Protein AF-A0A4S2QRJ9-F1 (afdb_monomer_lite)

Structure (mmCIF, N/CA/C/O backbone):
data_AF-A0A4S2QRJ9-F1
#
_entry.id   AF-A0A4S2QRJ9-F1
#
loop_
_atom_site.group_PDB
_atom_site.id
_atom_site.type_symbol
_atom_site.label_atom_id
_atom_site.label_alt_id
_atom_site.label_comp_id
_atom_site.label_asym_id
_atom_site.label_entity_id
_atom_site.label_seq_id
_atom_site.pdbx_PDB_ins_code
_atom_site.Cartn_x
_atom_site.Cartn_y
_atom_site.Cartn_z
_atom_site.occupancy
_atom_site.B_iso_or_equiv
_atom_site.auth_seq_id
_atom_site.auth_comp_id
_atom_site.auth_asym_id
_atom_site.auth_atom_id
_atom_site.pdbx_PDB_model_num
ATOM 1 N N . MET A 1 1 ? -18.735 59.891 -38.351 1.00 32.62 1 MET A N 1
ATOM 2 C CA . MET A 1 1 ? -20.202 59.785 -38.586 1.00 32.62 1 MET A CA 1
ATOM 3 C C . MET A 1 1 ? -20.415 59.422 -40.052 1.00 32.62 1 MET A C 1
ATOM 5 O O . MET A 1 1 ? -19.563 59.863 -40.813 1.00 32.62 1 MET A O 1
ATOM 9 N N . PRO A 1 2 ? -21.472 58.698 -40.484 1.00 34.50 2 PRO A N 1
ATOM 10 C CA . PRO A 1 2 ? -22.655 58.154 -39.779 1.00 34.50 2 PRO A CA 1
ATOM 11 C C . PRO A 1 2 ? -22.719 56.597 -39.828 1.00 34.50 2 PRO A C 1
ATOM 13 O O . PRO A 1 2 ? -22.109 55.975 -40.683 1.00 34.50 2 PRO A O 1
ATOM 16 N N . LYS A 1 3 ? -23.224 55.873 -38.816 1.00 35.81 3 LYS A N 1
ATOM 17 C CA . LYS A 1 3 ? -24.626 55.447 -38.576 1.00 35.81 3 LYS A CA 1
ATOM 18 C C . LYS A 1 3 ? -25.419 55.008 -39.824 1.00 35.81 3 LYS A C 1
ATOM 20 O O . LYS A 1 3 ? -25.937 55.861 -40.530 1.00 35.81 3 LYS A O 1
ATOM 25 N N . SER A 1 4 ? -25.725 53.712 -39.926 1.00 27.39 4 SER A N 1
ATOM 26 C CA . SER A 1 4 ? -27.066 53.255 -40.323 1.00 27.39 4 SER A CA 1
ATOM 27 C C . SER A 1 4 ? -27.409 51.899 -39.683 1.00 27.39 4 SER A C 1
ATOM 29 O O . SER A 1 4 ? -26.597 50.983 -39.604 1.00 27.39 4 SER A O 1
ATOM 31 N N . LYS A 1 5 ? -28.621 51.838 -39.124 1.00 37.06 5 LYS A N 1
ATOM 32 C CA . LYS A 1 5 ? -29.296 50.667 -38.552 1.00 37.06 5 LYS A CA 1
ATOM 33 C C . LYS A 1 5 ? -30.289 50.137 -39.587 1.00 37.06 5 LYS A C 1
ATOM 35 O O . LYS A 1 5 ? -30.984 50.949 -40.190 1.00 37.06 5 LYS A O 1
ATOM 40 N N . THR A 1 6 ? -30.478 48.822 -39.654 1.00 28.59 6 THR A N 1
ATOM 41 C CA . THR A 1 6 ? -31.730 48.122 -40.053 1.00 28.59 6 THR A CA 1
ATOM 42 C C . THR A 1 6 ? -31.471 46.628 -39.795 1.00 28.59 6 THR A C 1
ATOM 44 O O . THR A 1 6 ? -30.466 46.123 -40.264 1.00 28.59 6 THR A O 1
ATOM 47 N N . LYS A 1 7 ? -32.085 45.876 -38.870 1.00 28.06 7 LYS A N 1
ATOM 48 C CA . LYS A 1 7 ? -33.462 45.610 -38.394 1.00 28.06 7 LYS A CA 1
ATOM 49 C C . LYS A 1 7 ? -34.298 44.697 -39.322 1.00 28.06 7 LYS A C 1
ATOM 51 O O . LYS A 1 7 ? -34.815 45.169 -40.321 1.00 28.06 7 LYS A O 1
ATOM 56 N N . ARG A 1 8 ? -34.556 43.490 -38.779 1.00 25.80 8 ARG A N 1
ATOM 57 C CA . ARG A 1 8 ? -35.657 42.510 -38.978 1.00 25.80 8 ARG A CA 1
ATOM 58 C C . ARG A 1 8 ? -35.543 41.466 -40.091 1.00 25.80 8 ARG A C 1
ATOM 60 O O . ARG A 1 8 ? -35.254 41.801 -41.226 1.00 25.80 8 ARG A O 1
ATOM 67 N N . GLY A 1 9 ? -35.970 40.248 -39.737 1.00 25.42 9 GLY A N 1
ATOM 68 C CA . GLY A 1 9 ? -36.618 39.321 -40.666 1.00 25.42 9 GLY A CA 1
ATOM 69 C C . GLY A 1 9 ? -36.294 37.853 -40.415 1.00 25.42 9 GLY A C 1
ATOM 70 O O . GLY A 1 9 ? -35.430 37.307 -41.079 1.00 25.42 9 GLY A O 1
ATOM 71 N N . THR A 1 10 ? -36.972 37.235 -39.450 1.00 31.41 10 THR A N 1
ATOM 72 C CA . THR A 1 10 ? -37.158 35.779 -39.341 1.00 31.41 10 THR A CA 1
ATOM 73 C C . THR A 1 10 ? -37.940 35.254 -40.540 1.00 31.41 10 THR A C 1
ATOM 75 O O . THR A 1 10 ? -39.011 35.792 -40.803 1.00 31.41 10 THR A O 1
ATOM 78 N N . GLU A 1 11 ? -37.474 34.176 -41.172 1.00 26.94 11 GLU A N 1
ATOM 79 C CA . GLU A 1 11 ? -38.352 33.189 -41.806 1.00 26.94 11 GLU A CA 1
ATOM 80 C C . GLU A 1 11 ? -37.677 31.812 -41.872 1.00 26.94 11 GLU A C 1
ATOM 82 O O . GLU A 1 11 ? -36.478 31.674 -42.124 1.00 26.94 11 GLU A O 1
ATOM 87 N N . ASP A 1 12 ? -38.481 30.815 -41.522 1.00 29.98 12 ASP A N 1
ATOM 88 C CA . ASP A 1 12 ? -38.145 29.437 -41.211 1.00 29.98 12 ASP A CA 1
ATOM 89 C C . ASP A 1 12 ? -37.800 28.594 -42.441 1.00 29.98 12 ASP A C 1
ATOM 91 O O . ASP A 1 12 ? -38.555 28.561 -43.408 1.00 29.98 12 ASP A O 1
ATOM 95 N N . LEU A 1 13 ? -36.771 27.749 -42.327 1.00 29.86 13 LEU A N 1
ATOM 96 C CA . LEU A 1 13 ? -36.754 26.451 -43.004 1.00 29.86 13 LEU A CA 1
ATOM 97 C C . LEU A 1 13 ? -36.285 25.371 -42.025 1.00 29.86 13 LEU A C 1
ATOM 99 O O . LEU A 1 13 ? -35.100 25.200 -41.740 1.00 29.86 13 LEU A O 1
ATOM 103 N N . LYS A 1 14 ? -37.273 24.632 -41.509 1.00 31.64 14 LYS A N 1
ATOM 104 C CA . LYS A 1 14 ? -37.106 23.351 -40.822 1.00 31.64 14 LYS A CA 1
ATOM 105 C C . LYS A 1 14 ? -36.368 22.373 -41.742 1.00 31.64 14 LYS A C 1
ATOM 107 O O . LYS A 1 14 ? -36.947 21.860 -42.693 1.00 31.64 14 LYS A O 1
ATOM 112 N N . GLY A 1 15 ? -35.122 22.068 -41.400 1.00 27.12 15 GLY A N 1
ATOM 113 C CA . GLY A 1 15 ? -34.389 20.904 -41.886 1.00 27.12 15 GLY A CA 1
ATOM 114 C C . GLY A 1 15 ? -33.960 20.056 -40.696 1.00 27.12 15 GLY A C 1
ATOM 115 O O . GLY A 1 15 ? -33.035 20.416 -39.974 1.00 27.12 15 GLY A O 1
ATOM 116 N N . ASN A 1 16 ? -34.659 18.943 -40.470 1.00 31.44 16 ASN A N 1
ATOM 117 C CA . ASN A 1 16 ? -34.285 17.922 -39.497 1.00 31.44 16 ASN A CA 1
ATOM 118 C C . ASN A 1 16 ? -32.921 17.319 -39.868 1.00 31.44 16 ASN A C 1
ATOM 120 O O . ASN A 1 16 ? -32.832 16.486 -40.764 1.00 31.44 16 ASN A O 1
ATOM 124 N N . ALA A 1 17 ? -31.877 17.682 -39.128 1.00 28.69 17 ALA A N 1
ATOM 125 C CA . ALA A 1 17 ? -30.660 16.891 -39.012 1.00 28.69 17 ALA A CA 1
ATOM 126 C C . ALA A 1 17 ? -30.312 16.812 -37.523 1.00 28.69 17 ALA A C 1
ATOM 128 O O . ALA A 1 17 ? -29.896 17.795 -36.910 1.00 28.69 17 ALA A O 1
ATOM 129 N N . GLY A 1 18 ? -30.571 15.651 -36.918 1.00 26.44 18 GLY A N 1
ATOM 130 C CA . GLY A 1 18 ? -30.277 15.409 -35.509 1.00 26.44 18 GLY A CA 1
ATOM 131 C C . GLY A 1 18 ? -28.790 15.637 -35.205 1.00 26.44 18 GLY A C 1
ATOM 132 O O . GLY A 1 18 ? -27.939 15.343 -36.049 1.00 26.44 18 GLY A O 1
ATOM 133 N N . PRO A 1 19 ? -28.434 16.147 -34.013 1.00 25.48 19 PRO A N 1
ATOM 134 C CA . PRO A 1 19 ? -27.039 16.315 -33.655 1.00 25.48 19 PRO A CA 1
ATOM 135 C C . PRO A 1 19 ? -26.388 14.936 -33.506 1.00 25.48 19 PRO A C 1
ATOM 137 O O . PRO A 1 19 ? -26.636 14.193 -32.556 1.00 25.48 19 PRO A O 1
ATOM 140 N N . SER A 1 20 ? -25.535 14.614 -34.478 1.00 27.97 20 SER A N 1
ATOM 141 C CA . SER A 1 20 ? -24.521 13.567 -34.409 1.00 27.97 20 SER A CA 1
ATOM 142 C C . SER A 1 20 ? -23.858 13.577 -33.027 1.00 27.97 20 SER A C 1
ATOM 144 O O . SER A 1 20 ? -23.207 14.557 -32.651 1.00 27.97 20 SER A O 1
ATOM 146 N N . LYS A 1 21 ? -23.993 12.470 -32.287 1.00 29.58 21 LYS A N 1
ATOM 147 C CA . LYS A 1 21 ? -23.300 12.198 -31.021 1.00 29.58 21 LYS A CA 1
ATOM 148 C C . LYS A 1 21 ? -21.784 12.094 -31.255 1.00 29.58 21 LYS A C 1
ATOM 150 O O . LYS A 1 21 ? -21.214 11.012 -31.222 1.00 29.58 21 LYS A O 1
ATOM 155 N N . ARG A 1 22 ? -21.098 13.220 -31.463 1.00 27.31 22 ARG A N 1
ATOM 156 C CA . ARG A 1 22 ? -19.663 13.325 -31.171 1.00 27.31 22 ARG A CA 1
ATOM 157 C C . ARG A 1 22 ? -19.542 13.724 -29.709 1.00 27.31 22 ARG A C 1
ATOM 159 O O . ARG A 1 22 ? -19.840 14.863 -29.357 1.00 27.31 22 ARG A O 1
ATOM 166 N N . SER A 1 23 ? -19.137 12.778 -28.862 1.00 33.06 23 SER A N 1
ATOM 167 C CA . SER A 1 23 ? -18.797 13.056 -27.467 1.00 33.06 23 SER A CA 1
ATOM 168 C C . SER A 1 23 ? -17.680 14.100 -27.440 1.00 33.06 23 SER A C 1
ATOM 170 O O . SER A 1 23 ? -16.530 13.793 -27.758 1.00 33.06 23 SER A O 1
ATOM 172 N N . ARG A 1 24 ? -18.013 15.347 -27.106 1.00 32.62 24 ARG A N 1
ATOM 173 C CA . ARG A 1 24 ? -17.004 16.365 -26.822 1.00 32.62 24 ARG A CA 1
ATOM 174 C C . ARG A 1 24 ? -16.360 15.993 -25.491 1.00 32.62 24 ARG A C 1
ATOM 176 O O . ARG A 1 24 ? -17.014 16.051 -24.453 1.00 32.62 24 ARG A O 1
ATOM 183 N N . LEU A 1 25 ? -15.103 15.559 -25.553 1.00 40.09 25 LEU A N 1
ATOM 184 C CA . LEU A 1 25 ? -14.223 15.508 -24.390 1.00 40.09 25 LEU A CA 1
ATOM 185 C C . LEU A 1 25 ? -14.233 16.887 -23.713 1.00 40.09 25 LEU A C 1
ATOM 187 O O . LEU A 1 25 ? -14.290 17.922 -24.381 1.00 40.09 25 LEU A O 1
ATOM 191 N N . SER A 1 26 ? -14.254 16.874 -22.385 1.00 38.47 26 SER A N 1
ATOM 192 C CA . SER A 1 26 ? -14.293 18.063 -21.534 1.00 38.47 26 SER A CA 1
ATOM 193 C C . SER A 1 26 ? -13.056 18.933 -21.789 1.00 38.47 26 SER A C 1
ATOM 195 O O . SER A 1 26 ? -11.985 18.414 -22.077 1.00 38.47 26 SER A O 1
ATOM 197 N N . SER A 1 27 ? -13.152 20.257 -21.670 1.00 38.59 27 SER A N 1
ATOM 198 C CA . SER A 1 27 ? -11.982 21.150 -21.777 1.00 38.59 27 SER A CA 1
ATOM 199 C C . SER A 1 27 ? -11.039 21.063 -20.570 1.00 38.59 27 SER A C 1
ATOM 201 O O . SER A 1 27 ? -9.988 21.696 -20.569 1.00 38.59 27 SER A O 1
ATOM 203 N N . ASP A 1 28 ? -11.414 20.301 -19.540 1.00 38.34 28 ASP A N 1
ATOM 204 C CA . ASP A 1 28 ? -10.588 20.027 -18.366 1.00 38.34 28 ASP A CA 1
ATOM 205 C C . ASP A 1 28 ? -9.665 18.808 -18.606 1.00 38.34 28 ASP A C 1
ATOM 207 O O . ASP A 1 28 ? -10.160 17.676 -18.715 1.00 38.34 28 ASP A O 1
ATOM 211 N N . PRO A 1 29 ? -8.331 19.001 -18.655 1.00 42.62 29 PRO A N 1
ATOM 212 C CA . PRO A 1 29 ? -7.367 17.929 -18.882 1.00 42.62 29 PRO A CA 1
ATOM 213 C C . PRO A 1 29 ? -7.394 16.847 -17.800 1.00 42.62 29 PRO A C 1
ATOM 215 O O . PRO A 1 29 ? -7.136 15.689 -18.113 1.00 42.62 29 PRO A O 1
ATOM 218 N N . LYS A 1 30 ? -7.707 17.188 -16.539 1.00 44.84 30 LYS A N 1
ATOM 219 C CA . LYS A 1 30 ? -7.782 16.198 -15.448 1.00 44.84 30 LYS A CA 1
ATOM 220 C C . LYS A 1 30 ? -8.992 15.290 -15.624 1.00 44.84 30 LYS A C 1
ATOM 222 O O . LYS A 1 30 ? -8.871 14.074 -15.527 1.00 44.84 30 LYS A O 1
ATOM 227 N N . LYS A 1 31 ? -10.128 15.882 -15.995 1.00 43.97 31 LYS A N 1
ATOM 228 C CA . LYS A 1 31 ? -11.374 15.154 -16.244 1.00 43.97 31 LYS A CA 1
ATOM 229 C C . LYS A 1 31 ? -11.254 14.211 -17.445 1.00 43.97 31 LYS A C 1
ATOM 231 O O . LYS A 1 31 ? -11.783 13.110 -17.412 1.00 43.97 31 LYS A O 1
ATOM 236 N N . ASN A 1 32 ? -10.515 14.599 -18.487 1.00 40.81 32 ASN A N 1
ATOM 237 C CA . ASN A 1 32 ? -10.263 13.719 -19.636 1.00 40.81 32 ASN A CA 1
ATOM 238 C C . ASN A 1 32 ? -9.332 12.543 -19.309 1.00 40.81 32 ASN A C 1
ATOM 240 O O . ASN A 1 32 ? -9.552 11.451 -19.827 1.00 40.81 32 ASN A O 1
ATOM 244 N N . LYS A 1 33 ? -8.327 12.747 -18.449 1.00 49.12 33 LYS A N 1
ATOM 245 C CA . LYS A 1 33 ? -7.398 11.694 -18.003 1.00 49.12 33 LYS A CA 1
ATOM 246 C C . LYS A 1 33 ? -8.099 10.614 -17.187 1.00 49.12 33 LYS A C 1
ATOM 248 O O . LYS A 1 33 ? -7.944 9.430 -17.468 1.00 49.12 33 LYS A O 1
ATOM 253 N N . GLU A 1 34 ? -8.946 11.033 -16.252 1.00 51.53 34 GLU A N 1
ATOM 254 C CA . GLU A 1 34 ? -9.766 10.133 -15.440 1.00 51.53 34 GLU A CA 1
ATOM 255 C C . GLU A 1 34 ? -10.724 9.305 -16.320 1.00 51.53 34 GLU A C 1
ATOM 257 O O . GLU A 1 34 ? -10.809 8.089 -16.179 1.00 51.53 34 GLU A O 1
ATOM 262 N N . ILE A 1 35 ? -11.338 9.927 -17.336 1.00 53.53 35 ILE A N 1
ATOM 263 C CA . ILE A 1 35 ? -12.222 9.245 -18.298 1.00 53.53 35 ILE A CA 1
ATOM 264 C C . ILE A 1 35 ? -11.485 8.176 -19.128 1.00 53.53 35 ILE A C 1
ATOM 266 O O . ILE A 1 35 ? -12.089 7.152 -19.450 1.00 53.53 35 ILE A O 1
ATOM 270 N N . ILE A 1 36 ? -10.217 8.385 -19.503 1.00 53.66 36 ILE A N 1
ATOM 271 C CA . ILE A 1 36 ? -9.448 7.418 -20.309 1.00 53.66 36 ILE A CA 1
ATOM 272 C C . ILE A 1 36 ? -9.028 6.222 -19.455 1.00 53.66 36 ILE A C 1
ATOM 274 O O . ILE A 1 36 ? -9.306 5.091 -19.847 1.00 53.66 36 ILE A O 1
ATOM 278 N N . SER A 1 37 ? -8.476 6.447 -18.260 1.00 57.12 37 SER A N 1
ATOM 279 C CA . SER A 1 37 ? -8.134 5.365 -17.327 1.00 57.12 37 SER A CA 1
ATOM 280 C C . SER A 1 37 ? -9.366 4.540 -16.943 1.00 57.12 37 SER A C 1
ATOM 282 O O . SER A 1 37 ? -9.323 3.313 -16.998 1.00 57.12 37 SER A O 1
ATOM 284 N N . SER A 1 38 ? -10.509 5.181 -16.669 1.00 60.66 38 SER A N 1
ATOM 285 C CA . SER A 1 38 ? -11.772 4.473 -16.418 1.00 60.66 38 SER A CA 1
ATOM 286 C C . SER A 1 38 ? -12.296 3.721 -17.649 1.00 60.66 38 SER A C 1
ATOM 288 O O . SER A 1 38 ? -12.889 2.653 -17.500 1.00 60.66 38 SER A O 1
ATOM 290 N N . LYS A 1 39 ? -12.074 4.222 -18.873 1.00 64.00 39 LYS A N 1
ATOM 291 C CA . LYS A 1 39 ? -12.426 3.512 -20.118 1.00 64.00 39 LYS A CA 1
ATOM 292 C C . LYS A 1 39 ? -11.536 2.303 -20.383 1.00 64.00 39 LYS A C 1
ATOM 294 O O . LYS A 1 39 ? -12.041 1.281 -20.828 1.00 64.00 39 LYS A O 1
ATOM 299 N N . VAL A 1 40 ? -10.237 2.412 -20.116 1.00 61.69 40 VAL A N 1
ATOM 300 C CA . VAL A 1 40 ? -9.297 1.293 -20.236 1.00 61.69 40 VAL A CA 1
ATOM 301 C C . VAL A 1 40 ? -9.636 0.232 -19.192 1.00 61.69 40 VAL A C 1
ATOM 303 O O . VAL A 1 40 ? -9.823 -0.920 -19.554 1.00 61.69 40 VAL A O 1
ATOM 306 N N . ILE A 1 41 ? -9.844 0.619 -17.930 1.00 63.34 41 ILE A N 1
ATOM 307 C CA . ILE A 1 41 ? -10.244 -0.313 -16.865 1.00 63.34 41 ILE A CA 1
ATOM 308 C C . ILE A 1 41 ? -11.597 -0.968 -17.171 1.00 63.34 41 ILE A C 1
ATOM 310 O O . ILE A 1 41 ? -11.714 -2.177 -17.033 1.00 63.34 41 ILE A O 1
ATOM 314 N N . SER A 1 42 ? -12.613 -0.221 -17.619 1.00 66.81 42 SER A N 1
ATOM 315 C CA . SER A 1 42 ? -13.913 -0.820 -17.984 1.00 66.81 42 SER A CA 1
ATOM 316 C C . SER A 1 42 ? -13.806 -1.771 -19.176 1.00 66.81 42 SER A C 1
ATOM 318 O O . SER A 1 42 ? -14.297 -2.891 -19.086 1.00 66.81 42 SER A O 1
ATOM 320 N N . LYS A 1 43 ? -13.078 -1.397 -20.238 1.00 67.38 43 LYS A N 1
ATOM 321 C CA . LYS A 1 43 ? -12.776 -2.315 -21.347 1.00 67.38 43 LYS A CA 1
ATOM 322 C C . LYS A 1 43 ? -12.031 -3.562 -20.871 1.00 67.38 43 LYS A C 1
ATOM 324 O O . LYS A 1 43 ? -12.315 -4.643 -21.360 1.00 67.38 43 LYS A O 1
ATOM 329 N N . LEU A 1 44 ? -11.096 -3.435 -19.931 1.00 65.38 44 LEU A N 1
ATOM 330 C CA . LEU A 1 44 ? -10.334 -4.568 -19.398 1.00 65.38 44 LEU A CA 1
ATOM 331 C C . LEU A 1 44 ? -11.191 -5.477 -18.506 1.00 65.38 44 LEU A C 1
ATOM 333 O O . LEU A 1 44 ? -11.064 -6.696 -18.599 1.00 65.38 44 LEU A O 1
ATOM 337 N N . LYS A 1 45 ? -12.110 -4.908 -17.714 1.00 63.62 45 LYS A N 1
ATOM 338 C CA . LYS A 1 45 ? -13.100 -5.651 -16.912 1.00 63.62 45 LYS A CA 1
ATOM 339 C C . LYS A 1 45 ? -14.038 -6.492 -17.768 1.00 63.62 45 LYS A C 1
ATOM 341 O O . LYS A 1 45 ? -14.339 -7.625 -17.408 1.00 63.62 45 LYS A O 1
ATOM 346 N N . ASP A 1 46 ? -14.452 -5.965 -18.916 1.00 62.81 46 ASP A N 1
ATOM 347 C CA . ASP A 1 46 ? -15.308 -6.694 -19.859 1.00 62.81 46 ASP A CA 1
ATOM 348 C C . ASP A 1 46 ? -14.571 -7.860 -20.543 1.00 62.81 46 ASP A C 1
ATOM 350 O O . ASP A 1 46 ? -15.188 -8.742 -21.144 1.00 62.81 46 ASP A O 1
ATOM 354 N N . VAL A 1 47 ? -13.240 -7.859 -20.472 1.00 59.53 47 VAL A N 1
ATOM 355 C CA . VAL A 1 47 ? -12.366 -8.675 -21.311 1.00 59.53 47 VAL A CA 1
ATOM 356 C C . VAL A 1 47 ? -11.643 -9.773 -20.548 1.00 59.53 47 VAL A C 1
ATOM 358 O O . VAL A 1 47 ? -11.481 -10.866 -21.088 1.00 59.53 47 VAL A O 1
ATOM 361 N N . VAL A 1 48 ? -11.239 -9.515 -19.309 1.00 61.00 48 VAL A N 1
ATOM 362 C CA . VAL A 1 48 ? -10.544 -10.491 -18.475 1.00 61.00 48 VAL A CA 1
ATOM 363 C C . VAL A 1 48 ? -11.445 -10.826 -17.292 1.00 61.00 48 VAL A C 1
ATOM 365 O O . VAL A 1 48 ? -11.584 -10.036 -16.361 1.00 61.00 48 VAL A O 1
ATOM 368 N N . LYS A 1 49 ? -12.106 -11.987 -17.365 1.00 55.75 49 LYS A N 1
ATOM 369 C CA . LYS A 1 49 ? -13.029 -12.466 -16.326 1.00 55.75 49 LYS A CA 1
ATOM 370 C C . LYS A 1 49 ? -12.265 -13.074 -15.145 1.00 55.75 49 LYS A C 1
ATOM 372 O O . LYS A 1 49 ? -11.282 -13.782 -15.350 1.00 55.75 49 LYS A O 1
ATOM 377 N N . GLY A 1 50 ? -12.789 -12.879 -13.935 1.00 64.62 50 GLY A N 1
ATOM 378 C CA . GLY A 1 50 ? -12.347 -13.572 -12.720 1.00 64.62 50 GLY A CA 1
ATOM 379 C C . GLY A 1 50 ? -11.101 -12.965 -12.068 1.00 64.62 50 GLY A C 1
ATOM 380 O O . GLY A 1 50 ? -10.874 -11.761 -12.135 1.00 64.62 50 GLY A O 1
ATOM 381 N N . ASP A 1 51 ? -10.284 -13.815 -11.451 1.00 66.00 51 ASP A N 1
ATOM 382 C CA . ASP A 1 51 ? -9.225 -13.443 -10.494 1.00 66.00 51 ASP A CA 1
ATOM 383 C C . ASP A 1 51 ? -8.099 -12.551 -11.061 1.00 66.00 51 ASP A C 1
ATOM 385 O O . ASP A 1 51 ? -7.297 -11.993 -10.315 1.00 66.00 51 ASP A O 1
ATOM 389 N N . ARG A 1 52 ? -8.027 -12.379 -12.387 1.00 76.06 52 ARG A N 1
ATOM 390 C CA . ARG A 1 52 ? -7.034 -11.523 -13.063 1.00 76.06 52 ARG A CA 1
ATOM 391 C C . ARG A 1 52 ? -7.413 -10.041 -13.083 1.00 76.06 52 ARG A C 1
ATOM 393 O O . ARG A 1 52 ? -6.532 -9.202 -13.267 1.00 76.06 52 ARG A O 1
ATOM 400 N N . THR A 1 53 ? -8.692 -9.691 -12.902 1.00 74.69 53 THR A N 1
ATOM 401 C CA . THR A 1 53 ? -9.150 -8.290 -12.961 1.00 74.69 53 THR A CA 1
ATOM 402 C C . THR A 1 53 ? -8.387 -7.409 -11.967 1.00 74.69 53 THR A C 1
ATOM 404 O O . THR A 1 53 ? -7.928 -6.328 -12.334 1.00 74.69 53 THR A O 1
ATOM 407 N N . SER A 1 54 ? -8.174 -7.891 -10.740 1.00 71.94 54 SER A N 1
ATOM 408 C CA . SER A 1 54 ? -7.450 -7.156 -9.697 1.00 71.94 54 SER A CA 1
ATOM 409 C C . SER A 1 54 ? -5.984 -6.904 -10.066 1.00 71.94 54 SER A C 1
ATOM 411 O O . SER A 1 54 ? -5.495 -5.791 -9.881 1.00 71.94 54 SER A O 1
ATOM 413 N N . ALA A 1 55 ? -5.301 -7.891 -10.659 1.00 77.94 55 ALA A N 1
ATOM 414 C CA . ALA A 1 55 ? -3.914 -7.746 -11.109 1.00 77.94 55 ALA A CA 1
ATOM 415 C C . ALA A 1 55 ? -3.779 -6.691 -12.222 1.00 77.94 55 ALA A C 1
ATOM 417 O O . ALA A 1 55 ? -2.835 -5.901 -12.232 1.00 77.94 55 ALA A O 1
ATOM 418 N N . ILE A 1 56 ? -4.751 -6.631 -13.137 1.00 78.31 56 ILE A N 1
ATOM 419 C CA . ILE A 1 56 ? -4.790 -5.617 -14.198 1.00 78.31 56 ILE A CA 1
ATOM 420 C C . ILE A 1 56 ? -5.043 -4.227 -13.619 1.00 78.31 56 ILE A C 1
ATOM 422 O O . ILE A 1 56 ? -4.371 -3.269 -14.001 1.00 78.31 56 ILE A O 1
ATOM 426 N N . GLU A 1 57 ? -6.002 -4.092 -12.702 1.00 75.25 57 GLU A N 1
ATOM 427 C CA . GLU A 1 57 ? -6.267 -2.812 -12.046 1.00 75.25 57 GLU A CA 1
ATOM 428 C C . GLU A 1 57 ? -5.042 -2.294 -11.292 1.00 75.25 57 GLU A C 1
ATOM 430 O O . GLU A 1 57 ? -4.716 -1.109 -11.391 1.00 75.25 57 GLU A O 1
ATOM 435 N N . GLU A 1 58 ? -4.353 -3.170 -10.561 1.00 74.88 58 GLU A N 1
ATOM 436 C CA . GLU A 1 58 ? -3.118 -2.833 -9.858 1.00 74.88 58 GLU A CA 1
ATOM 437 C C . GLU A 1 58 ? -2.023 -2.391 -10.837 1.00 74.88 58 GLU A C 1
ATOM 439 O O . GLU A 1 58 ? -1.374 -1.361 -10.617 1.00 74.88 58 GLU A O 1
ATOM 444 N N . TRP A 1 59 ? -1.861 -3.105 -11.955 1.00 83.12 59 TRP A N 1
ATOM 445 C CA . TRP A 1 59 ? -0.907 -2.738 -12.998 1.00 83.12 59 TRP A CA 1
ATOM 446 C C . TRP A 1 59 ? -1.235 -1.369 -13.608 1.00 83.12 59 TRP A C 1
ATOM 448 O O . TRP A 1 59 ? -0.359 -0.510 -13.712 1.00 83.12 59 TRP A O 1
ATOM 458 N N . VAL A 1 60 ? -2.502 -1.107 -13.947 1.00 78.31 60 VAL A N 1
ATOM 459 C CA . VAL A 1 60 ? -2.946 0.177 -14.517 1.00 78.31 60 VAL A CA 1
ATOM 460 C C . VAL A 1 60 ? -2.707 1.329 -13.541 1.00 78.31 60 VAL A C 1
ATOM 462 O O . VAL A 1 60 ? -2.164 2.365 -13.931 1.00 78.31 60 VAL A O 1
ATOM 465 N N . LYS A 1 61 ? -3.053 1.147 -12.261 1.00 74.00 61 LYS A N 1
ATOM 466 C CA . LYS A 1 61 ? -2.819 2.148 -11.206 1.00 74.00 61 LYS A CA 1
ATOM 467 C C . LYS A 1 61 ? -1.328 2.410 -10.969 1.00 74.00 61 LYS A C 1
ATOM 469 O O . LYS A 1 61 ? -0.963 3.513 -10.563 1.00 74.00 61 LYS A O 1
ATOM 474 N N . SER A 1 62 ? -0.471 1.430 -11.247 1.00 73.56 62 SER A N 1
ATOM 475 C CA . SER A 1 62 ? 0.989 1.555 -11.144 1.00 73.56 62 SER A CA 1
ATOM 476 C C . SER A 1 62 ? 1.620 2.276 -12.344 1.00 73.56 62 SER A C 1
ATOM 478 O O . SER A 1 62 ? 2.710 2.834 -12.217 1.00 73.56 62 SER A O 1
ATOM 480 N N . HIS A 1 63 ? 0.902 2.382 -13.470 1.00 76.38 63 HIS A N 1
ATOM 481 C CA . HIS A 1 63 ? 1.370 3.026 -14.705 1.00 76.38 63 HIS A CA 1
ATOM 482 C C . HIS A 1 63 ? 0.462 4.169 -15.204 1.00 76.38 63 HIS A C 1
ATOM 484 O O . HIS A 1 63 ? 0.155 4.232 -16.400 1.00 76.38 63 HIS A O 1
ATOM 490 N N . PRO A 1 64 ? 0.062 5.134 -14.352 1.00 66.38 64 PRO A N 1
ATOM 491 C CA . PRO A 1 64 ? -0.962 6.116 -14.709 1.00 66.38 64 PRO A CA 1
ATOM 492 C C . PRO A 1 64 ? -0.539 6.991 -15.894 1.00 66.38 64 PRO A C 1
ATOM 494 O O . PRO A 1 64 ? -1.320 7.225 -16.806 1.00 66.38 64 PRO A O 1
ATOM 497 N N . VAL A 1 65 ? 0.733 7.403 -15.952 1.00 65.81 65 VAL A N 1
ATOM 498 C CA . VAL A 1 65 ? 1.259 8.234 -17.051 1.00 65.81 65 VAL A CA 1
ATOM 499 C C . VAL A 1 65 ? 1.257 7.485 -18.385 1.00 65.81 65 VAL A C 1
ATOM 501 O O . VAL A 1 65 ? 1.063 8.103 -19.430 1.00 65.81 65 VAL A O 1
ATOM 504 N N . THR A 1 66 ? 1.484 6.171 -18.356 1.00 69.44 66 THR A N 1
ATOM 505 C CA . THR A 1 66 ? 1.495 5.352 -19.569 1.00 69.44 66 THR A CA 1
ATOM 506 C C . THR A 1 66 ? 0.075 5.091 -20.050 1.00 69.44 66 THR A C 1
ATOM 508 O O . THR A 1 66 ? -0.182 5.267 -21.233 1.00 69.44 66 THR A O 1
ATOM 511 N N . VAL A 1 67 ? -0.853 4.755 -19.146 1.00 68.56 67 VAL A N 1
ATOM 512 C CA . VAL A 1 67 ? -2.247 4.432 -19.491 1.00 68.56 67 VAL A CA 1
ATOM 513 C C . VAL A 1 67 ? -3.051 5.672 -19.902 1.00 68.56 67 VAL A C 1
ATOM 515 O O . VAL A 1 67 ? -3.795 5.623 -20.877 1.00 68.56 67 VAL A O 1
ATOM 518 N N . GLU A 1 68 ? -2.873 6.810 -19.224 1.00 66.62 68 GLU A N 1
ATOM 519 C CA . GLU A 1 68 ? -3.575 8.062 -19.557 1.00 66.62 68 GLU A CA 1
ATOM 520 C C . GLU A 1 68 ? -3.187 8.626 -20.931 1.00 66.62 68 GLU A C 1
ATOM 522 O O . GLU A 1 68 ? -3.953 9.379 -21.535 1.00 66.62 68 GLU A O 1
ATOM 527 N N . GLY A 1 69 ? -1.982 8.303 -21.408 1.00 65.44 69 GLY A N 1
ATOM 528 C CA . GLY A 1 69 ? -1.447 8.784 -22.680 1.00 65.44 69 GLY A CA 1
ATOM 529 C C . GLY A 1 69 ? -1.857 7.955 -23.896 1.00 65.44 69 GLY A C 1
ATOM 530 O O . GLY A 1 69 ? -1.468 8.317 -25.006 1.00 65.44 69 GLY A O 1
ATOM 531 N N . LEU A 1 70 ? -2.598 6.857 -23.709 1.00 72.44 70 LEU A N 1
ATOM 532 C CA . LEU A 1 70 ? -2.908 5.929 -24.793 1.00 72.44 70 LEU A CA 1
ATOM 533 C C . LEU A 1 70 ? -4.021 6.451 -25.703 1.00 72.44 70 LEU A C 1
ATOM 535 O O . LEU A 1 70 ? -5.069 6.924 -25.257 1.00 72.44 70 LEU A O 1
ATOM 539 N N . THR A 1 71 ? -3.828 6.283 -27.010 1.00 75.19 71 THR A N 1
ATOM 540 C CA . THR A 1 71 ? -4.914 6.379 -27.990 1.00 75.19 71 THR A CA 1
ATOM 541 C C . THR A 1 71 ? -5.884 5.199 -27.842 1.00 75.19 71 THR A C 1
ATOM 543 O O . THR A 1 71 ? -5.617 4.226 -27.131 1.00 75.19 71 THR A O 1
ATOM 546 N N . VAL A 1 72 ? -7.031 5.259 -28.528 1.00 73.06 72 VAL A N 1
ATOM 547 C CA . VAL A 1 72 ? -7.998 4.144 -28.548 1.00 73.06 72 VAL A CA 1
ATOM 548 C C . VAL A 1 72 ? -7.348 2.870 -29.094 1.00 73.06 72 VAL A C 1
ATOM 550 O O . VAL A 1 72 ? -7.473 1.821 -28.474 1.00 73.06 72 VAL A O 1
ATOM 553 N N . GLU A 1 73 ? -6.597 2.983 -30.189 1.00 75.25 73 GLU A N 1
ATOM 554 C CA . GLU A 1 73 ? -5.889 1.862 -30.820 1.00 75.25 73 GLU A CA 1
ATOM 555 C C . GLU A 1 73 ? -4.827 1.260 -29.889 1.00 75.25 73 GLU A C 1
ATOM 557 O O . GLU A 1 73 ? -4.759 0.046 -29.717 1.00 75.25 73 GLU A O 1
ATOM 562 N N . GLN A 1 74 ? -4.044 2.105 -29.212 1.00 77.75 74 GLN A N 1
ATOM 563 C CA . GLN A 1 74 ? -3.053 1.659 -28.227 1.00 77.75 74 GLN A CA 1
ATOM 564 C C . GLN A 1 74 ? -3.700 0.989 -27.011 1.00 77.75 74 GLN A C 1
ATOM 566 O O . GLN A 1 74 ? -3.168 0.017 -26.476 1.00 77.75 74 GLN A O 1
ATOM 571 N N . SER A 1 75 ? -4.863 1.486 -26.587 1.00 76.38 75 SER A N 1
ATOM 572 C CA . SER A 1 75 ? -5.639 0.877 -25.508 1.00 76.38 75 SER A CA 1
ATOM 573 C C . SER A 1 75 ? -6.153 -0.508 -25.902 1.00 76.38 75 SER A C 1
ATOM 575 O O . SER A 1 75 ? -6.097 -1.427 -25.090 1.00 76.38 75 SER A O 1
ATOM 577 N N . ASP A 1 76 ? -6.628 -0.679 -27.139 1.00 77.12 76 ASP A N 1
ATOM 578 C CA . ASP A 1 76 ? -7.112 -1.971 -27.637 1.00 77.12 76 ASP A CA 1
ATOM 579 C C . ASP A 1 76 ? -5.967 -2.989 -27.767 1.00 77.12 76 ASP A C 1
ATOM 581 O O . ASP A 1 76 ? -6.148 -4.161 -27.439 1.00 77.12 76 ASP A O 1
ATOM 585 N N . LEU A 1 77 ? -4.766 -2.546 -28.149 1.00 77.38 77 LEU A N 1
ATOM 586 C CA . LEU A 1 77 ? -3.566 -3.390 -28.142 1.00 77.38 77 LEU A CA 1
ATOM 587 C C . LEU A 1 77 ? -3.158 -3.819 -26.736 1.00 77.38 77 LEU A C 1
ATOM 589 O O . LEU A 1 77 ? -2.889 -4.998 -26.525 1.00 77.38 77 LEU A O 1
ATOM 593 N N . LEU A 1 78 ? -3.169 -2.898 -25.770 1.00 80.12 78 LEU A N 1
ATOM 594 C CA . LEU A 1 78 ? -2.926 -3.239 -24.369 1.00 80.12 78 LEU A CA 1
ATOM 595 C C . LEU A 1 78 ? -3.960 -4.263 -23.868 1.00 80.12 78 LEU A C 1
ATOM 597 O O . LEU A 1 78 ? -3.598 -5.236 -23.213 1.00 80.12 78 LEU A O 1
ATOM 601 N N . CYS A 1 79 ? -5.235 -4.097 -24.235 1.00 79.31 79 CYS A N 1
ATOM 602 C CA . CYS A 1 79 ? -6.278 -5.075 -23.922 1.00 79.31 79 CYS A CA 1
ATOM 603 C C . CYS A 1 79 ? -6.010 -6.438 -24.568 1.00 79.31 79 CYS A C 1
ATOM 605 O O . CYS A 1 79 ? -6.212 -7.461 -23.924 1.00 79.31 79 CYS A O 1
ATOM 607 N N . ASN A 1 80 ? -5.548 -6.472 -25.819 1.00 81.38 80 ASN A N 1
ATOM 608 C CA . ASN A 1 80 ? -5.198 -7.721 -26.492 1.00 81.38 80 ASN A CA 1
ATOM 609 C C . ASN A 1 80 ? -3.988 -8.404 -25.845 1.00 81.38 80 ASN A C 1
ATOM 611 O O . ASN A 1 80 ? -4.014 -9.617 -25.683 1.00 81.38 80 ASN A O 1
ATOM 615 N N . ALA A 1 81 ? -2.985 -7.646 -25.400 1.00 82.38 81 ALA A N 1
ATOM 616 C CA . ALA A 1 81 ? -1.848 -8.204 -24.673 1.00 82.38 81 ALA A CA 1
ATOM 617 C C . ALA A 1 81 ? -2.273 -8.801 -23.317 1.00 82.38 81 ALA A C 1
ATOM 619 O O . ALA A 1 81 ? -1.802 -9.867 -2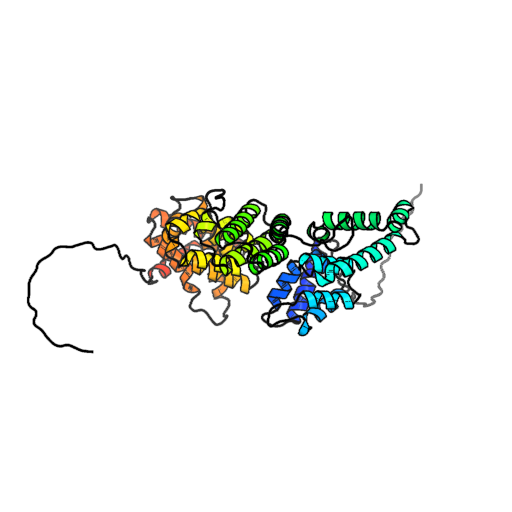2.938 1.00 82.38 81 ALA A O 1
ATOM 620 N N . PHE A 1 82 ? -3.235 -8.180 -22.624 1.00 83.25 82 PHE A N 1
ATOM 621 C CA . PHE A 1 82 ? -3.842 -8.762 -21.421 1.00 83.25 82 PHE A CA 1
ATOM 622 C C . PHE A 1 82 ? -4.773 -9.953 -21.697 1.00 83.25 82 PHE A C 1
ATOM 624 O O . PHE A 1 82 ? -5.032 -10.727 -20.780 1.00 83.25 82 PHE A O 1
ATOM 631 N N . ARG A 1 83 ? -5.285 -10.122 -22.923 1.00 80.38 83 ARG A N 1
ATOM 632 C CA . ARG A 1 83 ? -6.028 -11.329 -23.336 1.00 80.38 83 ARG A CA 1
ATOM 633 C C . ARG A 1 83 ? -5.117 -12.496 -23.681 1.00 80.38 83 ARG A C 1
ATOM 635 O O . ARG A 1 83 ? -5.602 -13.621 -23.749 1.00 80.38 83 ARG A O 1
ATOM 642 N N . ASP A 1 84 ? -3.848 -12.235 -23.967 1.00 85.19 84 ASP A N 1
ATOM 643 C CA . ASP A 1 84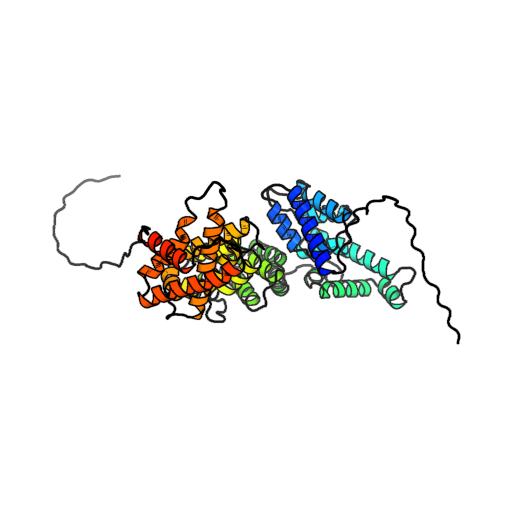 ? -2.920 -13.293 -24.320 1.00 85.19 84 ASP A CA 1
ATOM 644 C C . ASP A 1 84 ? -2.643 -14.160 -23.089 1.00 85.19 84 ASP A C 1
ATOM 646 O O . ASP A 1 84 ? -1.997 -13.730 -22.136 1.00 85.19 84 ASP A O 1
ATOM 650 N N . GLU A 1 85 ? -3.131 -15.400 -23.122 1.00 85.56 85 GLU A N 1
ATOM 651 C CA . GLU A 1 85 ? -2.906 -16.396 -22.073 1.00 85.56 85 GLU A CA 1
ATOM 652 C C . GLU A 1 85 ? -1.418 -16.663 -21.832 1.00 85.56 85 GLU A C 1
ATOM 654 O O . GLU A 1 85 ? -1.038 -17.053 -20.731 1.00 85.56 85 GLU A O 1
ATOM 659 N N . SER A 1 86 ? -0.553 -16.413 -22.820 1.00 87.62 86 SER A N 1
ATOM 660 C CA . SER A 1 86 ? 0.889 -16.562 -22.652 1.00 87.62 86 SER A CA 1
ATOM 661 C C . SER A 1 86 ? 1.471 -15.566 -21.642 1.00 87.62 86 SER A C 1
ATOM 663 O O . SER A 1 86 ? 2.450 -15.908 -20.973 1.00 87.62 86 SER A O 1
ATOM 665 N N . CYS A 1 87 ? 0.841 -14.395 -21.481 1.00 86.88 87 CYS A N 1
ATOM 666 C CA . CYS A 1 87 ? 1.186 -13.362 -20.503 1.00 86.88 87 CYS A CA 1
ATOM 667 C C . CYS A 1 87 ? 0.700 -13.692 -19.084 1.00 86.88 87 CYS A C 1
ATOM 669 O O . CYS A 1 87 ? 0.878 -12.871 -18.189 1.00 86.88 87 CYS A O 1
ATOM 671 N N . TRP A 1 88 ? 0.081 -14.851 -18.847 1.00 87.31 88 TRP A N 1
ATOM 672 C CA . TRP A 1 88 ? -0.466 -15.206 -17.541 1.00 87.31 88 TRP A CA 1
ATOM 673 C C . TRP A 1 88 ? 0.029 -16.563 -17.046 1.00 87.31 88 TRP A C 1
ATOM 675 O O . TRP A 1 88 ? 0.170 -17.527 -17.792 1.00 87.31 88 TRP A O 1
ATOM 685 N N . SER A 1 89 ? 0.221 -16.649 -15.733 1.00 85.00 89 SER A N 1
ATOM 686 C CA . SER A 1 89 ? 0.369 -17.899 -14.993 1.00 85.00 89 SER A CA 1
ATOM 687 C C . SER A 1 89 ? -0.705 -17.935 -13.909 1.00 85.00 89 SER A C 1
ATOM 689 O O . SER A 1 89 ? -0.593 -17.279 -12.872 1.00 85.00 89 SER A O 1
ATOM 691 N N . GLY A 1 90 ? -1.817 -18.621 -14.190 1.00 84.44 90 GLY A N 1
ATOM 692 C CA . GLY A 1 90 ? -3.019 -18.533 -13.357 1.00 84.44 90 GLY A CA 1
ATOM 693 C C . GLY A 1 90 ? -3.557 -17.098 -13.318 1.00 84.44 90 GLY A C 1
ATOM 694 O O . GLY A 1 90 ? -3.880 -16.540 -14.367 1.00 84.44 90 GLY A O 1
ATOM 695 N N . ALA A 1 91 ? -3.633 -16.502 -12.125 1.00 82.38 91 ALA A N 1
ATOM 696 C CA . ALA A 1 91 ? -4.044 -15.109 -11.916 1.00 82.38 91 ALA A CA 1
ATOM 697 C C . ALA A 1 91 ? -2.880 -14.095 -11.972 1.00 82.38 91 ALA A C 1
ATOM 699 O O . ALA A 1 91 ? -3.105 -12.890 -11.874 1.00 82.38 91 ALA A O 1
ATOM 700 N N . THR A 1 92 ? -1.634 -14.558 -12.121 1.00 82.88 92 THR A N 1
ATOM 701 C CA . THR A 1 92 ? -0.434 -13.712 -12.077 1.00 82.88 92 THR A CA 1
ATOM 702 C C . THR A 1 92 ? 0.017 -13.310 -13.477 1.00 82.88 92 THR A C 1
ATOM 704 O O . THR A 1 92 ? 0.128 -14.155 -14.363 1.00 82.88 92 THR A O 1
ATOM 707 N N . LEU A 1 93 ? 0.298 -12.020 -13.663 1.00 86.12 93 LEU A N 1
ATOM 708 C CA . LEU A 1 93 ? 0.784 -11.449 -14.917 1.00 86.12 93 LEU A CA 1
ATOM 709 C C . LEU A 1 93 ? 2.296 -11.687 -15.083 1.00 86.12 93 LEU A C 1
ATOM 711 O O . LEU A 1 93 ? 3.085 -11.297 -14.223 1.00 86.12 93 LEU A O 1
ATOM 715 N N . ASP A 1 94 ? 2.700 -12.269 -16.210 1.00 89.19 94 ASP A N 1
ATOM 716 C CA . ASP A 1 94 ? 4.085 -12.327 -16.681 1.00 89.19 94 ASP A CA 1
ATOM 717 C C . ASP A 1 94 ? 4.435 -11.003 -17.366 1.00 89.19 94 ASP A C 1
ATOM 719 O O . ASP A 1 94 ? 4.145 -10.759 -18.542 1.00 89.19 94 ASP A O 1
ATOM 723 N N . VAL A 1 95 ? 5.042 -10.110 -16.588 1.00 87.75 95 VAL A N 1
ATOM 724 C CA . VAL A 1 95 ? 5.318 -8.748 -17.042 1.00 87.75 95 VAL A CA 1
ATOM 725 C C . VAL A 1 95 ? 6.412 -8.703 -18.108 1.00 87.75 95 VAL A C 1
ATOM 727 O O . VAL A 1 95 ? 6.371 -7.836 -18.979 1.00 87.75 95 VAL A O 1
ATOM 730 N N . ALA A 1 96 ? 7.354 -9.649 -18.097 1.00 89.00 96 ALA A N 1
ATOM 731 C CA . ALA A 1 96 ? 8.397 -9.712 -19.113 1.00 89.00 96 ALA A CA 1
ATOM 732 C C . ALA A 1 96 ? 7.795 -10.023 -20.488 1.00 89.00 96 ALA A C 1
ATOM 734 O O . ALA A 1 96 ? 8.083 -9.327 -21.464 1.00 89.00 96 ALA A O 1
ATOM 735 N N . LYS A 1 97 ? 6.884 -11.002 -20.555 1.00 89.19 97 LYS A N 1
ATOM 736 C CA . LYS A 1 97 ? 6.148 -11.300 -21.791 1.00 89.19 97 LYS A CA 1
ATOM 737 C C . LYS A 1 97 ? 5.247 -10.155 -22.222 1.00 89.19 97 LYS A C 1
ATOM 739 O O . LYS A 1 97 ? 5.275 -9.800 -23.397 1.00 89.19 97 LYS A O 1
ATOM 744 N N . LEU A 1 98 ? 4.522 -9.526 -21.291 1.00 87.62 98 LEU A N 1
ATOM 745 C CA . LEU A 1 98 ? 3.709 -8.348 -21.604 1.00 87.62 98 LEU A CA 1
ATOM 746 C C . LEU A 1 98 ? 4.563 -7.246 -22.248 1.00 87.62 98 LEU A C 1
ATOM 748 O O . LEU A 1 98 ? 4.200 -6.718 -23.296 1.00 87.62 98 LEU A O 1
ATOM 752 N N . VAL A 1 99 ? 5.709 -6.910 -21.649 1.00 88.25 99 VAL A N 1
ATOM 753 C CA . VAL A 1 99 ? 6.639 -5.910 -22.196 1.00 88.25 99 VAL A CA 1
ATOM 754 C C . VAL A 1 99 ? 7.140 -6.326 -23.579 1.00 88.25 99 VAL A C 1
ATOM 756 O O . VAL A 1 99 ? 7.149 -5.493 -24.486 1.00 88.25 99 VAL A O 1
ATOM 759 N N . GLY A 1 100 ? 7.490 -7.600 -23.766 1.00 86.19 100 GLY A N 1
ATOM 760 C CA . GLY A 1 100 ? 7.903 -8.144 -25.059 1.00 86.19 100 GLY A CA 1
ATOM 761 C C . GLY A 1 100 ? 6.826 -8.007 -26.142 1.00 86.19 100 GLY A C 1
ATOM 762 O O . GLY A 1 100 ? 7.117 -7.548 -27.247 1.00 86.19 100 GLY A O 1
ATOM 763 N N . GLU A 1 101 ? 5.571 -8.335 -25.834 1.00 84.44 101 GLU A N 1
ATOM 764 C CA . GLU A 1 101 ? 4.447 -8.201 -26.771 1.00 84.44 101 GLU A CA 1
ATOM 765 C C . GLU A 1 101 ? 4.143 -6.736 -27.102 1.00 84.44 101 GLU A C 1
ATOM 767 O O . GLU A 1 101 ? 3.995 -6.362 -28.271 1.00 84.44 101 GLU A O 1
ATOM 772 N N . LEU A 1 102 ? 4.151 -5.862 -26.091 1.00 83.75 102 LEU A N 1
ATOM 773 C CA . LEU A 1 102 ? 4.007 -4.425 -26.303 1.00 83.75 102 LEU A CA 1
ATOM 774 C C . LEU A 1 102 ? 5.131 -3.879 -27.200 1.00 83.75 102 LEU A C 1
ATOM 776 O O . LEU A 1 102 ? 4.852 -3.090 -28.108 1.00 83.75 102 LEU A O 1
ATOM 780 N N . ALA A 1 103 ? 6.375 -4.329 -27.002 1.00 83.38 103 ALA A N 1
ATOM 781 C CA . ALA A 1 103 ? 7.537 -3.927 -27.796 1.00 83.38 103 ALA A CA 1
ATOM 782 C C . ALA A 1 103 ? 7.451 -4.371 -29.263 1.00 83.38 103 ALA A C 1
ATOM 784 O O . ALA A 1 103 ? 7.858 -3.615 -30.149 1.00 83.38 103 ALA A O 1
ATOM 785 N N . LYS A 1 104 ? 6.906 -5.563 -29.537 1.00 83.00 104 LYS A N 1
ATOM 786 C CA . LYS A 1 104 ? 6.719 -6.085 -30.903 1.00 83.00 104 LYS A CA 1
ATOM 787 C C . LYS A 1 104 ? 5.640 -5.342 -31.682 1.00 83.00 104 LYS A C 1
ATOM 789 O O . LYS A 1 104 ? 5.756 -5.224 -32.898 1.00 83.00 104 LYS A O 1
ATOM 794 N N . SER A 1 105 ? 4.612 -4.832 -31.001 1.00 75.88 105 SER A N 1
ATOM 795 C CA . SER A 1 105 ? 3.496 -4.147 -31.665 1.00 75.88 105 SER A CA 1
ATOM 796 C C . SER A 1 105 ? 3.933 -2.912 -32.464 1.00 75.88 105 SER A C 1
ATOM 798 O O . SER A 1 105 ? 3.285 -2.557 -33.444 1.00 75.88 105 SER A O 1
ATOM 800 N N . GLY A 1 106 ? 5.006 -2.231 -32.038 1.00 69.12 106 GLY A N 1
ATOM 801 C CA . GLY A 1 106 ? 5.492 -0.989 -32.651 1.00 69.12 106 GLY A CA 1
ATOM 802 C C . GLY A 1 106 ? 4.543 0.212 -32.519 1.00 69.12 106 GLY A C 1
ATOM 803 O O . GLY A 1 106 ? 4.861 1.292 -33.008 1.00 69.12 106 GLY A O 1
ATOM 804 N N . VAL A 1 107 ? 3.388 0.049 -31.862 1.00 67.94 107 VAL A N 1
ATOM 805 C CA . VAL A 1 107 ? 2.344 1.087 -31.771 1.00 67.94 107 VAL A CA 1
ATOM 806 C C . VAL A 1 107 ? 2.512 1.960 -30.530 1.00 67.94 107 VAL A C 1
ATOM 808 O O . VAL A 1 107 ? 2.152 3.141 -30.532 1.00 67.94 107 VAL A O 1
ATOM 811 N N . LEU A 1 108 ? 3.064 1.402 -29.451 1.00 74.12 108 LEU A N 1
ATOM 812 C CA . LEU A 1 108 ? 3.455 2.190 -28.290 1.00 74.12 108 LEU A CA 1
ATOM 813 C C . LEU A 1 108 ? 4.800 2.866 -28.539 1.00 74.12 108 LEU A C 1
ATOM 815 O O . LEU A 1 108 ? 5.737 2.271 -29.064 1.00 74.12 108 LEU A O 1
ATOM 819 N N . ASN A 1 109 ? 4.894 4.118 -28.099 1.00 80.12 109 ASN A N 1
ATOM 820 C CA . ASN A 1 109 ? 6.139 4.869 -28.130 1.00 80.12 109 ASN A CA 1
ATOM 821 C C . ASN A 1 109 ? 7.237 4.094 -27.357 1.00 80.12 109 ASN A C 1
ATOM 823 O O . ASN A 1 109 ? 6.977 3.716 -26.208 1.00 80.12 109 ASN A O 1
ATOM 827 N N . PRO A 1 110 ? 8.455 3.909 -27.910 1.00 83.94 110 PRO A N 1
ATOM 828 C CA . PRO A 1 110 ? 9.570 3.258 -27.216 1.00 83.94 110 PRO A CA 1
ATOM 829 C C . PRO A 1 110 ? 9.822 3.793 -25.797 1.00 83.94 110 PRO A C 1
ATOM 831 O O . PRO A 1 110 ? 10.085 3.014 -24.882 1.00 83.94 110 PRO A O 1
ATOM 834 N N . PHE A 1 111 ? 9.630 5.099 -25.562 1.00 85.44 111 PHE A N 1
ATOM 835 C CA . PHE A 1 111 ? 9.720 5.702 -24.228 1.00 85.44 111 PHE A CA 1
ATOM 836 C C . PHE A 1 111 ? 8.690 5.152 -23.242 1.00 85.44 111 PHE A C 1
ATOM 838 O O . PHE A 1 111 ? 8.969 5.070 -22.050 1.00 85.44 111 PHE A O 1
ATOM 845 N N . ALA A 1 112 ? 7.473 4.855 -23.694 1.00 84.12 112 ALA A N 1
ATOM 846 C CA . ALA A 1 112 ? 6.414 4.341 -22.833 1.00 84.12 112 ALA A CA 1
ATOM 847 C C . ALA A 1 112 ? 6.717 2.903 -22.396 1.00 84.12 112 ALA A C 1
ATOM 849 O O . ALA A 1 112 ? 6.569 2.579 -21.220 1.00 84.12 112 ALA A O 1
ATOM 850 N N . ILE A 1 113 ? 7.207 2.080 -23.325 1.00 88.38 113 ILE A N 1
ATOM 851 C CA . ILE A 1 113 ? 7.555 0.679 -23.065 1.00 88.38 113 ILE A CA 1
ATOM 852 C C . ILE A 1 113 ? 8.806 0.590 -22.184 1.00 88.38 113 ILE A C 1
ATOM 854 O O . ILE A 1 113 ? 8.805 -0.151 -21.206 1.00 88.38 113 ILE A O 1
ATOM 858 N N . TYR A 1 114 ? 9.825 1.416 -22.452 1.00 91.38 114 TYR A N 1
ATOM 859 C CA . TYR A 1 114 ? 11.009 1.542 -21.595 1.00 91.38 114 TYR A CA 1
ATOM 860 C C . TYR A 1 114 ? 10.633 1.850 -20.139 1.00 91.38 114 TYR A C 1
ATOM 862 O O . TYR A 1 114 ? 11.108 1.196 -19.216 1.00 91.38 114 TYR A O 1
ATOM 870 N N . LYS A 1 115 ? 9.719 2.805 -19.919 1.00 89.94 115 LYS A N 1
ATOM 871 C CA . LYS A 1 115 ? 9.264 3.166 -18.567 1.00 89.94 115 LYS A CA 1
ATOM 872 C C . LYS A 1 115 ? 8.578 2.010 -17.848 1.00 89.94 115 LYS A C 1
ATOM 874 O O . LYS A 1 115 ? 8.814 1.850 -16.654 1.00 89.94 115 LYS A O 1
ATOM 879 N N . ILE A 1 116 ? 7.752 1.232 -18.554 1.00 89.38 116 ILE A N 1
ATOM 880 C CA . ILE A 1 116 ? 7.136 0.020 -17.995 1.00 89.38 116 ILE A CA 1
ATOM 881 C C . ILE A 1 116 ? 8.238 -0.966 -17.600 1.00 89.38 116 ILE A C 1
ATOM 883 O O . ILE A 1 116 ? 8.270 -1.393 -16.453 1.00 89.38 116 ILE A O 1
ATOM 887 N N . ALA A 1 117 ? 9.179 -1.268 -18.501 1.00 92.44 117 ALA A N 1
ATOM 888 C CA . ALA A 1 117 ? 10.272 -2.200 -18.223 1.00 92.44 117 ALA A CA 1
ATOM 889 C C . ALA A 1 117 ? 11.104 -1.778 -16.998 1.00 92.44 117 ALA A C 1
ATOM 891 O O . ALA A 1 117 ? 11.431 -2.614 -16.160 1.00 92.44 117 ALA A O 1
ATOM 892 N N . CYS A 1 118 ? 11.386 -0.478 -16.848 1.00 93.56 118 CYS A N 1
ATOM 893 C CA . CYS A 1 118 ? 12.085 0.051 -15.678 1.00 93.56 118 CYS A CA 1
ATOM 894 C C . CYS A 1 118 ? 11.273 -0.064 -14.383 1.00 93.56 118 CYS A C 1
ATOM 896 O O . CYS A 1 118 ? 11.852 -0.406 -13.357 1.00 93.56 118 CYS A O 1
ATOM 898 N N . ILE A 1 119 ? 9.970 0.246 -14.404 1.00 91.75 119 ILE A N 1
ATOM 899 C CA . ILE A 1 119 ? 9.098 0.131 -13.222 1.00 91.75 119 ILE A CA 1
ATOM 900 C C . ILE A 1 119 ? 8.916 -1.335 -12.836 1.00 91.75 119 ILE A C 1
ATOM 902 O O . ILE A 1 119 ? 8.870 -1.646 -11.657 1.00 91.75 119 ILE A O 1
ATOM 906 N N . GLU A 1 120 ? 8.852 -2.243 -13.796 1.00 92.12 120 GLU A N 1
ATOM 907 C CA . GLU A 1 120 ? 8.551 -3.654 -13.551 1.00 92.12 120 GLU A CA 1
ATOM 908 C C . GLU A 1 120 ? 9.806 -4.536 -13.444 1.00 92.12 120 GLU A C 1
ATOM 910 O O . GLU A 1 120 ? 9.704 -5.756 -13.357 1.00 92.12 120 GLU A O 1
ATOM 915 N N . CYS A 1 121 ? 10.996 -3.927 -13.411 1.00 93.88 121 CYS A N 1
ATOM 916 C CA . CYS A 1 121 ? 12.284 -4.617 -13.284 1.00 93.88 121 CYS A CA 1
ATOM 917 C C . CYS A 1 121 ? 12.554 -5.660 -14.388 1.00 93.88 121 CYS A C 1
ATOM 919 O O . CYS A 1 121 ? 13.160 -6.699 -14.123 1.00 93.88 121 CYS A O 1
ATOM 921 N N . VAL A 1 122 ? 12.123 -5.407 -15.628 1.00 93.25 122 VAL A N 1
ATOM 922 C CA . VAL A 1 122 ? 12.331 -6.324 -16.766 1.00 93.25 122 VAL A CA 1
ATOM 923 C C . VAL A 1 122 ? 13.721 -6.105 -17.373 1.00 93.25 122 VAL A C 1
ATOM 925 O O . VAL A 1 122 ? 13.861 -5.597 -18.485 1.00 93.25 122 VAL A O 1
ATOM 928 N N . GLU A 1 123 ? 14.764 -6.459 -16.618 1.00 91.62 123 GLU A N 1
ATOM 929 C CA . GLU A 1 123 ? 16.173 -6.172 -16.946 1.00 91.62 123 GLU A CA 1
ATOM 930 C C . GLU A 1 123 ? 16.577 -6.591 -18.367 1.00 91.62 123 GLU A C 1
ATOM 932 O O . GLU A 1 123 ? 17.291 -5.851 -19.046 1.00 91.62 123 GLU A O 1
ATOM 937 N N . SER A 1 124 ? 16.060 -7.728 -18.845 1.00 90.25 124 SER A N 1
ATOM 938 C CA . SER A 1 124 ? 16.356 -8.276 -20.175 1.00 90.25 124 SER A CA 1
ATOM 939 C C . SER A 1 124 ? 15.960 -7.353 -21.330 1.00 90.25 124 SER A C 1
ATOM 941 O O . SER A 1 124 ? 16.573 -7.413 -22.392 1.00 90.25 124 SER A O 1
ATOM 943 N N . GLU A 1 125 ? 14.961 -6.490 -21.136 1.00 90.94 125 GLU A N 1
ATOM 944 C CA . GLU A 1 125 ? 14.423 -5.616 -22.185 1.00 90.94 125 GLU A CA 1
ATOM 945 C C . GLU A 1 125 ? 14.919 -4.168 -22.064 1.00 90.94 125 GLU A C 1
ATOM 947 O O . GLU A 1 125 ? 14.912 -3.422 -23.046 1.00 90.94 125 GLU A O 1
ATOM 952 N N . ILE A 1 126 ? 15.362 -3.746 -20.872 1.00 93.19 126 ILE A N 1
ATOM 953 C CA . ILE A 1 126 ? 15.644 -2.335 -20.555 1.00 93.19 126 ILE A CA 1
ATOM 954 C C . ILE A 1 126 ? 16.657 -1.722 -21.524 1.00 93.19 126 ILE A C 1
ATOM 956 O O . ILE A 1 126 ? 16.406 -0.639 -22.052 1.00 93.19 126 ILE A O 1
ATOM 960 N N . LYS A 1 127 ? 17.781 -2.400 -21.790 1.00 92.50 127 LYS A N 1
ATOM 961 C CA . LYS A 1 127 ? 18.843 -1.867 -22.658 1.00 92.50 127 LYS A CA 1
ATOM 962 C C . LYS A 1 127 ? 18.362 -1.686 -24.099 1.00 92.50 127 LYS A C 1
ATOM 964 O O . LYS A 1 127 ? 18.473 -0.596 -24.650 1.00 92.50 127 LYS A O 1
ATOM 969 N N . GLN A 1 128 ? 17.753 -2.716 -24.680 1.00 92.25 128 GLN A N 1
ATOM 970 C CA . GLN A 1 128 ? 17.238 -2.646 -26.047 1.00 92.25 128 GLN A CA 1
ATOM 971 C C . GLN A 1 128 ? 16.153 -1.566 -26.195 1.00 92.25 128 GLN A C 1
ATOM 973 O O . GLN A 1 128 ? 16.112 -0.845 -27.193 1.00 92.25 128 GLN A O 1
ATOM 978 N N . LEU A 1 129 ? 15.257 -1.444 -25.212 1.00 92.69 129 LEU A N 1
ATOM 979 C CA . LEU A 1 129 ? 14.217 -0.414 -25.214 1.00 92.69 129 LEU A CA 1
ATOM 980 C C . LEU A 1 129 ? 14.802 0.989 -25.037 1.00 92.69 129 LEU A C 1
ATOM 982 O O . LEU A 1 129 ? 14.306 1.929 -25.659 1.00 92.69 129 LEU A O 1
ATOM 986 N N . PHE A 1 130 ? 15.856 1.129 -24.230 1.00 94.00 130 PHE A N 1
ATOM 987 C CA . PHE A 1 130 ? 16.585 2.382 -24.080 1.00 94.00 130 PHE A CA 1
ATOM 988 C C . PHE A 1 130 ? 17.216 2.826 -25.399 1.00 94.00 130 PHE A C 1
ATOM 990 O O . PHE A 1 130 ? 17.061 3.982 -25.784 1.00 94.00 130 PHE A O 1
ATOM 997 N N . ASP A 1 131 ? 17.861 1.910 -26.120 1.00 92.81 131 ASP A N 1
ATOM 998 C CA . ASP A 1 131 ? 18.509 2.221 -27.395 1.00 92.81 131 ASP A CA 1
ATOM 999 C C . ASP A 1 131 ? 17.483 2.690 -28.436 1.00 92.81 131 ASP A C 1
ATOM 1001 O O . ASP A 1 131 ? 17.648 3.754 -29.032 1.00 92.81 131 ASP A O 1
ATOM 1005 N N . LYS A 1 132 ? 16.339 1.998 -28.551 1.00 92.31 132 LYS A N 1
ATOM 1006 C CA . LYS A 1 132 ? 15.219 2.434 -29.410 1.00 92.31 132 LYS A CA 1
ATOM 1007 C C . LYS A 1 132 ? 14.659 3.800 -29.001 1.00 92.31 132 LYS A C 1
ATOM 1009 O O . LYS A 1 132 ? 14.297 4.617 -29.848 1.00 92.31 132 LYS A O 1
ATOM 1014 N N . ALA A 1 133 ? 14.557 4.053 -27.698 1.00 91.31 133 ALA A N 1
ATOM 1015 C CA . ALA A 1 133 ? 14.117 5.336 -27.165 1.00 91.31 133 ALA A CA 1
ATOM 1016 C C . ALA A 1 133 ? 15.114 6.460 -27.495 1.00 91.31 133 ALA A C 1
ATOM 1018 O O . ALA A 1 133 ? 14.702 7.552 -27.885 1.00 91.31 133 ALA A O 1
ATOM 1019 N N . LEU A 1 134 ? 16.416 6.195 -27.392 1.00 92.31 134 LEU A N 1
ATOM 1020 C CA . LEU A 1 134 ? 17.474 7.142 -27.731 1.00 92.31 134 LEU A CA 1
ATOM 1021 C C . LEU A 1 134 ? 17.513 7.446 -29.233 1.00 92.31 134 LEU A C 1
ATOM 1023 O O . LEU A 1 134 ? 17.621 8.609 -2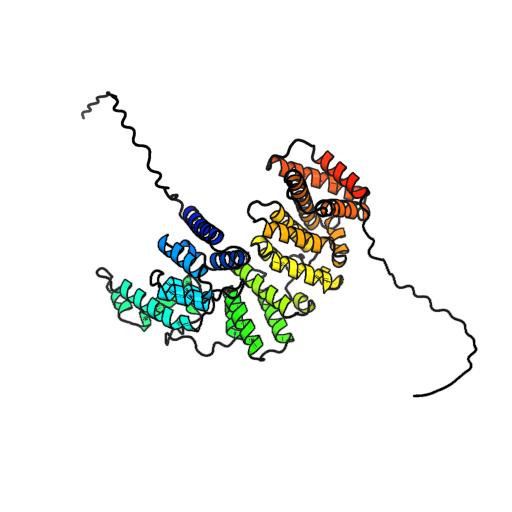9.616 1.00 92.31 134 LEU A O 1
ATOM 1027 N N . GLU A 1 135 ? 17.360 6.436 -30.085 1.00 92.06 135 GLU A N 1
ATOM 1028 C CA . GLU A 1 135 ? 17.244 6.617 -31.536 1.00 92.06 135 GLU A CA 1
ATOM 1029 C C . GLU A 1 135 ? 16.036 7.487 -31.901 1.00 92.06 135 GLU A C 1
ATOM 1031 O O . GLU A 1 135 ? 16.176 8.466 -32.639 1.00 92.06 135 GLU A O 1
ATOM 1036 N N . SER A 1 136 ? 14.865 7.190 -31.322 1.00 89.75 136 SER A N 1
ATOM 1037 C CA . SER A 1 136 ? 13.657 7.999 -31.514 1.00 89.75 136 SER A CA 1
ATOM 1038 C C . SER A 1 136 ? 13.873 9.445 -31.061 1.00 89.75 136 SER A C 1
ATOM 1040 O O . SER A 1 136 ? 13.520 10.368 -31.791 1.00 89.75 136 SER A O 1
ATOM 1042 N N . PHE A 1 137 ? 14.498 9.654 -29.896 1.00 90.56 137 PHE A N 1
ATOM 1043 C CA . PHE A 1 137 ? 14.809 10.989 -29.376 1.00 90.56 137 PHE A CA 1
ATOM 1044 C C . PHE A 1 137 ? 15.675 11.792 -30.352 1.00 90.56 137 PHE A C 1
ATOM 1046 O O . PHE A 1 137 ? 15.388 12.948 -30.655 1.00 90.56 137 PHE A O 1
ATOM 1053 N N . ARG A 1 138 ? 16.735 11.171 -30.875 1.00 91.12 138 ARG A N 1
ATOM 1054 C CA . ARG A 1 138 ? 17.669 11.818 -31.805 1.00 91.12 138 ARG A CA 1
ATOM 1055 C C . ARG A 1 138 ? 17.013 12.138 -33.143 1.00 91.12 138 ARG A C 1
ATOM 1057 O O . ARG A 1 138 ? 17.295 13.190 -33.718 1.00 91.12 138 ARG A O 1
ATOM 1064 N N . SER A 1 139 ? 16.132 11.262 -33.623 1.00 88.25 139 SER A N 1
ATOM 1065 C CA . SER A 1 139 ? 15.339 11.512 -34.828 1.00 88.25 139 SER A CA 1
ATOM 1066 C C . SER A 1 139 ? 14.448 12.745 -34.657 1.00 88.25 139 SER A C 1
ATOM 1068 O O . SER A 1 139 ? 14.424 13.605 -35.539 1.00 88.25 139 SER A O 1
ATOM 1070 N N . ASP A 1 140 ? 13.785 12.882 -33.505 1.00 86.00 140 ASP A N 1
ATOM 107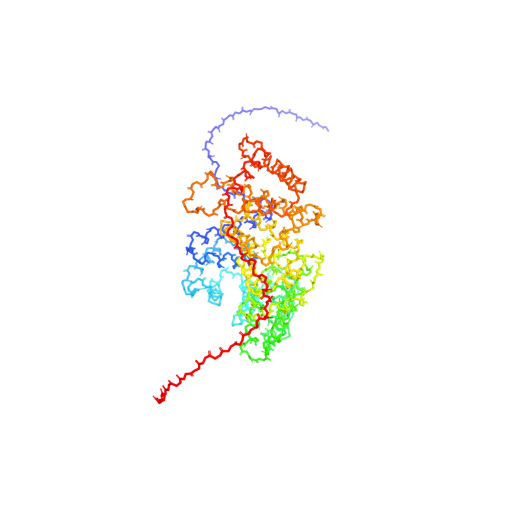1 C CA . ASP A 1 140 ? 12.941 14.044 -33.198 1.00 86.00 140 ASP A CA 1
ATOM 1072 C C . ASP A 1 140 ? 13.758 15.345 -33.151 1.00 86.00 140 ASP A C 1
ATOM 1074 O O . ASP A 1 140 ? 13.342 16.364 -33.702 1.00 86.00 140 ASP A O 1
ATOM 1078 N N . LEU A 1 141 ? 14.961 15.312 -32.574 1.00 87.25 141 LEU A N 1
ATOM 1079 C CA . LEU A 1 141 ? 15.881 16.459 -32.540 1.00 87.25 141 LEU A CA 1
ATOM 1080 C C . LEU A 1 141 ? 16.476 16.820 -33.913 1.00 87.25 141 LEU A C 1
ATOM 1082 O O . LEU A 1 141 ? 16.959 17.932 -34.116 1.00 87.25 141 LEU A O 1
ATOM 1086 N N . SER A 1 142 ? 16.429 15.899 -34.876 1.00 84.94 142 SER A N 1
ATOM 1087 C CA . SER A 1 142 ? 16.994 16.081 -36.220 1.00 84.94 142 SER A CA 1
ATOM 1088 C C . SER A 1 142 ? 15.952 16.479 -37.270 1.00 84.94 142 SER A C 1
ATOM 1090 O O . SER A 1 142 ? 16.264 16.526 -38.463 1.00 84.94 142 SER A O 1
ATOM 1092 N N . HIS A 1 143 ? 14.704 16.752 -36.869 1.00 84.12 143 HIS A N 1
ATOM 1093 C CA . HIS A 1 143 ? 13.633 17.048 -37.818 1.00 84.12 143 HIS A CA 1
ATOM 1094 C C . HIS A 1 143 ? 13.896 18.332 -38.624 1.00 84.12 143 HIS A C 1
ATOM 1096 O O . HIS A 1 143 ? 14.577 19.270 -38.192 1.00 84.12 143 HIS A O 1
ATOM 1102 N N . LYS A 1 144 ? 13.310 18.396 -39.825 1.00 70.69 144 LYS A N 1
ATOM 1103 C CA . LYS A 1 144 ? 13.427 19.536 -40.744 1.00 70.69 144 LYS A CA 1
ATOM 1104 C C . LYS A 1 144 ? 12.699 20.754 -40.156 1.00 70.69 144 LYS A C 1
ATOM 1106 O O . LYS A 1 144 ? 11.514 20.947 -40.395 1.00 70.69 144 LYS A O 1
ATOM 1111 N N . GLY A 1 145 ? 13.414 21.537 -39.354 1.00 77.31 145 GLY A N 1
ATOM 1112 C CA . GLY A 1 145 ? 12.859 22.643 -38.565 1.00 77.31 145 GLY A CA 1
ATOM 1113 C C . GLY A 1 145 ? 13.517 22.822 -37.195 1.00 77.31 145 GLY A C 1
ATOM 1114 O O . GLY A 1 145 ? 13.416 23.908 -36.633 1.00 77.31 145 GLY A O 1
ATOM 1115 N N . ALA A 1 146 ? 14.248 21.815 -36.702 1.00 82.44 146 ALA A N 1
ATOM 1116 C CA . ALA A 1 146 ? 14.978 21.888 -35.438 1.00 82.44 146 ALA A CA 1
ATOM 1117 C C . ALA A 1 146 ? 16.033 23.005 -35.446 1.00 82.44 146 ALA A C 1
ATOM 1119 O O . ALA A 1 146 ? 16.638 23.273 -36.497 1.00 82.44 146 ALA A O 1
ATOM 1120 N N . CYS A 1 147 ? 16.259 23.631 -34.287 1.00 86.44 147 CYS A N 1
ATOM 1121 C CA . CYS A 1 147 ? 17.302 24.638 -34.116 1.00 86.44 147 CYS A CA 1
ATOM 1122 C C . CYS A 1 147 ? 18.702 24.003 -34.196 1.00 86.44 147 CYS A C 1
ATOM 1124 O O . CYS A 1 147 ? 18.862 22.782 -34.193 1.00 86.44 147 CYS A O 1
ATOM 1126 N N . GLU A 1 148 ? 19.735 24.835 -34.306 1.00 85.25 148 GLU A N 1
ATOM 1127 C CA . GLU A 1 148 ? 21.119 24.359 -34.387 1.00 85.25 148 GLU A CA 1
ATOM 1128 C C . GLU A 1 148 ? 21.549 23.607 -33.116 1.00 85.25 148 GLU A C 1
ATOM 1130 O O . GLU A 1 148 ? 22.233 22.591 -33.208 1.00 85.25 148 GLU A O 1
ATOM 1135 N N . GLU A 1 149 ? 21.080 24.043 -31.943 1.00 85.38 149 GLU A N 1
ATOM 1136 C CA . GLU A 1 149 ? 21.347 23.394 -30.653 1.00 85.38 149 GLU A CA 1
ATOM 1137 C C . GLU A 1 149 ? 20.797 21.961 -30.604 1.00 85.38 149 GLU A C 1
ATOM 1139 O O . GLU A 1 149 ? 21.538 21.036 -30.269 1.00 85.38 149 GLU A O 1
ATOM 1144 N N . ASP A 1 150 ? 19.544 21.755 -31.020 1.00 84.88 150 ASP A N 1
ATOM 1145 C CA . ASP A 1 150 ? 18.910 20.431 -31.074 1.00 84.88 150 ASP A CA 1
ATOM 1146 C C . ASP A 1 150 ? 19.638 19.498 -32.050 1.00 84.88 150 ASP A C 1
ATOM 1148 O O . ASP A 1 150 ? 19.880 18.328 -31.748 1.00 84.88 150 ASP A O 1
ATOM 1152 N N . ARG A 1 151 ? 20.062 20.016 -33.208 1.00 84.00 151 ARG A N 1
ATOM 1153 C CA . ARG A 1 151 ? 20.836 19.228 -34.180 1.00 84.00 151 ARG A CA 1
ATOM 1154 C C . ARG A 1 151 ? 22.213 18.856 -33.639 1.00 84.00 151 ARG A C 1
ATOM 1156 O O . ARG A 1 151 ? 22.646 17.719 -33.808 1.00 84.00 151 ARG A O 1
ATOM 1163 N N . ASN A 1 152 ? 22.887 19.781 -32.958 1.00 84.38 152 ASN A N 1
ATOM 1164 C CA . ASN A 1 152 ? 24.173 19.516 -32.312 1.00 84.38 152 ASN A CA 1
ATOM 1165 C C . ASN A 1 152 ? 24.035 18.467 -31.200 1.00 84.38 152 ASN A C 1
ATOM 1167 O O . ASN A 1 152 ? 24.883 17.579 -31.081 1.00 84.38 152 ASN A O 1
ATOM 1171 N N . LEU A 1 153 ? 22.940 18.519 -30.436 1.00 88.00 153 LEU A N 1
ATOM 1172 C CA . LEU A 1 153 ? 22.593 17.510 -29.441 1.00 88.00 153 LEU A CA 1
ATOM 1173 C C . LEU A 1 153 ? 22.365 16.136 -30.094 1.00 88.00 153 LEU A C 1
ATOM 1175 O O . LEU A 1 153 ? 22.926 15.144 -29.634 1.00 88.00 153 LEU A O 1
ATOM 1179 N N . ALA A 1 154 ? 21.615 16.074 -31.197 1.00 84.06 154 ALA A N 1
ATOM 1180 C CA . ALA A 1 154 ? 21.323 14.832 -31.917 1.00 84.06 154 ALA A CA 1
ATOM 1181 C C . ALA A 1 154 ? 22.564 14.154 -32.531 1.00 84.06 154 ALA A C 1
ATOM 1183 O O . ALA A 1 154 ? 22.607 12.924 -32.665 1.00 84.06 154 ALA A O 1
ATOM 1184 N N . CYS A 1 155 ? 23.579 14.941 -32.898 1.00 84.44 155 CYS A N 1
ATOM 1185 C CA . CYS A 1 155 ? 24.838 14.459 -33.470 1.00 84.44 155 CYS A CA 1
ATOM 1186 C C . CYS A 1 155 ? 25.779 13.817 -32.437 1.00 84.44 155 CYS A C 1
ATOM 1188 O O . CYS A 1 155 ? 26.679 13.072 -32.823 1.00 84.44 155 CYS A O 1
ATOM 1190 N N . SER A 1 156 ? 25.580 14.066 -31.139 1.00 88.06 156 SER A N 1
ATOM 1191 C CA . SER A 1 156 ? 26.424 13.528 -30.068 1.00 88.06 156 SER A CA 1
ATOM 1192 C C . SER A 1 156 ? 25.678 12.487 -29.242 1.00 88.06 156 SER A C 1
ATOM 1194 O O . SER A 1 156 ? 24.794 12.821 -28.456 1.00 88.06 156 SER A O 1
ATOM 1196 N N . ASP A 1 157 ? 26.081 11.220 -29.370 1.00 85.44 157 ASP A N 1
ATOM 1197 C CA . ASP A 1 157 ? 25.472 10.106 -28.632 1.00 85.44 157 ASP A CA 1
ATOM 1198 C C . ASP A 1 157 ? 25.497 10.335 -27.113 1.00 85.44 157 ASP A C 1
ATOM 1200 O O . ASP A 1 157 ? 24.473 10.247 -26.434 1.00 85.44 157 ASP A O 1
ATOM 1204 N N . LYS A 1 158 ? 26.653 10.761 -26.590 1.00 89.00 158 LYS A N 1
ATOM 1205 C CA . LYS A 1 158 ? 26.826 11.067 -25.167 1.00 89.00 158 LYS A CA 1
ATOM 1206 C C . LYS A 1 158 ? 25.900 12.193 -24.702 1.00 89.00 158 LYS A C 1
ATOM 1208 O O . LYS A 1 158 ? 25.292 12.059 -23.643 1.00 89.00 158 LYS A O 1
ATOM 1213 N N . LEU A 1 159 ? 25.795 13.296 -25.451 1.00 87.88 159 LEU A N 1
ATOM 1214 C CA . LEU A 1 159 ? 24.962 14.432 -25.037 1.00 87.88 159 LEU A CA 1
ATOM 1215 C C . LEU A 1 159 ? 23.471 14.093 -25.130 1.00 87.88 159 LEU A C 1
ATOM 1217 O O . LEU A 1 159 ? 22.744 14.327 -24.167 1.00 87.88 159 LEU A O 1
ATOM 1221 N N . ALA A 1 160 ? 23.033 13.478 -26.234 1.00 89.31 160 ALA A N 1
ATOM 1222 C CA . ALA A 1 160 ? 21.650 13.041 -26.409 1.00 89.31 160 ALA A CA 1
ATOM 1223 C C . ALA A 1 160 ? 21.225 12.064 -25.306 1.00 89.31 160 ALA A C 1
ATOM 1225 O O . ALA A 1 160 ? 20.146 12.205 -24.732 1.00 89.31 160 ALA A O 1
ATOM 1226 N N . ARG A 1 161 ? 22.098 11.113 -24.953 1.00 92.44 161 ARG A N 1
ATOM 1227 C CA . ARG A 1 161 ? 21.864 10.166 -23.862 1.00 92.44 161 ARG A CA 1
ATOM 1228 C C . ARG A 1 161 ? 21.727 10.858 -22.511 1.00 92.44 161 ARG A C 1
ATOM 1230 O O . ARG A 1 161 ? 20.789 10.564 -21.771 1.00 92.44 161 ARG A O 1
ATOM 1237 N N . VAL A 1 162 ? 22.657 11.754 -22.178 1.00 90.31 162 VAL A N 1
ATOM 1238 C CA . VAL A 1 162 ? 22.634 12.498 -20.911 1.00 90.31 162 VAL A CA 1
ATOM 1239 C C . VAL A 1 162 ? 21.360 13.328 -20.796 1.00 90.31 162 VAL A C 1
ATOM 1241 O O . VAL A 1 162 ? 20.715 13.294 -19.747 1.00 90.31 162 VAL A O 1
ATOM 1244 N N . GLU A 1 163 ? 20.974 14.030 -21.860 1.00 90.44 163 GLU A N 1
ATOM 1245 C CA . GLU A 1 163 ? 19.755 14.838 -21.870 1.00 90.44 163 GLU A CA 1
ATOM 1246 C C . GLU A 1 163 ? 18.507 13.961 -21.745 1.00 90.44 163 GLU A C 1
ATOM 1248 O O . GLU A 1 163 ? 17.628 14.239 -20.927 1.00 90.44 163 GLU A O 1
ATOM 1253 N N . LEU A 1 164 ? 18.457 12.843 -22.475 1.00 90.94 164 LEU A N 1
ATOM 1254 C CA . LEU A 1 164 ? 17.335 11.919 -22.413 1.00 90.94 164 LEU A CA 1
ATOM 1255 C C . LEU A 1 164 ? 17.156 11.334 -21.004 1.00 90.94 164 LEU A C 1
ATOM 1257 O O . LEU A 1 164 ? 16.065 11.420 -20.432 1.00 90.94 164 LEU A O 1
ATOM 1261 N N . LEU A 1 165 ? 18.221 10.779 -20.419 1.00 90.25 165 LEU A N 1
ATOM 1262 C CA . LEU A 1 165 ? 18.195 10.211 -19.067 1.00 90.25 165 LEU A CA 1
ATOM 1263 C C . LEU A 1 165 ? 17.865 11.271 -18.014 1.00 90.25 165 LEU A C 1
ATOM 1265 O O . LEU A 1 165 ? 17.085 11.004 -17.100 1.00 90.25 165 LEU A O 1
ATOM 1269 N N . SER A 1 166 ? 18.391 12.489 -18.163 1.00 88.44 166 SER A N 1
ATOM 1270 C CA . SER A 1 166 ? 18.082 13.609 -17.268 1.00 88.44 166 SER A CA 1
ATOM 1271 C C . SER A 1 166 ? 16.607 14.003 -17.353 1.00 88.44 166 SER A C 1
ATOM 1273 O O . SER A 1 166 ? 15.941 14.155 -16.327 1.00 88.44 166 SER A O 1
ATOM 1275 N N . SER A 1 167 ? 16.065 14.120 -18.567 1.00 87.31 167 SER A N 1
ATOM 1276 C CA . SER A 1 167 ? 14.657 14.439 -18.818 1.00 87.31 167 SER A CA 1
ATOM 1277 C C . SER A 1 167 ? 13.720 13.371 -18.252 1.00 87.31 167 SER A C 1
ATOM 1279 O O . SER A 1 167 ? 12.710 13.695 -17.618 1.00 87.31 167 SER A O 1
ATOM 1281 N N . MET A 1 168 ? 14.066 12.090 -18.408 1.00 87.75 168 MET A N 1
ATOM 1282 C CA . MET A 1 168 ? 13.307 10.992 -17.811 1.00 87.75 168 MET A CA 1
ATOM 1283 C C . MET A 1 168 ? 13.417 10.974 -16.285 1.00 87.75 168 MET A C 1
ATOM 1285 O O . MET A 1 168 ? 12.390 10.908 -15.610 1.00 87.75 168 MET A O 1
ATOM 1289 N N . GLY A 1 169 ? 14.630 11.101 -15.743 1.00 85.00 169 GLY A N 1
ATOM 1290 C CA . GLY A 1 169 ? 14.903 11.081 -14.306 1.00 85.00 169 GLY A CA 1
ATOM 1291 C C . GLY A 1 169 ? 14.197 12.199 -13.538 1.00 85.00 169 GLY A C 1
ATOM 1292 O O . GLY A 1 169 ? 13.758 11.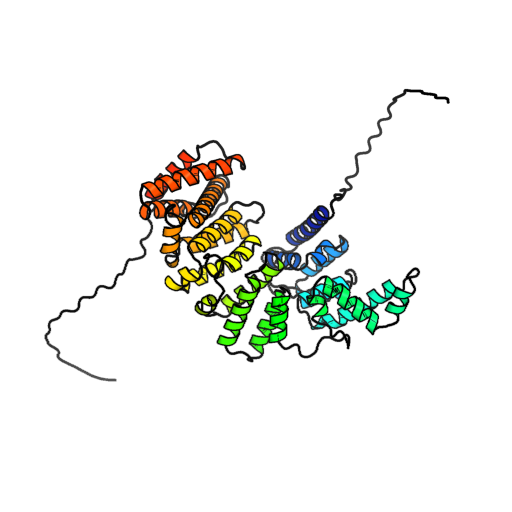992 -12.410 1.00 85.00 169 GLY A O 1
ATOM 1293 N N . ARG A 1 170 ? 13.999 13.369 -14.165 1.00 85.38 170 ARG A N 1
ATOM 1294 C CA . ARG A 1 170 ? 13.180 14.461 -13.601 1.00 85.38 170 ARG A CA 1
ATOM 1295 C C . ARG A 1 170 ? 11.706 14.084 -13.439 1.00 85.38 170 ARG A C 1
ATOM 1297 O O . ARG A 1 170 ? 11.033 14.657 -12.587 1.00 85.38 170 ARG A O 1
ATOM 1304 N N . ARG A 1 171 ? 11.188 13.163 -14.259 1.00 83.94 171 ARG A N 1
ATOM 1305 C CA . ARG A 1 171 ? 9.807 12.662 -14.143 1.00 83.94 171 ARG A CA 1
ATOM 1306 C C . ARG A 1 171 ? 9.715 11.552 -13.108 1.00 83.94 171 ARG A C 1
ATOM 1308 O O . ARG A 1 171 ? 8.808 11.570 -12.280 1.00 83.94 171 ARG A O 1
ATOM 1315 N N . ASP A 1 172 ? 10.631 10.594 -13.184 1.00 87.75 172 ASP A N 1
ATOM 1316 C CA . ASP A 1 172 ? 10.761 9.515 -12.215 1.00 87.75 172 ASP A CA 1
ATOM 1317 C C . ASP A 1 172 ? 12.218 9.021 -12.170 1.00 87.75 172 ASP A C 1
ATOM 1319 O O . ASP A 1 172 ? 12.746 8.612 -13.212 1.00 87.75 172 ASP A O 1
ATOM 1323 N N . PRO A 1 173 ? 12.884 9.035 -11.000 1.00 91.56 173 PRO A N 1
ATOM 1324 C CA . PRO A 1 173 ? 14.271 8.592 -10.885 1.00 91.56 173 PRO A CA 1
ATOM 1325 C C . PRO A 1 173 ? 14.475 7.112 -11.245 1.00 91.56 173 PRO A C 1
ATOM 1327 O O . PRO A 1 173 ? 15.584 6.749 -11.639 1.00 91.56 173 PRO A O 1
ATOM 1330 N N . VAL A 1 174 ? 13.426 6.277 -11.196 1.00 93.50 174 VAL A N 1
ATOM 1331 C CA . VAL A 1 174 ? 13.483 4.863 -11.615 1.00 93.50 174 VAL A CA 1
ATOM 1332 C C . VAL A 1 174 ? 13.945 4.726 -13.071 1.00 93.50 174 VAL A C 1
ATOM 1334 O O . VAL A 1 174 ? 14.674 3.798 -13.407 1.00 93.50 174 VAL A O 1
ATOM 1337 N N . PHE A 1 175 ? 13.602 5.678 -13.943 1.00 91.44 175 PHE A N 1
ATOM 1338 C CA . PHE A 1 175 ? 13.951 5.606 -15.367 1.00 91.44 175 PHE A CA 1
ATOM 1339 C C . PHE A 1 175 ? 15.438 5.834 -15.654 1.00 91.44 175 PHE A C 1
ATOM 1341 O O . PHE A 1 175 ? 15.919 5.412 -16.698 1.00 91.44 175 PHE A O 1
ATOM 1348 N N . ASN A 1 176 ? 16.168 6.505 -14.761 1.00 91.62 176 ASN A N 1
ATOM 1349 C CA . ASN A 1 176 ? 17.620 6.699 -14.884 1.00 91.62 176 ASN A CA 1
ATOM 1350 C C . ASN A 1 176 ? 18.408 5.711 -14.003 1.00 91.62 176 ASN A C 1
ATOM 1352 O O . ASN A 1 176 ? 19.624 5.591 -14.099 1.00 91.62 176 ASN A O 1
ATOM 1356 N N . PHE A 1 177 ? 17.729 4.995 -13.110 1.00 94.94 177 PHE A N 1
ATOM 1357 C CA . PHE A 1 177 ? 18.387 4.088 -12.179 1.00 94.94 177 PHE A CA 1
ATOM 1358 C C . PHE A 1 177 ? 19.128 2.945 -12.886 1.00 94.94 177 PHE A C 1
ATOM 1360 O O . PHE A 1 177 ? 20.214 2.570 -12.459 1.00 94.94 177 PHE A O 1
ATOM 1367 N N . TRP A 1 178 ? 18.554 2.422 -13.968 1.00 95.06 178 TRP A N 1
ATOM 1368 C CA . TRP A 1 178 ? 19.031 1.210 -14.628 1.00 95.06 178 TRP A CA 1
ATOM 1369 C C . TRP A 1 178 ? 20.190 1.416 -15.597 1.00 95.06 178 TRP A C 1
ATOM 1371 O O . TRP A 1 178 ? 20.983 0.502 -15.800 1.00 95.06 178 TRP A O 1
ATOM 1381 N N . ILE A 1 179 ? 20.279 2.590 -16.217 1.00 93.44 179 ILE A N 1
ATOM 1382 C CA . ILE A 1 179 ? 21.273 2.876 -17.250 1.00 93.44 179 ILE A CA 1
ATOM 1383 C C . ILE A 1 179 ? 22.454 3.603 -16.614 1.00 93.44 179 ILE A C 1
ATOM 1385 O O . ILE A 1 179 ? 22.294 4.507 -15.787 1.00 93.44 179 ILE A O 1
ATOM 1389 N N . ASP A 1 180 ? 23.660 3.181 -16.971 1.00 90.94 180 ASP A N 1
ATOM 1390 C CA . ASP A 1 180 ? 24.865 3.923 -16.654 1.00 90.94 180 ASP A CA 1
ATOM 1391 C C . ASP A 1 180 ? 24.981 5.122 -17.600 1.00 90.94 180 ASP A C 1
ATOM 1393 O O . ASP A 1 180 ? 24.942 4.996 -18.825 1.00 90.94 180 ASP A O 1
ATOM 1397 N N . GLN A 1 181 ? 25.098 6.318 -17.034 1.00 86.31 181 GLN A N 1
ATOM 1398 C CA . GLN A 1 181 ? 25.034 7.554 -17.809 1.00 86.31 181 GLN A CA 1
ATOM 1399 C C . GLN A 1 181 ? 26.263 7.733 -18.725 1.00 86.31 181 GLN A C 1
ATOM 1401 O O . GLN A 1 181 ? 26.170 8.375 -19.782 1.00 86.31 181 GLN A O 1
ATOM 1406 N N . GLU A 1 182 ? 27.409 7.158 -18.350 1.00 85.88 182 GLU A N 1
ATOM 1407 C CA . GLU A 1 182 ? 28.681 7.300 -19.067 1.00 85.88 182 GLU A CA 1
ATOM 1408 C C . GLU A 1 182 ? 28.853 6.304 -20.212 1.00 85.88 182 GLU A C 1
ATOM 1410 O O . GLU A 1 182 ? 29.309 6.686 -21.292 1.00 85.88 182 GLU A O 1
ATOM 1415 N N . SER A 1 183 ? 28.457 5.053 -20.012 1.00 86.38 183 SER A N 1
ATOM 1416 C CA . SER A 1 183 ? 28.529 3.989 -21.016 1.00 86.38 183 SER A CA 1
ATOM 1417 C C . SER A 1 183 ? 27.243 3.856 -21.828 1.00 86.38 183 SER A C 1
ATOM 1419 O O . SER A 1 183 ? 27.287 3.435 -22.980 1.00 86.38 183 SER A O 1
ATOM 1421 N N . GLY A 1 184 ? 26.094 4.241 -21.264 1.00 83.62 184 GLY A N 1
ATOM 1422 C CA . GLY A 1 184 ? 24.771 4.002 -21.844 1.00 83.62 184 GLY A CA 1
ATOM 1423 C C . GLY A 1 184 ? 24.345 2.542 -21.846 1.00 83.62 184 GLY A C 1
ATOM 1424 O O . GLY A 1 184 ? 23.346 2.203 -22.481 1.00 83.62 184 GLY A O 1
ATOM 1425 N N . ASN A 1 185 ? 25.091 1.685 -21.156 1.00 88.81 185 ASN A N 1
ATOM 1426 C CA . ASN A 1 185 ? 24.737 0.295 -20.943 1.00 88.81 185 ASN A CA 1
ATOM 1427 C C . ASN A 1 185 ? 23.885 0.145 -19.684 1.00 88.81 185 ASN A C 1
ATOM 1429 O O . ASN A 1 185 ? 23.755 1.072 -18.880 1.00 88.81 185 ASN A O 1
ATOM 1433 N N . LEU A 1 186 ? 23.283 -1.032 -19.526 1.00 90.56 186 LEU A N 1
ATOM 1434 C CA . LEU A 1 186 ? 22.680 -1.402 -18.253 1.00 90.56 186 LEU A CA 1
ATOM 1435 C C . LEU A 1 186 ? 23.775 -1.373 -17.178 1.00 90.56 186 LEU A C 1
ATOM 1437 O O . LEU A 1 186 ? 24.893 -1.819 -17.433 1.00 90.56 186 LEU A O 1
ATOM 1441 N N . ARG A 1 187 ? 23.473 -0.837 -15.995 1.00 91.75 187 ARG A N 1
ATOM 1442 C CA . ARG A 1 187 ? 24.413 -0.865 -14.873 1.00 91.75 187 ARG A CA 1
ATOM 1443 C C . ARG A 1 187 ? 24.696 -2.310 -14.499 1.00 91.75 187 ARG A C 1
ATOM 1445 O O . ARG A 1 187 ? 23.808 -3.031 -14.048 1.00 91.75 187 ARG A O 1
ATOM 1452 N N . GLU A 1 188 ? 25.941 -2.714 -14.682 1.00 81.44 188 GLU A N 1
ATOM 1453 C CA . GLU A 1 188 ? 26.406 -4.026 -14.263 1.00 81.44 188 GLU A CA 1
ATOM 1454 C C . GLU A 1 188 ? 26.558 -4.051 -12.737 1.00 81.44 188 GLU A C 1
ATOM 1456 O O . GLU A 1 188 ? 26.959 -3.062 -12.124 1.00 81.44 188 GLU A O 1
ATOM 1461 N N . ASN A 1 189 ? 26.247 -5.193 -12.121 1.00 80.12 189 ASN A N 1
ATOM 1462 C CA . ASN A 1 189 ? 26.505 -5.458 -10.702 1.00 80.12 189 ASN A CA 1
ATOM 1463 C C . ASN A 1 189 ? 25.827 -4.493 -9.715 1.00 80.12 189 ASN A C 1
ATOM 1465 O O . ASN A 1 189 ? 26.426 -4.118 -8.710 1.00 80.12 189 ASN A O 1
ATOM 1469 N N . ILE A 1 190 ? 24.564 -4.116 -9.951 1.00 87.56 190 ILE A N 1
ATOM 1470 C CA . ILE A 1 190 ? 23.766 -3.450 -8.910 1.00 87.56 190 ILE A CA 1
ATOM 1471 C C . ILE A 1 190 ? 23.680 -4.395 -7.706 1.00 87.56 190 ILE A C 1
ATOM 1473 O O . ILE A 1 190 ? 22.998 -5.428 -7.773 1.00 87.56 190 ILE A O 1
ATOM 1477 N N . GLU A 1 191 ? 24.373 -4.047 -6.619 1.00 90.06 191 GLU A N 1
ATOM 1478 C CA . GLU A 1 191 ? 24.273 -4.772 -5.358 1.00 90.06 191 GLU A CA 1
ATOM 1479 C C . GLU A 1 191 ? 22.823 -4.735 -4.876 1.00 90.06 191 GLU A C 1
ATOM 1481 O O . GLU A 1 191 ? 22.166 -3.692 -4.892 1.00 90.06 191 GLU A O 1
ATOM 1486 N N . ALA A 1 192 ? 22.293 -5.891 -4.473 1.00 91.25 192 ALA A N 1
ATOM 1487 C CA . ALA A 1 192 ? 20.871 -6.005 -4.176 1.00 91.25 192 ALA A CA 1
ATOM 1488 C C . ALA A 1 192 ? 20.451 -5.131 -2.977 1.00 91.25 192 ALA A C 1
ATOM 1490 O O . ALA A 1 192 ? 19.332 -4.623 -2.953 1.00 91.25 192 ALA A O 1
ATOM 1491 N N . GLU A 1 193 ? 21.351 -4.883 -2.021 1.00 91.50 193 GLU A N 1
ATOM 1492 C CA . GLU A 1 193 ? 21.099 -3.971 -0.899 1.00 91.50 193 GLU A CA 1
ATOM 1493 C C . GLU A 1 193 ? 20.992 -2.512 -1.361 1.00 91.50 193 GLU A C 1
ATOM 1495 O O . GLU A 1 193 ? 20.029 -1.819 -1.021 1.00 91.50 193 GLU A O 1
ATOM 1500 N N . ASP A 1 194 ? 21.921 -2.059 -2.204 1.00 92.81 194 ASP A N 1
ATOM 1501 C CA . ASP A 1 194 ? 21.880 -0.724 -2.801 1.00 92.81 194 ASP A CA 1
ATOM 1502 C C . ASP A 1 194 ? 20.632 -0.530 -3.664 1.00 92.81 194 ASP A C 1
ATOM 1504 O O . ASP A 1 194 ? 19.942 0.490 -3.552 1.00 92.81 194 ASP A O 1
ATOM 1508 N N . GLY A 1 195 ? 20.295 -1.530 -4.481 1.00 95.06 195 GLY A N 1
ATOM 1509 C CA . GLY A 1 195 ? 19.072 -1.538 -5.276 1.00 95.06 195 GLY A CA 1
ATOM 1510 C C . GLY A 1 195 ? 17.819 -1.430 -4.409 1.00 95.06 195 GLY A C 1
ATOM 1511 O O . GLY A 1 195 ? 16.947 -0.599 -4.680 1.00 95.06 195 GLY A O 1
ATOM 1512 N N . PHE A 1 196 ? 17.750 -2.191 -3.313 1.00 96.00 196 PHE A N 1
ATOM 1513 C CA . PHE A 1 196 ? 16.644 -2.124 -2.359 1.00 96.00 196 PHE A CA 1
ATOM 1514 C C . PHE A 1 196 ? 16.535 -0.737 -1.713 1.00 96.00 196 PHE A C 1
ATOM 1516 O O . PHE A 1 196 ? 15.458 -0.137 -1.700 1.00 96.00 196 PHE A O 1
ATOM 1523 N N . ASN A 1 197 ? 17.649 -0.185 -1.229 1.00 95.81 197 ASN A N 1
ATOM 1524 C CA . ASN A 1 197 ? 17.682 1.134 -0.599 1.00 95.81 197 ASN A CA 1
ATOM 1525 C C . ASN A 1 197 ? 17.215 2.238 -1.559 1.00 95.81 197 ASN A C 1
ATOM 1527 O O . ASN A 1 197 ? 16.411 3.096 -1.172 1.00 95.81 197 ASN A O 1
ATOM 1531 N N . LYS A 1 198 ? 17.646 2.182 -2.827 1.00 96.56 198 LYS A N 1
ATOM 1532 C CA . LYS A 1 198 ? 17.182 3.095 -3.881 1.00 96.56 198 LYS A CA 1
ATOM 1533 C C . LYS A 1 198 ? 15.705 2.902 -4.203 1.00 96.56 198 LYS A C 1
ATOM 1535 O O . LYS A 1 198 ? 14.993 3.893 -4.343 1.00 96.56 198 LYS A O 1
ATOM 1540 N N . ALA A 1 199 ? 15.212 1.666 -4.256 1.00 97.12 199 ALA A N 1
ATOM 1541 C CA . ALA A 1 199 ? 13.794 1.406 -4.477 1.00 97.12 199 ALA A CA 1
ATOM 1542 C C . ALA A 1 199 ? 12.914 1.988 -3.360 1.00 97.12 199 ALA A C 1
ATOM 1544 O O . ALA A 1 199 ? 11.880 2.601 -3.639 1.00 97.12 199 ALA A O 1
ATOM 1545 N N . VAL A 1 200 ? 13.355 1.894 -2.102 1.00 96.69 200 VAL A N 1
ATOM 1546 C CA . VAL A 1 200 ? 12.686 2.552 -0.970 1.00 96.69 200 VAL A CA 1
ATOM 1547 C C . VAL A 1 200 ? 12.712 4.076 -1.129 1.00 96.69 200 VAL A C 1
ATOM 1549 O O . VAL A 1 200 ? 11.673 4.716 -0.973 1.00 96.69 200 VAL A O 1
ATOM 1552 N N . ASP A 1 201 ? 13.856 4.672 -1.484 1.00 95.38 201 ASP A N 1
ATOM 1553 C CA . ASP A 1 201 ? 13.971 6.122 -1.720 1.00 95.38 201 ASP A CA 1
ATOM 1554 C C . ASP A 1 201 ? 13.034 6.621 -2.823 1.00 95.38 201 ASP A C 1
ATOM 1556 O O . ASP A 1 201 ? 12.385 7.664 -2.687 1.00 95.38 201 ASP A O 1
ATOM 1560 N N . PHE A 1 202 ? 12.928 5.853 -3.904 1.00 94.38 202 PHE A N 1
ATOM 1561 C CA . PHE A 1 202 ? 12.099 6.189 -5.055 1.00 94.38 202 PHE A CA 1
ATOM 1562 C C . PHE A 1 202 ? 10.616 5.866 -4.844 1.00 94.38 202 PHE A C 1
ATOM 1564 O O . PHE A 1 202 ? 9.791 6.292 -5.653 1.00 94.38 202 PHE A O 1
ATOM 1571 N N . LYS A 1 203 ? 10.252 5.184 -3.745 1.00 94.31 203 LYS A N 1
ATOM 1572 C CA . LYS A 1 203 ? 8.898 4.649 -3.497 1.00 94.31 203 LYS A CA 1
ATOM 1573 C C . LYS A 1 203 ? 8.458 3.759 -4.661 1.00 94.31 203 LYS A C 1
ATOM 1575 O O . LYS A 1 203 ? 7.396 3.951 -5.257 1.00 94.31 203 LYS A O 1
ATOM 1580 N N . TRP A 1 204 ? 9.331 2.817 -4.992 1.00 93.94 204 TRP A N 1
ATOM 1581 C CA . TRP A 1 204 ? 9.205 1.901 -6.108 1.00 93.94 204 TRP A CA 1
ATOM 1582 C C . TRP A 1 204 ? 8.928 0.485 -5.592 1.00 93.94 204 TRP A C 1
ATOM 1584 O O . TRP A 1 204 ? 9.831 -0.245 -5.186 1.00 93.94 204 TRP A O 1
ATOM 1594 N N . SER A 1 205 ? 7.649 0.107 -5.596 1.00 93.62 205 SER A N 1
ATOM 1595 C CA . SER A 1 205 ? 7.143 -1.147 -5.022 1.00 93.62 205 SER A CA 1
ATOM 1596 C C . SER A 1 205 ? 7.754 -2.395 -5.662 1.00 93.62 205 SER A C 1
ATOM 1598 O O . SER A 1 205 ? 8.267 -3.266 -4.960 1.00 93.62 205 SER A O 1
ATOM 1600 N N . LYS A 1 206 ? 7.766 -2.454 -6.994 1.00 92.44 206 LYS A N 1
ATOM 1601 C CA . LYS A 1 206 ? 8.363 -3.557 -7.759 1.00 92.44 206 LYS A CA 1
ATOM 1602 C C . LYS A 1 206 ? 9.876 -3.658 -7.582 1.00 92.44 206 LYS A C 1
ATOM 1604 O O . LYS A 1 206 ? 10.393 -4.765 -7.481 1.00 92.44 206 LYS A O 1
ATOM 1609 N N . GLY A 1 207 ? 10.573 -2.530 -7.438 1.00 95.25 207 GLY A N 1
ATOM 1610 C CA . GLY A 1 207 ? 11.994 -2.517 -7.086 1.00 95.25 207 GLY A CA 1
ATOM 1611 C C . GLY A 1 207 ? 12.247 -3.112 -5.703 1.00 95.25 207 GLY A C 1
ATOM 1612 O O . GLY A 1 207 ? 13.124 -3.957 -5.552 1.00 95.25 207 GLY A O 1
ATOM 1613 N N . VAL A 1 208 ? 11.439 -2.735 -4.704 1.00 96.31 208 VAL A N 1
ATOM 1614 C CA . VAL A 1 208 ? 11.504 -3.324 -3.356 1.00 96.31 208 VAL A CA 1
ATOM 1615 C C . VAL A 1 208 ? 11.316 -4.835 -3.421 1.00 96.31 208 VAL A C 1
ATOM 1617 O O . VAL A 1 208 ? 12.096 -5.569 -2.822 1.00 96.31 208 VAL A O 1
ATOM 1620 N N . GLU A 1 209 ? 10.311 -5.308 -4.158 1.00 93.62 209 GLU A N 1
ATOM 1621 C CA . GLU A 1 209 ? 10.063 -6.738 -4.329 1.00 93.62 209 GLU A CA 1
ATOM 1622 C C . GLU A 1 209 ? 11.238 -7.451 -5.012 1.00 93.62 209 GLU A C 1
ATOM 1624 O O . GLU A 1 209 ? 11.735 -8.451 -4.490 1.00 93.62 209 GLU A O 1
ATOM 1629 N N . HIS A 1 210 ? 11.705 -6.917 -6.140 1.00 93.75 210 HIS A N 1
ATOM 1630 C CA . HIS A 1 210 ? 12.786 -7.482 -6.939 1.00 93.75 210 HIS A CA 1
ATOM 1631 C C . HIS A 1 210 ? 14.093 -7.590 -6.141 1.00 93.75 210 HIS A C 1
ATOM 1633 O O . HIS A 1 210 ? 14.658 -8.678 -6.012 1.00 93.75 210 HIS A O 1
ATOM 1639 N N . PHE A 1 211 ? 14.555 -6.486 -5.548 1.00 94.69 211 PHE A N 1
ATOM 1640 C CA . PHE A 1 211 ? 15.825 -6.466 -4.825 1.00 94.69 211 PHE A CA 1
ATOM 1641 C C . PHE A 1 211 ? 15.761 -7.222 -3.498 1.00 94.69 211 PHE A C 1
ATOM 1643 O O . PHE A 1 211 ? 16.727 -7.889 -3.134 1.00 94.69 211 PHE A O 1
ATOM 1650 N N . TYR A 1 212 ? 14.617 -7.212 -2.806 1.00 93.69 212 TYR A N 1
ATOM 1651 C CA . TYR A 1 212 ? 14.441 -8.043 -1.614 1.00 93.69 212 TYR A CA 1
ATOM 1652 C C . TYR A 1 212 ? 14.494 -9.539 -1.946 1.00 93.69 212 TYR A C 1
ATOM 1654 O O . TYR A 1 212 ? 15.132 -10.308 -1.227 1.00 93.69 212 TYR A O 1
ATOM 1662 N N . ASN A 1 213 ? 13.859 -9.964 -3.044 1.00 91.19 213 ASN A N 1
ATOM 1663 C CA . ASN A 1 213 ? 13.917 -11.357 -3.484 1.00 91.19 213 ASN A CA 1
ATOM 1664 C C . ASN A 1 213 ? 15.354 -11.762 -3.852 1.00 91.19 213 ASN A C 1
ATOM 1666 O O . ASN A 1 213 ? 15.789 -12.835 -3.441 1.00 91.19 213 ASN A O 1
ATOM 1670 N N . ARG A 1 214 ? 16.109 -10.888 -4.537 1.00 91.00 214 ARG A N 1
ATOM 1671 C CA . ARG A 1 214 ? 17.536 -11.107 -4.836 1.00 91.00 214 ARG A CA 1
ATOM 1672 C C . ARG A 1 214 ? 18.383 -11.249 -3.573 1.00 91.00 214 ARG A C 1
ATOM 1674 O O . ARG A 1 214 ? 19.131 -12.213 -3.446 1.00 91.00 214 ARG A O 1
ATOM 1681 N N . LEU A 1 215 ? 18.203 -10.358 -2.594 1.00 89.44 215 LEU A N 1
ATOM 1682 C CA . LEU A 1 215 ? 18.857 -10.472 -1.284 1.00 89.44 215 LEU A CA 1
ATOM 1683 C C . LEU A 1 215 ? 18.547 -11.806 -0.597 1.00 89.44 215 LEU A C 1
ATOM 1685 O O . LEU A 1 215 ? 19.411 -12.391 0.054 1.00 89.44 215 LEU A O 1
ATOM 1689 N N . CYS A 1 216 ? 17.315 -12.297 -0.745 1.00 85.88 216 CYS A N 1
ATOM 1690 C CA . CYS A 1 216 ? 16.921 -13.574 -0.172 1.00 85.88 216 CYS A CA 1
ATOM 1691 C C . CYS A 1 216 ? 17.562 -14.769 -0.882 1.00 85.88 216 CYS A C 1
ATOM 1693 O O . CYS A 1 216 ? 17.967 -15.705 -0.192 1.00 85.88 216 CYS A O 1
ATOM 1695 N N . SER A 1 217 ? 17.647 -14.738 -2.217 1.00 83.81 217 SER A N 1
ATOM 1696 C CA . SER A 1 217 ? 18.216 -15.818 -3.035 1.00 83.81 217 SER A CA 1
ATOM 1697 C C . SER A 1 217 ? 19.739 -15.873 -3.003 1.00 83.81 217 SER A C 1
ATOM 1699 O O . SER A 1 217 ? 20.309 -16.941 -3.170 1.00 83.81 217 SER A O 1
ATOM 1701 N N . GLU A 1 218 ? 20.403 -14.737 -2.794 1.00 78.62 218 GLU A N 1
ATOM 1702 C CA . GLU A 1 218 ? 21.866 -14.669 -2.740 1.00 78.62 218 GLU A CA 1
ATOM 1703 C C . GLU A 1 218 ? 22.433 -15.172 -1.392 1.00 78.62 218 GLU A C 1
ATOM 1705 O O . GLU A 1 218 ? 23.645 -15.172 -1.221 1.00 78.62 218 GLU A O 1
ATOM 1710 N N . GLU A 1 219 ? 21.584 -15.567 -0.426 1.00 65.88 219 GLU A N 1
ATOM 1711 C CA . GLU A 1 219 ? 21.940 -15.992 0.950 1.00 65.88 219 GLU A CA 1
ATOM 1712 C C . GLU A 1 219 ? 22.853 -15.021 1.730 1.00 65.88 219 GLU A C 1
ATOM 1714 O O . GLU A 1 219 ? 23.310 -15.329 2.826 1.00 65.88 219 GLU A O 1
ATOM 1719 N N . LYS A 1 220 ? 23.057 -13.803 1.219 1.00 67.44 220 LYS A N 1
ATOM 1720 C CA . LYS A 1 220 ? 23.986 -12.809 1.775 1.00 67.44 220 LYS A CA 1
ATOM 1721 C C . LYS A 1 220 ? 23.576 -12.247 3.133 1.00 67.44 220 LYS A C 1
ATOM 1723 O O . LYS A 1 220 ? 24.429 -11.719 3.833 1.00 67.44 220 LYS A O 1
ATOM 1728 N N . LEU A 1 221 ? 22.293 -12.334 3.486 1.00 69.19 221 LEU A N 1
ATOM 1729 C CA . LEU A 1 221 ? 21.757 -11.785 4.731 1.00 69.19 221 LEU A CA 1
ATOM 1730 C C . LEU A 1 221 ? 21.147 -12.876 5.604 1.00 69.19 221 LEU A C 1
ATOM 1732 O O . LEU A 1 221 ? 20.285 -13.637 5.138 1.00 69.19 221 LEU A O 1
ATOM 1736 N N . VAL A 1 222 ? 21.524 -12.879 6.882 1.00 81.62 222 VAL A N 1
ATOM 1737 C CA . VAL A 1 222 ? 20.895 -13.715 7.916 1.00 81.62 222 VAL A CA 1
ATOM 1738 C C . VAL A 1 222 ? 19.506 -13.149 8.243 1.00 81.62 222 VAL A C 1
ATOM 1740 O O . VAL A 1 222 ? 19.207 -11.984 7.959 1.00 81.62 222 VAL A O 1
ATOM 1743 N N . LYS A 1 223 ? 18.609 -13.970 8.806 1.00 81.69 223 LYS A N 1
ATOM 1744 C CA . LYS A 1 223 ? 17.207 -13.602 9.070 1.00 81.69 223 LYS A CA 1
ATOM 1745 C C . LYS A 1 223 ? 17.084 -12.245 9.773 1.00 81.69 223 LYS A C 1
ATOM 1747 O O . LYS A 1 223 ? 16.332 -11.396 9.300 1.00 81.69 223 LYS A O 1
ATOM 1752 N N . GLU A 1 224 ? 17.842 -12.010 10.843 1.00 83.38 224 GLU A N 1
ATOM 1753 C CA . GLU A 1 224 ? 17.769 -10.774 11.630 1.00 83.38 224 GLU A CA 1
ATOM 1754 C C . GLU A 1 224 ? 18.122 -9.523 10.812 1.00 83.38 224 GLU A C 1
ATOM 1756 O O . GLU A 1 224 ? 17.551 -8.453 11.027 1.00 83.38 224 GLU A O 1
ATOM 1761 N N . GLU A 1 225 ? 19.050 -9.633 9.862 1.00 86.50 225 GLU A N 1
ATOM 1762 C CA . GLU A 1 225 ? 19.434 -8.522 8.986 1.00 86.50 225 GLU A CA 1
ATOM 1763 C C . GLU A 1 225 ? 18.316 -8.202 7.992 1.00 86.50 225 GLU A C 1
ATOM 1765 O O . GLU A 1 225 ? 17.984 -7.033 7.790 1.00 86.50 225 GLU A O 1
ATOM 1770 N N . ARG A 1 226 ? 17.649 -9.233 7.453 1.00 84.12 226 ARG A N 1
ATOM 1771 C CA . ARG A 1 226 ? 16.473 -9.063 6.582 1.00 84.12 226 ARG A CA 1
ATOM 1772 C C . ARG A 1 226 ? 15.313 -8.401 7.324 1.00 84.12 226 ARG A C 1
ATOM 1774 O O . ARG A 1 226 ? 14.636 -7.541 6.760 1.00 84.12 226 ARG A O 1
ATOM 1781 N N . GLU A 1 227 ? 15.087 -8.774 8.584 1.00 89.31 227 GLU A N 1
ATOM 1782 C CA . GLU A 1 227 ? 14.071 -8.140 9.430 1.00 89.31 227 GLU A CA 1
ATOM 1783 C C . GLU A 1 227 ? 14.388 -6.657 9.663 1.00 89.31 227 GLU A C 1
ATOM 1785 O O . GLU A 1 227 ? 13.538 -5.796 9.423 1.00 89.31 227 GLU A O 1
ATOM 1790 N N . LYS A 1 228 ? 15.627 -6.340 10.063 1.00 90.62 228 LYS A N 1
ATOM 1791 C CA . LYS A 1 228 ? 16.082 -4.955 10.267 1.00 90.62 228 LYS A CA 1
ATOM 1792 C C . LYS A 1 228 ? 15.947 -4.115 9.002 1.00 90.62 228 LYS A C 1
ATOM 1794 O O . LYS A 1 228 ? 15.531 -2.958 9.096 1.00 90.62 228 LYS A O 1
ATOM 1799 N N . LEU A 1 229 ? 16.261 -4.685 7.840 1.00 92.25 229 LEU A N 1
ATOM 1800 C CA . LEU A 1 229 ? 16.136 -4.020 6.547 1.00 92.25 229 LEU A CA 1
ATOM 1801 C C . LEU A 1 229 ? 14.675 -3.632 6.257 1.00 92.25 229 LEU A C 1
ATOM 1803 O O . LEU A 1 229 ? 14.389 -2.466 5.975 1.00 92.25 229 LEU A O 1
ATOM 1807 N N . LEU A 1 230 ? 13.735 -4.576 6.404 1.00 94.06 230 LEU A N 1
ATOM 1808 C CA . LEU A 1 230 ? 12.302 -4.326 6.198 1.00 94.06 230 LEU A CA 1
ATOM 1809 C C . LEU A 1 230 ? 11.749 -3.287 7.183 1.00 94.06 230 LEU A C 1
ATOM 1811 O O . LEU A 1 230 ? 11.062 -2.346 6.776 1.00 94.06 230 LEU A O 1
ATOM 1815 N N . VAL A 1 231 ? 12.075 -3.419 8.472 1.00 93.25 231 VAL A N 1
ATOM 1816 C CA . VAL A 1 231 ? 11.638 -2.478 9.516 1.00 93.25 231 VAL A CA 1
ATOM 1817 C C . VAL A 1 231 ? 12.180 -1.074 9.243 1.00 93.25 231 VAL A C 1
ATOM 1819 O O . VAL A 1 231 ? 11.428 -0.100 9.304 1.00 93.25 231 VAL A O 1
ATOM 1822 N N . SER A 1 232 ? 13.458 -0.954 8.876 1.00 93.75 232 SER A N 1
ATOM 1823 C CA . SER A 1 232 ? 14.089 0.335 8.564 1.00 93.75 232 SER A CA 1
ATOM 1824 C C . SER A 1 232 ? 13.459 0.998 7.339 1.00 93.75 232 SER A C 1
ATOM 1826 O O . SER A 1 232 ? 13.198 2.203 7.351 1.00 93.75 232 SER A O 1
ATOM 1828 N N . ALA A 1 233 ? 13.131 0.219 6.305 1.00 95.94 233 ALA A N 1
ATOM 1829 C CA . ALA A 1 233 ? 12.437 0.716 5.120 1.00 95.94 233 ALA A CA 1
ATOM 1830 C C . ALA A 1 233 ? 11.032 1.252 5.450 1.00 95.94 233 ALA A C 1
ATOM 1832 O O . ALA A 1 233 ? 10.673 2.363 5.049 1.00 95.94 233 ALA A O 1
ATOM 1833 N N . ILE A 1 234 ? 10.251 0.513 6.246 1.00 95.25 234 ILE A N 1
ATOM 1834 C CA . ILE A 1 234 ? 8.921 0.954 6.695 1.00 95.25 234 ILE A CA 1
ATOM 1835 C C . ILE A 1 234 ? 9.041 2.221 7.555 1.00 95.25 234 ILE A C 1
ATOM 1837 O O . ILE A 1 234 ? 8.290 3.183 7.352 1.00 95.25 234 ILE A O 1
ATOM 1841 N N . ALA A 1 235 ? 10.008 2.270 8.478 1.00 92.81 235 ALA A N 1
ATOM 1842 C CA . ALA A 1 235 ? 10.276 3.440 9.313 1.00 92.81 235 ALA A CA 1
ATOM 1843 C C . ALA A 1 235 ? 10.618 4.681 8.479 1.00 92.81 235 ALA A C 1
ATOM 1845 O O . ALA A 1 235 ? 10.148 5.777 8.794 1.00 92.81 235 ALA A O 1
ATOM 1846 N N . LYS A 1 236 ? 11.395 4.508 7.403 1.00 93.94 236 LYS A N 1
ATOM 1847 C CA . LYS A 1 236 ? 11.786 5.574 6.475 1.00 93.94 236 LYS A CA 1
ATOM 1848 C C . LYS A 1 236 ? 10.593 6.133 5.704 1.00 93.94 236 LYS A C 1
ATOM 1850 O O . LYS A 1 236 ? 10.506 7.344 5.536 1.00 93.94 236 LYS A O 1
ATOM 1855 N N . LEU A 1 237 ? 9.647 5.290 5.284 1.00 92.81 237 LEU A N 1
ATOM 1856 C CA . LEU A 1 237 ? 8.488 5.713 4.486 1.00 92.81 237 LEU A CA 1
ATOM 1857 C C . LEU A 1 237 ? 7.325 6.279 5.316 1.00 92.81 237 LEU A C 1
ATOM 1859 O O . LEU A 1 237 ? 6.636 7.201 4.879 1.00 92.81 237 LEU A O 1
ATOM 1863 N N . SER A 1 238 ? 7.131 5.783 6.537 1.00 86.06 238 SER A N 1
ATOM 1864 C CA . SER A 1 238 ? 6.024 6.165 7.431 1.00 86.06 238 SER A CA 1
ATOM 1865 C C . SER A 1 238 ? 5.823 7.682 7.669 1.00 86.06 238 SER A C 1
ATOM 1867 O O . SER A 1 238 ? 4.681 8.107 7.853 1.00 86.06 238 SER A O 1
ATOM 1869 N N . PRO A 1 239 ? 6.860 8.547 7.712 1.00 83.00 239 PRO A N 1
ATOM 1870 C CA . PRO A 1 239 ? 6.701 9.974 7.994 1.00 83.00 239 PRO A CA 1
ATOM 1871 C C . PRO A 1 239 ? 6.098 10.814 6.865 1.00 83.00 239 PRO A C 1
ATOM 1873 O O . PRO A 1 239 ? 5.543 11.877 7.166 1.00 83.00 239 PRO A O 1
ATOM 1876 N N . PHE A 1 240 ? 6.240 10.395 5.607 1.00 81.12 240 PHE A N 1
ATOM 1877 C CA . PHE A 1 240 ? 5.897 11.213 4.438 1.00 81.12 240 PHE A CA 1
ATOM 1878 C C . PHE A 1 240 ? 4.387 11.316 4.220 1.00 81.12 240 PHE A C 1
ATOM 1880 O O . PHE A 1 240 ? 3.621 10.574 4.827 1.00 81.12 240 PHE A O 1
ATOM 1887 N N . GLN A 1 241 ? 3.949 12.263 3.387 1.00 82.06 241 GLN A N 1
ATOM 1888 C CA . GLN A 1 241 ? 2.541 12.391 3.000 1.00 82.06 241 GLN A CA 1
ATOM 1889 C C . GLN A 1 241 ? 2.070 11.170 2.202 1.00 82.06 241 GLN A C 1
ATOM 1891 O O . GLN A 1 241 ? 2.844 10.582 1.442 1.00 82.06 241 GLN A O 1
ATOM 1896 N N . SER A 1 242 ? 0.798 10.819 2.390 1.00 81.81 242 SER A N 1
ATOM 1897 C CA . SER A 1 242 ? 0.154 9.709 1.691 1.00 81.81 242 SER A CA 1
ATOM 1898 C C . SER A 1 242 ? 0.146 9.963 0.182 1.00 81.81 242 SER A C 1
ATOM 1900 O O . SER A 1 242 ? -0.126 11.072 -0.280 1.00 81.81 242 SER A O 1
ATOM 1902 N N . SER A 1 243 ? 0.530 8.949 -0.585 1.00 88.69 243 SER A N 1
ATOM 1903 C CA . SER A 1 243 ? 0.456 8.930 -2.046 1.00 88.69 243 SER A CA 1
ATOM 1904 C C . SER A 1 243 ? 0.390 7.480 -2.500 1.00 88.69 243 SER A C 1
ATOM 1906 O O . SER A 1 243 ? 0.952 6.608 -1.833 1.00 88.69 243 SER A O 1
ATOM 1908 N N . TYR A 1 244 ? -0.205 7.226 -3.665 1.00 86.81 244 TYR A N 1
ATOM 1909 C CA . TYR A 1 244 ? -0.356 5.859 -4.162 1.00 86.81 244 TYR A CA 1
ATOM 1910 C C . TYR A 1 244 ? 0.987 5.117 -4.274 1.00 86.81 244 TYR A C 1
ATOM 1912 O O . TYR A 1 244 ? 1.100 3.995 -3.795 1.00 86.81 244 TYR A O 1
ATOM 1920 N N . LYS A 1 245 ? 2.041 5.756 -4.813 1.00 88.44 245 LYS A N 1
ATOM 1921 C CA . LYS A 1 245 ? 3.388 5.152 -4.917 1.00 88.44 245 LYS A CA 1
ATOM 1922 C C . LYS A 1 245 ? 3.949 4.741 -3.555 1.00 88.44 245 LYS A C 1
ATOM 1924 O O . LYS A 1 245 ? 4.477 3.643 -3.388 1.00 88.44 245 LYS A O 1
ATOM 1929 N N . LEU A 1 246 ? 3.810 5.622 -2.563 1.00 92.69 246 LEU A N 1
ATOM 1930 C CA . LEU A 1 246 ? 4.236 5.337 -1.197 1.00 92.69 246 LEU A CA 1
ATOM 1931 C C . LEU A 1 246 ? 3.424 4.190 -0.588 1.00 92.69 246 LEU A C 1
ATOM 1933 O O . LEU A 1 246 ? 4.016 3.283 -0.012 1.00 92.69 246 LEU A O 1
ATOM 1937 N N . ALA A 1 247 ? 2.097 4.214 -0.727 1.00 92.62 247 ALA A N 1
ATOM 1938 C CA . ALA A 1 247 ? 1.218 3.177 -0.198 1.00 92.62 247 ALA A CA 1
ATOM 1939 C C . ALA A 1 247 ? 1.475 1.819 -0.863 1.00 92.62 247 ALA A C 1
ATOM 1941 O O . ALA A 1 247 ? 1.606 0.828 -0.158 1.00 92.62 247 ALA A O 1
ATOM 1942 N N . SER A 1 248 ? 1.666 1.781 -2.184 1.00 91.69 248 SER A N 1
ATOM 1943 C CA . SER A 1 248 ? 2.052 0.575 -2.928 1.00 91.69 248 SER A CA 1
ATOM 1944 C C . SER A 1 248 ? 3.405 0.028 -2.457 1.00 91.69 248 SER A C 1
ATOM 1946 O O . SER A 1 248 ? 3.558 -1.173 -2.262 1.00 91.69 248 SER A O 1
ATOM 1948 N N . THR A 1 249 ? 4.382 0.895 -2.172 1.00 95.31 249 THR A N 1
ATOM 1949 C CA . THR A 1 249 ? 5.690 0.453 -1.654 1.00 95.31 249 THR A CA 1
ATOM 1950 C C . THR A 1 249 ? 5.580 -0.091 -0.229 1.00 95.31 249 THR A C 1
ATOM 1952 O O . THR A 1 249 ? 6.161 -1.127 0.086 1.00 95.31 249 THR A O 1
ATOM 1955 N N . LEU A 1 250 ? 4.802 0.567 0.638 1.00 95.94 250 LEU A N 1
ATOM 1956 C CA . LEU A 1 250 ? 4.494 0.051 1.974 1.00 95.94 250 LEU A CA 1
ATOM 1957 C C . LEU A 1 250 ? 3.725 -1.271 1.915 1.00 95.94 250 LEU A C 1
ATOM 1959 O O . LEU A 1 250 ? 3.991 -2.145 2.734 1.00 95.94 250 LEU A O 1
ATOM 1963 N N . ASN A 1 251 ? 2.815 -1.428 0.952 1.00 94.56 251 ASN A N 1
ATOM 1964 C CA . ASN A 1 251 ? 2.077 -2.663 0.713 1.00 94.56 251 ASN A CA 1
ATOM 1965 C C . ASN A 1 251 ? 3.046 -3.816 0.424 1.00 94.56 251 ASN A C 1
ATOM 1967 O O . ASN A 1 251 ? 2.989 -4.843 1.096 1.00 94.56 251 ASN A O 1
ATOM 1971 N N . SER A 1 252 ? 3.999 -3.610 -0.492 1.00 93.94 252 SER A N 1
ATOM 1972 C CA . SER A 1 252 ? 5.041 -4.596 -0.797 1.00 93.94 252 SER A CA 1
ATOM 1973 C C . SER A 1 252 ? 5.911 -4.915 0.421 1.00 93.94 252 SER A C 1
ATOM 1975 O O . SER A 1 252 ? 6.122 -6.086 0.726 1.00 93.94 252 SER A O 1
ATOM 1977 N N . LEU A 1 253 ? 6.379 -3.901 1.161 1.00 96.06 253 LEU A N 1
ATOM 1978 C CA . LEU A 1 253 ? 7.208 -4.104 2.358 1.00 96.06 253 LEU A CA 1
ATOM 1979 C C . LEU A 1 253 ? 6.472 -4.890 3.450 1.00 96.06 253 LEU A C 1
ATOM 1981 O O . LEU A 1 253 ? 7.025 -5.838 4.002 1.00 96.06 253 LEU A O 1
ATOM 1985 N N . LEU A 1 254 ? 5.225 -4.523 3.754 1.00 94.56 254 LEU A N 1
ATOM 1986 C CA . LEU A 1 254 ? 4.410 -5.210 4.759 1.00 94.56 254 LEU A CA 1
ATOM 1987 C C . LEU A 1 254 ? 4.035 -6.628 4.313 1.00 94.56 254 LEU A C 1
ATOM 1989 O O . LEU A 1 254 ? 4.064 -7.546 5.129 1.00 94.56 254 LEU A O 1
ATOM 1993 N N . GLY A 1 255 ? 3.780 -6.838 3.019 1.00 91.69 255 GLY A N 1
ATOM 1994 C CA . GLY A 1 255 ? 3.624 -8.175 2.449 1.00 91.69 255 GLY A CA 1
ATOM 1995 C C . GLY A 1 255 ? 4.867 -9.044 2.671 1.00 91.69 255 GLY A C 1
ATOM 1996 O O . GLY A 1 255 ? 4.749 -10.198 3.086 1.00 91.69 255 GLY A O 1
ATOM 1997 N N . LYS A 1 256 ? 6.074 -8.481 2.496 1.00 91.56 256 LYS A N 1
ATOM 1998 C CA . LYS A 1 256 ? 7.327 -9.188 2.807 1.00 91.56 256 LYS A CA 1
ATOM 1999 C C . LYS A 1 256 ? 7.478 -9.477 4.299 1.00 91.56 256 LYS A C 1
ATOM 2001 O O . LYS A 1 256 ? 7.816 -10.607 4.630 1.00 91.56 256 LYS A O 1
ATOM 2006 N N . VAL A 1 257 ? 7.133 -8.537 5.184 1.00 90.69 257 VAL A N 1
ATOM 2007 C CA . VAL A 1 257 ? 7.109 -8.760 6.646 1.00 90.69 257 VAL A CA 1
ATOM 2008 C C . VAL A 1 257 ? 6.255 -9.977 7.015 1.00 90.69 257 VAL A C 1
ATOM 2010 O O . VAL A 1 257 ? 6.715 -10.844 7.759 1.00 90.69 257 VAL A O 1
ATOM 2013 N N . ILE A 1 258 ? 5.044 -10.072 6.456 1.00 86.19 258 ILE A N 1
ATOM 2014 C CA . ILE A 1 258 ? 4.125 -11.192 6.703 1.00 86.19 258 ILE A CA 1
ATOM 2015 C C . ILE A 1 258 ? 4.703 -12.496 6.138 1.00 86.19 258 ILE A C 1
ATOM 2017 O O . ILE A 1 258 ? 4.839 -13.482 6.861 1.00 86.19 258 ILE A O 1
ATOM 2021 N N . SER A 1 259 ? 5.085 -12.503 4.857 1.00 85.31 259 SER A N 1
ATOM 2022 C CA . SER A 1 259 ? 5.563 -13.719 4.177 1.00 85.31 259 SER A CA 1
ATOM 2023 C C . SER A 1 259 ? 6.858 -14.282 4.775 1.00 85.31 259 SER A C 1
ATOM 2025 O O . SER A 1 259 ? 7.014 -15.497 4.870 1.00 85.31 259 SER A O 1
ATOM 2027 N N . ALA A 1 260 ? 7.761 -13.414 5.237 1.00 84.38 260 ALA A N 1
ATOM 2028 C CA . ALA A 1 260 ? 9.027 -13.802 5.847 1.00 84.38 260 ALA A CA 1
ATOM 2029 C C . ALA A 1 260 ? 8.899 -14.162 7.338 1.00 84.38 260 ALA A C 1
ATOM 2031 O O . ALA A 1 260 ? 9.904 -14.510 7.959 1.00 84.38 260 ALA A O 1
ATOM 2032 N N . LYS A 1 261 ? 7.688 -14.090 7.921 1.00 83.31 261 LYS A N 1
ATOM 2033 C CA . LYS A 1 261 ? 7.431 -14.320 9.355 1.00 83.31 261 LYS A CA 1
ATOM 2034 C C . LYS A 1 261 ? 8.402 -13.524 10.238 1.00 83.31 261 LYS A C 1
ATOM 2036 O O . LYS A 1 261 ? 9.054 -14.080 11.130 1.00 83.31 261 LYS A O 1
ATOM 2041 N N . VAL A 1 262 ? 8.533 -12.235 9.925 1.00 83.56 262 VAL A N 1
ATOM 2042 C CA . VAL A 1 262 ? 9.357 -11.286 10.685 1.00 83.56 262 VAL A CA 1
ATOM 2043 C C . VAL A 1 262 ? 8.836 -11.216 12.111 1.00 83.56 262 VAL A C 1
ATOM 2045 O O . VAL A 1 262 ? 7.633 -11.027 12.293 1.00 83.56 262 VAL A O 1
ATOM 2048 N N . ASP A 1 263 ? 9.715 -11.331 13.110 1.00 83.94 263 ASP A N 1
ATOM 2049 C CA . ASP A 1 263 ? 9.312 -11.212 14.514 1.00 83.94 263 ASP A CA 1
ATOM 2050 C C . ASP A 1 263 ? 8.533 -9.905 14.732 1.00 83.94 263 ASP A C 1
ATOM 2052 O O . ASP A 1 263 ? 8.978 -8.809 14.381 1.00 83.94 263 ASP A O 1
ATOM 2056 N N . HIS A 1 264 ? 7.340 -10.011 15.316 1.00 82.00 264 HIS A N 1
ATOM 2057 C CA . HIS A 1 264 ? 6.519 -8.855 15.641 1.00 82.00 264 HIS A CA 1
ATOM 2058 C C . HIS A 1 264 ? 7.305 -7.870 16.521 1.00 82.00 264 HIS A C 1
ATOM 2060 O O . HIS A 1 264 ? 7.213 -6.660 16.319 1.00 82.00 264 HIS A O 1
ATOM 2066 N N . LYS A 1 265 ? 8.181 -8.340 17.418 1.00 86.19 265 LYS A N 1
ATOM 2067 C CA . LYS A 1 265 ? 9.029 -7.451 18.231 1.00 86.19 265 LYS A CA 1
ATOM 2068 C C . LYS A 1 265 ? 9.929 -6.549 17.392 1.00 86.19 265 LYS A C 1
ATOM 2070 O O . LYS A 1 265 ? 10.146 -5.403 17.783 1.00 86.19 265 LYS A O 1
ATOM 2075 N N . SER A 1 266 ? 10.374 -6.998 16.220 1.00 87.75 266 SER A N 1
ATOM 2076 C CA . SER A 1 266 ? 11.153 -6.177 15.289 1.00 87.75 266 SER A CA 1
ATOM 2077 C C . SER A 1 266 ? 10.345 -4.963 14.804 1.00 87.75 266 SER A C 1
ATOM 2079 O O . SER A 1 266 ? 10.891 -3.865 14.682 1.00 87.75 266 SER A O 1
ATOM 2081 N N . LEU A 1 267 ? 9.020 -5.090 14.647 1.00 87.75 267 LEU A N 1
ATOM 2082 C CA . LEU A 1 267 ? 8.139 -3.966 14.300 1.00 87.75 267 LEU A CA 1
ATOM 2083 C C . LEU A 1 267 ? 8.032 -2.917 15.415 1.00 87.75 267 LEU A C 1
ATOM 2085 O O . LEU A 1 267 ? 7.734 -1.764 15.115 1.00 87.75 267 LEU A O 1
ATOM 2089 N N . LEU A 1 268 ? 8.311 -3.251 16.682 1.00 85.38 268 LEU A N 1
ATOM 2090 C CA . LEU A 1 268 ? 8.343 -2.261 17.771 1.00 85.38 268 LEU A CA 1
ATOM 2091 C C . LEU A 1 268 ? 9.489 -1.251 17.626 1.00 85.38 268 LEU A C 1
ATOM 2093 O O . LEU A 1 268 ? 9.433 -0.188 18.240 1.00 85.38 268 LEU A O 1
ATOM 2097 N N . GLY A 1 269 ? 10.501 -1.555 16.804 1.00 82.31 269 GLY A N 1
ATOM 2098 C CA . GLY A 1 269 ? 11.562 -0.614 16.444 1.00 82.31 269 GLY A CA 1
ATOM 2099 C C . GLY A 1 269 ? 11.092 0.537 15.545 1.00 82.31 269 GLY A C 1
ATOM 2100 O O . GLY A 1 269 ? 11.825 1.506 15.350 1.00 82.31 269 GLY A O 1
ATOM 2101 N N . LEU A 1 270 ? 9.874 0.464 14.999 1.00 87.44 270 LEU A N 1
ATOM 2102 C CA . LEU A 1 270 ? 9.294 1.544 14.209 1.00 87.44 270 LEU A CA 1
ATOM 2103 C C . LEU A 1 270 ? 9.047 2.796 15.080 1.00 87.44 270 LEU A C 1
ATOM 2105 O O . LEU A 1 270 ? 8.643 2.697 16.239 1.00 87.44 270 LEU A O 1
ATOM 2109 N N . PRO A 1 271 ? 9.238 4.013 14.541 1.00 80.75 271 PRO A N 1
ATOM 2110 C CA . PRO A 1 271 ? 9.072 5.235 15.316 1.00 80.75 271 PRO A CA 1
ATOM 2111 C C . PRO A 1 271 ? 7.597 5.486 15.659 1.00 80.75 271 PRO A C 1
ATOM 2113 O O . PRO A 1 271 ? 6.767 5.704 14.773 1.00 80.75 271 PRO A O 1
ATOM 2116 N N . ASN A 1 272 ? 7.271 5.556 16.953 1.00 79.75 272 ASN A N 1
ATOM 2117 C CA . ASN A 1 272 ? 5.937 5.955 17.404 1.00 79.75 272 ASN A CA 1
ATOM 2118 C C . ASN A 1 272 ? 5.772 7.471 17.249 1.00 79.75 272 ASN A C 1
ATOM 2120 O O . ASN A 1 272 ? 6.303 8.257 18.032 1.00 79.75 272 ASN A O 1
ATOM 2124 N N . LYS A 1 273 ? 5.038 7.903 16.221 1.00 67.75 273 LYS A N 1
ATOM 2125 C CA . LYS A 1 273 ? 4.695 9.317 16.030 1.00 67.75 273 LYS A CA 1
ATOM 2126 C C . LYS A 1 273 ? 3.251 9.565 16.461 1.00 67.75 273 LYS A C 1
ATOM 2128 O O . LYS A 1 273 ? 2.336 8.923 15.953 1.00 67.75 273 LYS A O 1
ATOM 2133 N N . LYS A 1 274 ? 3.045 10.597 17.290 1.00 68.38 274 LYS A N 1
ATOM 2134 C CA . LYS A 1 274 ? 1.723 11.117 17.707 1.00 68.38 274 LYS A CA 1
ATOM 2135 C C . LYS A 1 274 ? 0.890 10.166 18.585 1.00 68.38 274 LYS A C 1
ATOM 2137 O O . LYS A 1 274 ? -0.338 10.231 18.536 1.00 68.38 274 LYS A O 1
ATOM 2142 N N . ASP A 1 275 ? 1.533 9.288 19.352 1.00 74.31 275 ASP A N 1
ATOM 2143 C CA . ASP A 1 275 ? 0.889 8.367 20.304 1.00 74.31 275 ASP A CA 1
ATOM 2144 C C . ASP A 1 275 ? -0.208 7.480 19.697 1.00 74.31 275 ASP A C 1
ATOM 2146 O O . ASP A 1 275 ? -1.139 7.072 20.391 1.00 74.31 275 ASP A O 1
ATOM 2150 N N . ARG A 1 276 ? -0.141 7.186 18.391 1.00 79.75 276 ARG A N 1
ATOM 2151 C CA . ARG A 1 276 ? -1.095 6.294 17.700 1.00 79.75 276 ARG A CA 1
ATOM 2152 C C . ARG A 1 276 ? -0.598 4.848 17.608 1.00 79.75 276 ARG A C 1
ATOM 2154 O O . ARG A 1 276 ? -1.295 3.994 17.075 1.00 79.75 276 ARG A O 1
ATOM 2161 N N . GLY A 1 277 ? 0.582 4.565 18.150 1.00 83.75 277 GLY A N 1
ATOM 2162 C CA . GLY A 1 277 ? 1.261 3.294 17.945 1.00 83.75 277 GLY A CA 1
ATOM 2163 C C . GLY A 1 277 ? 2.033 3.288 16.628 1.00 83.75 277 GLY A C 1
ATOM 2164 O O . GLY A 1 277 ? 1.805 4.107 15.731 1.00 83.75 277 GLY A O 1
ATOM 2165 N N . VAL A 1 278 ? 2.997 2.380 16.542 1.00 88.62 278 VAL A N 1
ATOM 2166 C CA . VAL A 1 278 ? 3.996 2.388 15.473 1.00 88.62 278 VAL A CA 1
ATOM 2167 C C . VAL A 1 278 ? 3.453 1.910 14.121 1.00 88.62 278 VAL A C 1
ATOM 2169 O O . VAL A 1 278 ? 3.905 2.390 13.083 1.00 88.62 278 VAL A O 1
ATOM 2172 N N . ILE A 1 279 ? 2.442 1.029 14.112 1.00 90.94 279 ILE A N 1
ATOM 2173 C CA . ILE A 1 279 ? 1.922 0.409 12.879 1.00 90.94 279 ILE A CA 1
ATOM 2174 C C . ILE A 1 279 ? 0.711 1.141 12.289 1.00 90.94 279 ILE A C 1
ATOM 2176 O O . ILE A 1 279 ? 0.391 0.970 11.114 1.00 90.94 279 ILE A O 1
ATOM 2180 N N . TYR A 1 280 ? 0.054 2.006 13.073 1.00 91.81 280 TYR A N 1
ATOM 2181 C CA . TYR A 1 280 ? -1.154 2.715 12.640 1.00 91.81 280 TYR A CA 1
ATOM 2182 C C . TYR A 1 280 ? -0.936 3.488 11.337 1.00 91.81 280 TYR A C 1
ATOM 2184 O O . TYR A 1 280 ? -1.773 3.456 10.439 1.00 91.81 280 TYR A O 1
ATOM 2192 N N . ARG A 1 281 ? 0.188 4.203 11.229 1.00 89.75 281 ARG A N 1
ATOM 2193 C CA . ARG A 1 281 ? 0.415 5.117 10.110 1.00 89.75 281 ARG A CA 1
ATOM 2194 C C . ARG A 1 281 ? 0.610 4.382 8.777 1.00 89.75 281 ARG A C 1
ATOM 2196 O O . ARG A 1 281 ? -0.124 4.725 7.850 1.00 89.75 281 ARG A O 1
ATOM 2203 N N . PRO A 1 282 ? 1.482 3.358 8.673 1.00 93.44 282 PRO A N 1
ATOM 2204 C CA . PRO A 1 282 ? 1.518 2.492 7.498 1.00 93.44 282 PRO A CA 1
ATOM 2205 C C . PRO A 1 282 ? 0.139 1.958 7.103 1.00 93.44 282 PRO A C 1
ATOM 2207 O O . PRO A 1 282 ? -0.263 2.117 5.955 1.00 93.44 282 PRO A O 1
ATOM 2210 N N . LEU A 1 283 ? -0.624 1.417 8.061 1.00 94.62 283 LEU A N 1
ATOM 2211 C CA . LEU A 1 283 ? -1.953 0.869 7.780 1.00 94.62 283 LEU A CA 1
ATOM 2212 C C . LEU A 1 283 ? -2.942 1.932 7.300 1.00 94.62 283 LEU A C 1
ATOM 2214 O O . LEU A 1 283 ? -3.711 1.667 6.385 1.00 94.62 283 LEU A O 1
ATOM 2218 N N . SER A 1 284 ? -2.899 3.144 7.854 1.00 93.06 284 SER A N 1
ATOM 2219 C CA . SER A 1 284 ? -3.785 4.229 7.421 1.00 93.06 284 SER A CA 1
ATOM 2220 C C . SER A 1 284 ? -3.577 4.608 5.952 1.00 93.06 284 SER A C 1
ATOM 2222 O O . SER A 1 284 ? -4.553 4.868 5.256 1.00 93.06 284 SER A O 1
ATOM 2224 N N . TYR A 1 285 ? -2.332 4.564 5.463 1.00 93.44 285 TYR A N 1
ATOM 2225 C CA . TYR A 1 285 ? -2.022 4.826 4.055 1.00 93.44 285 TYR A CA 1
ATOM 2226 C C . TYR A 1 285 ? -2.488 3.696 3.146 1.00 93.44 285 TYR A C 1
ATOM 2228 O O . TYR A 1 285 ? -2.957 3.955 2.041 1.00 93.44 285 TYR A O 1
ATOM 2236 N N . LEU A 1 286 ? -2.390 2.448 3.614 1.00 94.25 286 LEU A N 1
ATOM 2237 C CA . LEU A 1 286 ? -2.945 1.309 2.890 1.00 94.25 286 LEU A CA 1
ATOM 2238 C C . LEU A 1 286 ? -4.465 1.429 2.759 1.00 94.25 286 LEU A C 1
ATOM 2240 O O . LEU A 1 286 ? -4.982 1.307 1.654 1.00 94.25 286 LEU A O 1
ATOM 2244 N N . VAL A 1 287 ? -5.166 1.748 3.852 1.00 94.69 287 VAL A N 1
ATOM 2245 C CA . VAL A 1 287 ? -6.627 1.915 3.852 1.00 94.69 287 VAL A CA 1
ATOM 2246 C C . VAL A 1 287 ? -7.066 3.046 2.924 1.00 94.69 287 VAL A C 1
ATOM 2248 O O . VAL A 1 287 ? -7.960 2.841 2.112 1.00 94.69 287 VAL A O 1
ATOM 2251 N N . GLU A 1 288 ? -6.411 4.209 2.994 1.00 91.62 288 GLU A N 1
ATOM 2252 C CA . GLU A 1 288 ? -6.711 5.372 2.141 1.00 91.62 288 GLU A CA 1
ATOM 2253 C C . GLU A 1 288 ? -6.563 5.076 0.640 1.00 91.62 288 GLU A C 1
ATOM 2255 O O . GLU A 1 288 ? -7.242 5.686 -0.184 1.00 91.62 288 GLU A O 1
ATOM 2260 N N . HIS A 1 289 ? -5.691 4.132 0.280 1.00 88.75 289 HIS A N 1
ATOM 2261 C CA . HIS A 1 289 ? -5.436 3.740 -1.104 1.00 88.75 289 HIS A CA 1
ATOM 2262 C C . HIS A 1 289 ? -6.035 2.375 -1.489 1.00 88.75 289 HIS A C 1
ATOM 2264 O O . HIS A 1 289 ? -5.764 1.888 -2.586 1.00 88.75 289 HIS A O 1
ATOM 2270 N N . GLY A 1 290 ? -6.868 1.775 -0.629 1.00 88.62 290 GLY A N 1
ATOM 2271 C CA . GLY A 1 290 ? -7.587 0.529 -0.923 1.00 88.62 290 GLY A CA 1
ATOM 2272 C C . GLY A 1 290 ? -6.749 -0.755 -0.848 1.00 88.62 290 GLY A C 1
ATOM 2273 O O . GLY A 1 290 ? -7.166 -1.784 -1.360 1.00 88.62 290 GLY A O 1
ATOM 2274 N N . PHE A 1 291 ? -5.581 -0.748 -0.202 1.00 90.81 291 PHE A N 1
ATOM 2275 C CA . PHE A 1 291 ? -4.751 -1.948 -0.001 1.00 90.81 291 PHE A CA 1
ATOM 2276 C C . PHE A 1 291 ? -5.228 -2.786 1.201 1.00 90.81 291 PHE A C 1
ATOM 2278 O O . PHE A 1 291 ? -4.484 -3.032 2.155 1.00 90.81 291 PHE A O 1
ATOM 2285 N N . LEU A 1 292 ? -6.494 -3.209 1.178 1.00 91.81 292 LEU A N 1
ATOM 2286 C CA . LEU A 1 292 ? -7.171 -3.759 2.357 1.00 91.81 292 LEU A CA 1
ATOM 2287 C C . LEU A 1 292 ? -6.836 -5.211 2.676 1.00 91.81 292 LEU A C 1
ATOM 2289 O O . LEU A 1 292 ? -6.829 -5.563 3.854 1.00 91.81 292 LEU A O 1
ATOM 2293 N N . CYS A 1 293 ? -6.465 -6.022 1.684 1.00 89.62 293 CYS A N 1
ATOM 2294 C CA . CYS A 1 293 ? -6.001 -7.388 1.929 1.00 89.62 293 CYS A CA 1
ATOM 2295 C C . CYS A 1 293 ? -4.777 -7.388 2.856 1.00 89.62 293 CYS A C 1
ATOM 2297 O O . CYS A 1 293 ? -4.773 -8.045 3.894 1.00 89.62 293 CYS A O 1
ATOM 2299 N N . THR A 1 294 ? -3.759 -6.581 2.543 1.00 91.50 294 THR A N 1
ATOM 2300 C CA . THR A 1 294 ? -2.567 -6.446 3.394 1.00 91.50 294 THR A CA 1
ATOM 2301 C C . THR A 1 294 ? -2.911 -5.834 4.744 1.00 91.50 294 THR A C 1
ATOM 2303 O O . THR A 1 294 ? -2.414 -6.307 5.762 1.00 91.50 294 THR A O 1
ATOM 2306 N N . THR A 1 295 ? -3.794 -4.827 4.796 1.00 94.31 295 THR A N 1
ATOM 2307 C CA . THR A 1 295 ? -4.267 -4.279 6.076 1.00 94.31 295 THR A CA 1
ATOM 2308 C C . THR A 1 295 ? -4.884 -5.359 6.963 1.00 94.31 295 THR A C 1
ATOM 2310 O O . THR A 1 295 ? -4.514 -5.462 8.132 1.00 94.31 295 THR A O 1
ATOM 2313 N N . LYS A 1 296 ? -5.779 -6.183 6.413 1.00 92.00 296 LYS A N 1
ATOM 2314 C CA . LYS A 1 296 ? -6.410 -7.305 7.112 1.00 92.00 296 LYS A CA 1
ATOM 2315 C C . LYS A 1 296 ? -5.383 -8.327 7.586 1.00 92.00 296 LYS A C 1
ATOM 2317 O O . LYS A 1 296 ? -5.407 -8.680 8.759 1.00 92.00 296 LYS A O 1
ATOM 2322 N N . TYR A 1 297 ? -4.454 -8.746 6.727 1.00 90.88 297 TYR A N 1
ATOM 2323 C CA . TYR A 1 297 ? -3.417 -9.704 7.120 1.00 90.88 297 TYR A CA 1
ATOM 2324 C C . TYR A 1 297 ? -2.524 -9.170 8.239 1.00 90.88 297 TYR A C 1
ATOM 2326 O O . TYR A 1 297 ? -2.219 -9.904 9.174 1.00 90.88 297 TYR A O 1
ATOM 2334 N N . VAL A 1 298 ? -2.140 -7.888 8.202 1.00 92.00 298 VAL A N 1
ATOM 2335 C CA . VAL A 1 298 ? -1.392 -7.284 9.314 1.00 92.00 298 VAL A CA 1
ATOM 2336 C C . VAL A 1 298 ? -2.242 -7.269 10.588 1.00 92.00 298 VAL A C 1
ATOM 2338 O O . VAL A 1 298 ? -1.733 -7.588 11.654 1.00 92.00 298 VAL A O 1
ATOM 2341 N N . ILE A 1 299 ? -3.533 -6.939 10.511 1.00 92.25 299 ILE A N 1
ATOM 2342 C CA . ILE A 1 299 ? -4.435 -6.975 11.676 1.00 92.25 299 ILE A CA 1
ATOM 2343 C C . ILE A 1 299 ? -4.529 -8.387 12.266 1.00 92.25 299 ILE A C 1
ATOM 2345 O O . ILE A 1 299 ? -4.435 -8.535 13.483 1.00 92.25 299 ILE A O 1
ATOM 2349 N N . GLN A 1 300 ? -4.690 -9.415 11.432 1.00 89.88 300 GLN A N 1
ATOM 2350 C CA . GLN A 1 300 ? -4.721 -10.814 11.869 1.00 89.88 300 GLN A CA 1
ATOM 2351 C C . GLN A 1 300 ? -3.393 -11.216 12.513 1.00 89.88 300 GLN A C 1
ATOM 2353 O O . GLN A 1 300 ? -3.381 -11.735 13.626 1.00 89.88 300 GLN A O 1
ATOM 2358 N N . TYR A 1 301 ? -2.273 -10.845 11.887 1.00 87.31 301 TYR A N 1
ATOM 2359 C CA . TYR A 1 301 ? -0.936 -11.060 12.433 1.00 87.31 301 TYR A CA 1
ATOM 2360 C C . TYR A 1 301 ? -0.771 -10.453 13.837 1.00 87.31 301 TYR A C 1
ATOM 2362 O O . TYR A 1 301 ? -0.252 -11.105 14.739 1.00 87.31 301 TYR A O 1
ATOM 2370 N N . LEU A 1 302 ? -1.276 -9.233 14.056 1.00 88.44 302 LEU A N 1
ATOM 2371 C CA . LEU A 1 302 ? -1.285 -8.592 15.376 1.00 88.44 302 LEU A CA 1
ATOM 2372 C C . LEU A 1 302 ? -2.236 -9.274 16.368 1.00 88.44 302 LEU A C 1
ATOM 2374 O O . LEU A 1 302 ? -1.972 -9.273 17.567 1.00 88.44 302 LEU A O 1
ATOM 2378 N N . SER A 1 303 ? -3.353 -9.809 15.878 1.00 87.44 303 SER A N 1
ATOM 2379 C CA . SER A 1 303 ? -4.404 -10.422 16.695 1.00 87.44 303 SER A CA 1
ATOM 2380 C C . SER A 1 303 ? -4.000 -11.787 17.241 1.00 87.44 303 SER A C 1
ATOM 2382 O O . SER A 1 303 ? -4.367 -12.119 18.365 1.00 87.44 303 SER A O 1
ATOM 2384 N N . GLU A 1 304 ? -3.267 -12.563 16.445 1.00 85.88 304 GLU A N 1
ATOM 2385 C CA . GLU A 1 304 ? -2.908 -13.955 16.732 1.00 85.88 304 GLU A CA 1
ATOM 2386 C C . GLU A 1 304 ? -1.464 -14.099 17.234 1.00 85.88 304 GLU A C 1
ATOM 2388 O O . GLU A 1 304 ? -1.164 -15.006 18.007 1.00 85.88 304 GLU A O 1
ATOM 2393 N N . GLY A 1 305 ? -0.562 -13.213 16.797 1.00 80.94 305 GLY A N 1
ATOM 2394 C CA . GLY A 1 305 ? 0.880 -13.358 17.007 1.00 80.94 305 GLY A CA 1
ATOM 2395 C C . GLY A 1 305 ? 1.479 -12.538 18.150 1.00 80.94 305 GLY A C 1
ATOM 2396 O O . GLY A 1 305 ? 2.612 -12.813 18.540 1.00 80.94 305 GLY A O 1
ATOM 2397 N N . CYS A 1 306 ? 0.762 -11.546 18.686 1.00 86.31 306 CYS A N 1
ATOM 2398 C CA . CYS A 1 306 ? 1.306 -10.592 19.656 1.00 86.31 306 CYS A CA 1
ATOM 2399 C C . CYS A 1 306 ? 0.681 -10.747 21.047 1.00 86.31 306 CYS A C 1
ATOM 2401 O O . CYS A 1 306 ? -0.524 -10.955 21.196 1.00 86.31 306 CYS A O 1
ATOM 2403 N N . SER A 1 307 ? 1.475 -10.523 22.096 1.00 88.44 307 SER A N 1
ATOM 2404 C CA . SER A 1 307 ? 0.929 -10.330 23.440 1.00 88.44 307 SER A CA 1
ATOM 2405 C C . SER A 1 307 ? 0.193 -8.990 23.550 1.00 88.44 307 SER A C 1
ATOM 2407 O O . SER A 1 307 ? 0.490 -8.022 22.846 1.00 88.44 307 SER A O 1
ATOM 2409 N N . ARG A 1 308 ? -0.711 -8.878 24.529 1.00 86.06 308 ARG A N 1
ATOM 2410 C CA . ARG A 1 308 ? -1.425 -7.623 24.829 1.00 86.06 308 ARG A CA 1
ATOM 2411 C C . ARG A 1 308 ? -0.486 -6.426 25.011 1.00 86.06 308 ARG A C 1
ATOM 2413 O O . ARG A 1 308 ? -0.755 -5.347 24.493 1.00 86.06 308 ARG A O 1
ATOM 2420 N N . SER A 1 309 ? 0.631 -6.625 25.711 1.00 86.25 309 SER A N 1
ATOM 2421 C CA . SER A 1 309 ? 1.606 -5.559 25.974 1.00 86.25 309 SER A CA 1
ATOM 2422 C C . SER A 1 309 ? 2.318 -5.061 24.710 1.00 86.25 309 SER A C 1
ATOM 2424 O O . SER A 1 309 ? 2.728 -3.902 24.639 1.00 86.25 309 SER A O 1
ATOM 2426 N N . GLU A 1 310 ? 2.469 -5.926 23.706 1.00 89.06 310 GLU A N 1
ATOM 2427 C CA . GLU A 1 310 ? 3.075 -5.586 22.418 1.00 89.06 310 GLU A CA 1
ATOM 2428 C C . GLU A 1 310 ? 2.056 -4.885 21.530 1.00 89.06 310 GLU A C 1
ATOM 2430 O O . GLU A 1 310 ? 2.361 -3.836 20.964 1.00 89.06 310 GLU A O 1
ATOM 2435 N N . VAL A 1 311 ? 0.823 -5.393 21.489 1.00 88.25 311 VAL A N 1
ATOM 2436 C CA . VAL A 1 311 ? -0.275 -4.775 20.742 1.00 88.25 311 VAL A CA 1
ATOM 2437 C C . VAL A 1 311 ? -0.532 -3.341 21.195 1.00 88.25 311 VAL A C 1
ATOM 2439 O O . VAL A 1 311 ? -0.643 -2.460 20.348 1.00 88.25 311 VAL A O 1
ATOM 2442 N N . GLU A 1 312 ? -0.559 -3.066 22.501 1.00 86.44 312 GLU A N 1
ATOM 2443 C CA . GLU A 1 312 ? -0.771 -1.706 23.023 1.00 86.44 312 GLU A CA 1
ATOM 2444 C C . GLU A 1 312 ? 0.326 -0.718 22.568 1.00 86.44 312 GLU A C 1
ATOM 2446 O O . GLU A 1 312 ? 0.055 0.469 22.367 1.00 86.44 312 GLU A O 1
ATOM 2451 N N . LYS A 1 313 ? 1.557 -1.203 22.341 1.00 88.81 313 LYS A N 1
ATOM 2452 C CA . LYS A 1 313 ? 2.664 -0.406 21.778 1.00 88.81 313 LYS A CA 1
ATOM 2453 C C . LYS A 1 313 ? 2.554 -0.268 20.257 1.00 88.81 313 LYS A C 1
ATOM 2455 O O . LYS A 1 313 ? 2.860 0.793 19.706 1.00 88.81 313 LYS A O 1
ATOM 2460 N N . MET A 1 314 ? 2.119 -1.326 19.573 1.00 90.06 314 MET A N 1
ATOM 2461 C CA . MET A 1 314 ? 1.979 -1.346 18.117 1.00 90.06 314 MET A CA 1
ATOM 2462 C C . MET A 1 314 ? 0.822 -0.502 17.614 1.00 90.06 314 MET A C 1
ATOM 2464 O O . MET A 1 314 ? 0.978 0.261 16.659 1.00 90.06 314 MET A O 1
ATOM 2468 N N . LEU A 1 315 ? -0.319 -0.612 18.278 1.00 92.12 315 LEU A N 1
ATOM 2469 C CA . LEU A 1 315 ? -1.557 0.059 17.946 1.00 92.12 315 LEU A CA 1
ATOM 2470 C C . LEU A 1 315 ? -2.167 0.578 19.247 1.00 92.12 315 LEU A C 1
ATOM 2472 O O . LEU A 1 315 ? -2.862 -0.142 19.959 1.00 92.12 315 LEU A O 1
ATOM 2476 N N . SER A 1 316 ? -1.895 1.843 19.567 1.00 91.94 316 SER A N 1
ATOM 2477 C CA . SER A 1 316 ? -2.430 2.468 20.780 1.00 91.94 316 SER A CA 1
ATOM 2478 C C . SER A 1 316 ? -3.959 2.615 20.691 1.00 91.94 316 SER A C 1
ATOM 2480 O O . SER A 1 316 ? -4.512 2.524 19.590 1.00 91.94 316 SER A O 1
ATOM 2482 N N . PRO A 1 317 ? -4.669 2.951 21.784 1.00 91.94 317 PRO A N 1
ATOM 2483 C CA . PRO A 1 317 ? -6.107 3.224 21.730 1.00 91.94 317 PRO A CA 1
ATOM 2484 C C . PRO A 1 317 ? -6.498 4.250 20.654 1.00 91.94 317 PRO A C 1
ATOM 2486 O O . PRO A 1 317 ? -7.472 4.058 19.927 1.00 91.94 317 PRO A O 1
ATOM 2489 N N . ARG A 1 318 ? -5.695 5.310 20.481 1.00 92.31 318 ARG A N 1
ATOM 2490 C CA . ARG A 1 318 ? -5.906 6.305 19.417 1.00 92.31 318 ARG A CA 1
ATOM 2491 C C . ARG A 1 318 ? -5.734 5.701 18.033 1.00 92.31 318 ARG A C 1
ATOM 2493 O O . ARG A 1 318 ? -6.562 5.953 17.162 1.00 92.31 318 ARG A O 1
ATOM 2500 N N . GLY A 1 319 ? -4.662 4.941 17.815 1.00 93.50 319 GLY A N 1
ATOM 2501 C CA . GLY A 1 319 ? -4.431 4.268 16.538 1.00 93.50 319 GLY A CA 1
ATOM 2502 C C . GLY A 1 319 ? -5.542 3.287 16.203 1.00 93.50 319 GLY A C 1
ATOM 2503 O O . GLY A 1 319 ? -6.051 3.305 15.089 1.00 93.50 319 GLY A O 1
ATOM 2504 N N . TYR A 1 320 ? -5.968 2.500 17.188 1.00 95.00 320 TYR A N 1
ATOM 2505 C CA . TYR A 1 320 ? -7.058 1.539 17.077 1.00 95.00 320 TYR A CA 1
ATOM 2506 C C . TYR A 1 320 ? -8.368 2.212 16.650 1.00 95.00 320 TYR A C 1
ATOM 2508 O O . TYR A 1 320 ? -8.942 1.841 15.628 1.00 95.00 320 TYR A O 1
ATOM 2516 N N . ALA A 1 321 ? -8.805 3.258 17.361 1.00 95.38 321 ALA A N 1
ATOM 2517 C CA . ALA A 1 321 ? -10.037 3.966 17.014 1.00 95.38 321 ALA A CA 1
ATOM 2518 C C . ALA A 1 321 ? -9.963 4.643 15.641 1.00 95.38 321 ALA A C 1
ATOM 2520 O O . ALA A 1 321 ? -10.926 4.620 14.878 1.00 95.38 321 ALA A O 1
ATOM 2521 N N . HIS A 1 322 ? -8.819 5.242 15.303 1.00 94.38 322 HIS A N 1
ATOM 2522 C CA . HIS A 1 322 ? -8.647 5.852 13.992 1.00 94.38 322 HIS A CA 1
ATOM 2523 C C . HIS A 1 322 ? -8.609 4.818 12.864 1.00 94.38 322 HIS A C 1
ATOM 2525 O O . HIS A 1 322 ? -9.138 5.101 11.796 1.00 94.38 322 HIS A O 1
ATOM 2531 N N . LEU A 1 323 ? -8.014 3.643 13.082 1.00 95.88 323 LEU A N 1
ATOM 2532 C CA . LEU A 1 323 ? -8.001 2.566 12.095 1.00 95.88 323 LEU A CA 1
ATOM 2533 C C . LEU A 1 323 ? -9.420 2.041 11.854 1.00 95.88 323 LEU A C 1
ATOM 2535 O O . LEU A 1 323 ? -9.837 1.954 10.702 1.00 95.88 323 LEU A O 1
ATOM 2539 N N . LEU A 1 324 ? -10.188 1.798 12.923 1.00 95.94 324 LEU A N 1
ATOM 2540 C CA . LEU A 1 324 ? -11.612 1.458 12.828 1.00 95.94 324 LEU A CA 1
ATOM 2541 C C . LEU A 1 324 ? -12.407 2.535 12.085 1.00 95.94 324 LEU A C 1
ATOM 2543 O O . LEU A 1 324 ? -13.203 2.218 11.206 1.00 95.94 324 LEU A O 1
ATOM 2547 N N . SER A 1 325 ? -12.169 3.811 12.394 1.00 94.94 325 SER A N 1
ATOM 2548 C CA . SER A 1 325 ? -12.824 4.926 11.710 1.00 94.94 325 SER A CA 1
ATOM 2549 C C . SER A 1 325 ? -12.505 4.938 10.214 1.00 94.94 325 SER A C 1
ATOM 2551 O O . SER A 1 325 ? -13.430 5.013 9.407 1.00 94.94 325 SER A O 1
ATOM 2553 N N . SER A 1 326 ? -11.234 4.790 9.830 1.00 95.12 326 SER A N 1
ATOM 2554 C CA . SER A 1 326 ? -10.820 4.726 8.425 1.00 95.12 326 SER A CA 1
ATOM 2555 C C . SER A 1 326 ? -11.439 3.533 7.693 1.00 95.12 326 SER A C 1
ATOM 2557 O O . SER A 1 326 ? -11.992 3.716 6.614 1.00 95.12 326 SER A O 1
ATOM 2559 N N . LEU A 1 327 ? -11.420 2.337 8.288 1.00 96.06 327 LEU A N 1
ATOM 2560 C CA . LEU A 1 327 ? -12.037 1.146 7.693 1.00 96.06 327 LEU A CA 1
ATOM 2561 C C . LEU A 1 327 ? -13.557 1.308 7.560 1.00 96.06 327 LEU A C 1
ATOM 2563 O O . LEU A 1 327 ? -14.118 1.044 6.503 1.00 96.06 327 LEU A O 1
ATOM 2567 N N . SER A 1 328 ? -14.233 1.810 8.596 1.00 94.00 328 SER A N 1
ATOM 2568 C CA . SER A 1 328 ? -15.683 2.038 8.556 1.00 94.00 328 SER A CA 1
ATOM 2569 C C . SER A 1 328 ? -16.086 3.043 7.472 1.00 94.00 328 SER A C 1
ATOM 2571 O O . SER A 1 328 ? -17.159 2.924 6.888 1.00 94.00 328 SER A O 1
ATOM 2573 N N . PHE A 1 329 ? -15.221 4.020 7.175 1.00 93.06 329 PHE A N 1
ATOM 2574 C CA . PHE A 1 329 ? -15.450 4.975 6.098 1.00 93.06 329 PHE A CA 1
ATOM 2575 C C . PHE A 1 329 ? -15.413 4.289 4.731 1.00 93.06 329 PHE A C 1
ATOM 2577 O O . PHE A 1 329 ? -16.292 4.557 3.915 1.00 93.06 329 PHE A O 1
ATOM 2584 N N . VAL A 1 330 ? -14.463 3.369 4.501 1.00 91.56 330 VAL A N 1
ATOM 2585 C CA . VAL A 1 330 ? -14.443 2.532 3.287 1.00 91.56 330 VAL A CA 1
ATOM 2586 C C . VAL A 1 330 ? -15.779 1.810 3.137 1.00 91.56 330 VAL A C 1
ATOM 2588 O O . VAL A 1 330 ? -16.401 1.893 2.083 1.00 91.56 330 VAL A O 1
ATOM 2591 N N . VAL A 1 331 ? -16.259 1.168 4.208 1.00 90.00 331 VAL A N 1
ATOM 2592 C CA . VAL A 1 331 ? -17.491 0.363 4.200 1.00 90.00 331 VAL A CA 1
ATOM 2593 C C . VAL A 1 331 ? -18.721 1.148 3.716 1.00 90.00 331 VAL A C 1
ATOM 2595 O O . VAL A 1 331 ? -19.569 0.573 3.035 1.00 90.00 331 VAL A O 1
ATOM 2598 N N . VAL A 1 332 ? -18.826 2.449 4.008 1.00 86.62 332 VAL A N 1
ATOM 2599 C CA . VAL A 1 332 ? -19.978 3.293 3.612 1.00 86.62 332 VAL A CA 1
ATOM 2600 C C . VAL A 1 332 ? -19.711 4.240 2.442 1.00 86.62 332 VAL A C 1
ATOM 2602 O O . VAL A 1 332 ? -20.611 4.996 2.039 1.00 86.62 332 VAL A O 1
ATOM 2605 N N . SER A 1 333 ? -18.481 4.270 1.933 1.00 85.69 333 SER A N 1
ATOM 2606 C CA . SER A 1 333 ? -18.103 5.128 0.817 1.00 85.69 333 SER A CA 1
ATOM 2607 C C . SER A 1 333 ? -18.452 4.467 -0.515 1.00 85.69 333 SER A C 1
ATOM 2609 O O . SER A 1 333 ? -18.342 3.256 -0.685 1.00 85.69 333 SER A O 1
ATOM 2611 N N . LYS A 1 334 ? -18.890 5.290 -1.472 1.00 81.94 334 LYS A N 1
ATOM 2612 C CA . LYS A 1 334 ? -19.151 4.865 -2.856 1.00 81.94 334 LYS A CA 1
ATOM 2613 C C . LYS A 1 334 ? -17.883 4.869 -3.715 1.00 81.94 334 LYS A C 1
ATOM 2615 O O . LYS A 1 334 ? -17.932 4.398 -4.844 1.00 81.94 334 LYS A O 1
ATOM 2620 N N . ASP A 1 335 ? -16.779 5.390 -3.180 1.00 80.50 335 ASP A N 1
ATOM 2621 C CA . ASP A 1 335 ? -15.495 5.486 -3.882 1.00 80.50 335 ASP A CA 1
ATOM 2622 C C . ASP A 1 335 ? -14.745 4.143 -3.916 1.00 80.50 335 ASP A C 1
ATOM 2624 O O . ASP A 1 335 ? -13.765 3.999 -4.642 1.00 80.50 335 ASP A O 1
ATOM 2628 N N . TYR A 1 336 ? -15.210 3.160 -3.139 1.00 81.31 336 TYR A N 1
ATOM 2629 C CA . TYR A 1 336 ? -14.639 1.820 -3.051 1.00 81.31 336 TYR A CA 1
ATOM 2630 C C . TYR A 1 336 ? -15.613 0.788 -3.622 1.00 81.31 336 TYR A C 1
ATOM 2632 O O . TYR A 1 336 ? -16.827 0.865 -3.406 1.00 81.31 336 TYR A O 1
ATOM 2640 N N . ASP A 1 337 ? -15.072 -0.190 -4.346 1.00 80.81 337 ASP A N 1
ATOM 2641 C CA . ASP A 1 337 ? -15.829 -1.337 -4.848 1.00 80.81 337 ASP A CA 1
ATOM 2642 C C . ASP A 1 337 ? -16.308 -2.267 -3.717 1.00 80.81 337 ASP A C 1
ATOM 2644 O O . ASP A 1 337 ? -15.979 -2.107 -2.537 1.00 80.81 337 ASP A O 1
ATOM 2648 N N . LEU A 1 338 ? -17.153 -3.234 -4.082 1.00 80.69 338 LEU A N 1
ATOM 2649 C CA . LEU A 1 338 ? -17.757 -4.158 -3.126 1.00 80.69 338 LEU A CA 1
ATOM 2650 C C . LEU A 1 338 ? -16.712 -5.033 -2.418 1.00 80.69 338 LEU A C 1
ATOM 2652 O O . LEU A 1 338 ? -16.869 -5.295 -1.227 1.00 80.69 338 LEU A O 1
ATOM 2656 N N . ASP A 1 339 ? -15.646 -5.426 -3.113 1.00 80.44 339 ASP A N 1
ATOM 2657 C CA . ASP A 1 339 ? -14.599 -6.293 -2.571 1.00 80.44 339 ASP A CA 1
ATOM 2658 C C . ASP A 1 339 ? -13.797 -5.563 -1.494 1.00 80.44 339 ASP A C 1
ATOM 2660 O O . ASP A 1 339 ? -13.662 -6.057 -0.376 1.00 80.44 339 ASP A O 1
ATOM 2664 N N . ASN A 1 340 ? -13.388 -4.322 -1.761 1.00 84.06 340 ASN A N 1
ATOM 2665 C CA . ASN A 1 340 ? -12.757 -3.456 -0.770 1.00 84.06 340 ASN A CA 1
ATOM 2666 C C . ASN A 1 340 ? -13.673 -3.214 0.435 1.00 84.06 340 ASN A C 1
ATOM 2668 O O . ASN A 1 340 ? -13.234 -3.271 1.585 1.00 84.06 340 ASN A O 1
ATOM 2672 N N . ARG A 1 341 ? -14.971 -2.991 0.209 1.00 86.94 341 ARG A N 1
ATOM 2673 C CA . ARG A 1 341 ? -15.936 -2.852 1.310 1.00 86.94 341 ARG A CA 1
ATOM 2674 C C . ARG A 1 341 ? -16.047 -4.136 2.138 1.00 86.94 341 ARG A C 1
ATOM 2676 O O . ARG A 1 341 ? -16.130 -4.050 3.361 1.00 86.94 341 ARG A O 1
ATOM 2683 N N . ASN A 1 342 ? -16.025 -5.311 1.511 1.00 86.12 342 ASN A N 1
ATOM 2684 C CA . ASN A 1 342 ? -16.059 -6.605 2.199 1.00 86.12 342 ASN A CA 1
ATOM 2685 C C . ASN A 1 342 ? -14.771 -6.874 2.991 1.00 86.12 342 ASN A C 1
ATOM 2687 O O . ASN A 1 342 ? -14.846 -7.269 4.155 1.00 86.12 342 ASN A O 1
ATOM 2691 N N . GLU A 1 343 ? -13.602 -6.577 2.421 1.00 87.38 343 GLU A N 1
ATOM 2692 C CA . GLU A 1 343 ? -12.325 -6.700 3.129 1.00 87.38 343 GLU A CA 1
ATOM 2693 C C . GLU A 1 343 ? -12.228 -5.725 4.308 1.00 87.38 343 GLU A C 1
ATOM 2695 O O . GLU A 1 343 ? -11.759 -6.100 5.384 1.00 87.38 343 GLU A O 1
ATOM 2700 N N . ALA A 1 344 ? -12.757 -4.502 4.171 1.00 91.69 344 ALA A N 1
ATOM 2701 C CA . ALA A 1 344 ? -12.861 -3.570 5.290 1.00 91.69 344 ALA A CA 1
ATOM 2702 C C . ALA A 1 344 ? -13.743 -4.121 6.420 1.00 91.69 344 ALA A C 1
ATOM 2704 O O . ALA A 1 344 ? -13.346 -4.034 7.581 1.00 91.69 344 ALA A O 1
ATOM 2705 N N . ARG A 1 345 ? -14.905 -4.719 6.109 1.00 90.94 345 ARG A N 1
ATOM 2706 C CA . ARG A 1 345 ? -15.760 -5.369 7.123 1.00 90.94 345 ARG A CA 1
ATOM 2707 C C . ARG A 1 345 ? -15.011 -6.491 7.837 1.00 90.94 345 ARG A C 1
ATOM 2709 O O . ARG A 1 345 ? -14.977 -6.504 9.062 1.00 90.94 345 ARG A O 1
ATOM 2716 N N . SER A 1 346 ? -14.346 -7.366 7.084 1.00 89.88 346 SER A N 1
ATOM 2717 C CA . SER A 1 346 ? -13.567 -8.477 7.641 1.00 89.88 346 SER A CA 1
ATOM 2718 C C . SER A 1 346 ? -12.420 -7.997 8.545 1.00 89.88 346 SER A C 1
ATOM 2720 O O . SER A 1 346 ? -12.210 -8.535 9.636 1.00 89.88 346 SER A O 1
ATOM 2722 N N . ALA A 1 347 ? -11.716 -6.932 8.146 1.00 92.62 347 ALA A N 1
ATOM 2723 C CA . ALA A 1 347 ? -10.676 -6.302 8.956 1.00 92.62 347 ALA A CA 1
ATOM 2724 C C . ALA A 1 347 ? -11.231 -5.681 10.253 1.00 92.62 347 ALA A C 1
ATOM 2726 O O . ALA A 1 347 ? -10.609 -5.802 11.310 1.00 92.62 347 ALA A O 1
ATOM 2727 N N . ILE A 1 348 ? -12.404 -5.038 10.192 1.00 94.69 348 ILE A N 1
ATOM 2728 C CA . ILE A 1 348 ? -13.083 -4.482 11.372 1.00 94.69 348 ILE A CA 1
ATOM 2729 C C . ILE A 1 348 ? -13.491 -5.599 12.337 1.00 94.69 348 ILE A C 1
ATOM 2731 O O . ILE A 1 348 ? -13.220 -5.469 13.531 1.00 94.69 348 ILE A O 1
ATOM 2735 N N . SER A 1 349 ? -14.090 -6.687 11.843 1.00 90.69 349 SER A N 1
ATOM 2736 C CA . SER A 1 349 ? -14.437 -7.845 12.677 1.00 90.69 349 SER A CA 1
ATOM 2737 C C . SER A 1 349 ? -13.198 -8.423 13.356 1.00 90.69 349 SER A C 1
ATOM 2739 O O . SER A 1 349 ? -13.195 -8.582 14.571 1.00 90.69 349 SER A O 1
ATOM 2741 N N . SER A 1 350 ? -12.094 -8.593 12.619 1.00 90.56 350 SER A N 1
ATOM 2742 C CA . SER A 1 350 ? -10.825 -9.093 13.177 1.00 90.56 350 SER A CA 1
ATOM 2743 C C . SER A 1 350 ? -10.292 -8.208 14.319 1.00 90.56 350 SER A C 1
ATOM 2745 O O . SER A 1 350 ? -9.878 -8.713 15.363 1.00 90.56 350 SER A O 1
ATOM 2747 N N . LEU A 1 351 ? -10.347 -6.877 14.163 1.00 93.06 351 LEU A N 1
ATOM 2748 C CA . LEU A 1 351 ? -9.983 -5.931 15.230 1.00 93.06 351 LEU A CA 1
ATOM 2749 C C . LEU A 1 351 ? -10.913 -6.042 16.443 1.00 93.06 351 LEU A C 1
ATOM 2751 O O . LEU A 1 351 ? -10.461 -5.984 17.589 1.00 93.06 351 LEU A O 1
ATOM 2755 N N . TRP A 1 352 ? -12.218 -6.139 16.191 1.00 93.06 352 TRP A N 1
ATOM 2756 C CA . TRP A 1 352 ? -13.231 -6.063 17.230 1.00 93.06 352 TRP A CA 1
ATOM 2757 C C . TRP A 1 352 ? -13.391 -7.363 18.021 1.00 93.06 352 TRP A C 1
ATOM 2759 O O . TRP A 1 352 ? -13.587 -7.319 19.235 1.00 93.06 352 TRP A O 1
ATOM 2769 N N . GLU A 1 353 ? -13.282 -8.516 17.378 1.00 90.62 353 GLU A N 1
ATOM 2770 C CA . GLU A 1 353 ? -13.468 -9.823 18.011 1.00 90.62 353 GLU A CA 1
ATOM 2771 C C . GLU A 1 353 ? -12.235 -10.242 18.815 1.00 90.62 353 GLU A C 1
ATOM 2773 O O . GLU A 1 353 ? -12.365 -10.862 19.872 1.00 90.62 353 GLU A O 1
ATOM 2778 N N . SER A 1 354 ? -11.035 -9.824 18.401 1.00 91.31 354 SER A N 1
ATOM 2779 C CA . SER A 1 354 ? -9.809 -10.226 19.090 1.00 91.31 354 SER A CA 1
ATOM 2780 C C . SER A 1 354 ? -9.706 -9.636 20.503 1.00 91.31 354 SER A C 1
ATOM 2782 O O . SER A 1 354 ? -9.761 -8.419 20.724 1.00 91.31 354 SER A O 1
ATOM 2784 N N . SER A 1 355 ? -9.541 -10.513 21.495 1.00 91.75 355 SER A N 1
ATOM 2785 C CA . SER A 1 355 ? -9.466 -10.154 22.917 1.00 91.75 355 SER A CA 1
ATOM 2786 C C . SER A 1 355 ? -8.193 -9.380 23.277 1.00 91.75 355 SER A C 1
ATOM 2788 O O . SER A 1 355 ? -8.188 -8.630 24.259 1.00 91.75 355 SER A O 1
ATOM 2790 N N . VAL A 1 356 ? -7.140 -9.476 22.455 1.00 92.56 356 VAL A N 1
ATOM 2791 C CA . VAL A 1 356 ? -5.871 -8.760 22.663 1.00 92.56 356 VAL A CA 1
ATOM 2792 C C . VAL A 1 356 ? -6.064 -7.238 22.669 1.00 92.56 356 VAL A C 1
ATOM 2794 O O . VAL A 1 356 ? -5.351 -6.520 23.370 1.00 92.56 356 VAL A O 1
ATOM 2797 N N . PHE A 1 357 ? -7.093 -6.741 21.971 1.00 93.56 357 PHE A N 1
ATOM 2798 C CA . PHE A 1 357 ? -7.440 -5.321 21.908 1.00 93.56 357 PHE A CA 1
ATOM 2799 C C . PHE A 1 357 ? -8.420 -4.863 22.997 1.00 93.56 357 PHE A C 1
ATOM 2801 O O . PHE A 1 357 ? -8.850 -3.712 22.965 1.00 93.56 357 PHE A O 1
ATOM 2808 N N . ASN A 1 358 ? -8.804 -5.696 23.972 1.00 91.94 358 ASN A N 1
ATOM 2809 C CA . ASN A 1 358 ? -9.842 -5.333 24.952 1.00 91.94 358 ASN A CA 1
ATOM 2810 C C . ASN A 1 358 ? -9.545 -4.029 25.710 1.00 91.94 358 ASN A C 1
ATOM 2812 O O . ASN A 1 358 ? -10.456 -3.233 25.941 1.00 91.94 358 ASN A O 1
ATOM 2816 N N . GLN A 1 359 ? -8.279 -3.752 26.036 1.00 90.19 359 GLN A N 1
ATOM 2817 C CA . GLN A 1 359 ? -7.915 -2.484 26.674 1.00 90.19 359 GLN A CA 1
ATOM 2818 C C . GLN A 1 359 ? -8.121 -1.286 25.751 1.00 90.19 359 GLN A C 1
ATOM 2820 O O . GLN A 1 359 ? -8.619 -0.246 26.189 1.00 90.19 359 GLN A O 1
ATOM 2825 N N . ASN A 1 360 ? -7.773 -1.438 24.472 1.00 92.62 360 ASN A N 1
ATOM 2826 C CA . ASN A 1 360 ? -8.042 -0.425 23.465 1.00 92.62 360 ASN A CA 1
ATOM 2827 C C . ASN A 1 360 ? -9.548 -0.196 23.361 1.00 92.62 360 ASN A C 1
ATOM 2829 O O . ASN A 1 360 ? -9.969 0.946 23.495 1.00 92.62 360 ASN A O 1
ATOM 2833 N N . LYS A 1 361 ? -10.360 -1.257 23.241 1.00 93.50 361 LYS A N 1
ATOM 2834 C CA . LYS A 1 361 ? -11.831 -1.164 23.188 1.00 93.50 361 LYS A CA 1
ATOM 2835 C C . LYS A 1 361 ? -12.373 -0.341 24.355 1.00 93.50 361 LYS A C 1
ATOM 2837 O O . LYS A 1 361 ? -13.041 0.659 24.119 1.00 93.50 361 LYS A O 1
ATOM 2842 N N . ILE A 1 362 ? -12.000 -0.683 25.593 1.00 91.06 362 ILE A N 1
ATOM 2843 C CA . ILE A 1 362 ? -12.403 0.045 26.811 1.00 91.06 362 ILE A CA 1
ATOM 2844 C C . ILE A 1 362 ? -12.042 1.535 26.728 1.00 91.06 362 ILE A C 1
ATOM 2846 O O . ILE A 1 362 ? -12.839 2.394 27.101 1.00 91.06 362 ILE A O 1
ATOM 2850 N N . ASN A 1 363 ? -10.833 1.848 26.263 1.00 90.56 363 ASN A N 1
ATOM 2851 C CA . ASN A 1 363 ? -10.334 3.220 26.208 1.00 90.56 363 ASN A CA 1
ATOM 2852 C C . ASN A 1 363 ? -11.016 4.067 25.125 1.00 90.56 363 ASN A C 1
ATOM 2854 O O . ASN A 1 363 ? -11.046 5.288 25.258 1.00 90.56 363 ASN A O 1
ATOM 2858 N N . VAL A 1 364 ? -11.551 3.444 24.070 1.00 93.25 364 VAL A N 1
ATOM 2859 C CA . VAL A 1 364 ? -12.150 4.160 22.932 1.00 93.25 364 VAL A CA 1
ATOM 2860 C C . VAL A 1 364 ? -13.667 4.301 23.028 1.00 93.25 364 VAL A C 1
ATOM 2862 O O . VAL A 1 364 ? -14.217 5.202 22.405 1.00 93.25 364 VAL A O 1
ATOM 2865 N N . VAL A 1 365 ? -14.350 3.458 23.812 1.00 90.62 365 VAL A N 1
ATOM 2866 C CA . VAL A 1 365 ? -15.804 3.585 24.041 1.00 90.62 365 VAL A CA 1
ATOM 2867 C C . VAL A 1 365 ? -16.158 4.509 25.212 1.00 90.62 365 VAL A C 1
ATOM 2869 O O . VAL A 1 365 ? -17.301 4.952 25.315 1.00 90.62 365 VAL A O 1
ATOM 2872 N N . ASP A 1 366 ? -15.193 4.840 26.076 1.00 87.12 366 ASP A N 1
ATOM 2873 C CA . ASP A 1 366 ? -15.399 5.725 27.225 1.00 87.12 366 ASP A CA 1
ATOM 2874 C C . ASP A 1 366 ? -14.950 7.170 26.914 1.00 87.12 366 ASP A C 1
ATOM 2876 O O . ASP A 1 366 ? -13.745 7.428 26.791 1.00 87.12 366 ASP A O 1
ATOM 2880 N N . PRO A 1 367 ? -15.878 8.147 26.830 1.00 81.19 367 PRO A N 1
ATOM 2881 C CA . PRO A 1 367 ? -15.558 9.528 26.461 1.00 81.19 367 PRO A CA 1
ATOM 2882 C C . PRO A 1 367 ? -14.627 10.244 27.446 1.00 81.19 367 PRO A C 1
ATOM 2884 O O . PRO A 1 367 ? -14.070 11.289 27.100 1.00 81.19 367 PRO A O 1
ATOM 2887 N N . PHE A 1 368 ? -14.455 9.713 28.660 1.00 82.56 368 PHE A N 1
ATOM 2888 C CA . PHE A 1 368 ? -13.614 10.316 29.694 1.00 82.56 368 PHE A CA 1
ATOM 2889 C C . PHE A 1 368 ? -12.176 9.778 29.720 1.00 82.56 368 PHE A C 1
ATOM 2891 O O . PHE A 1 368 ? -11.347 10.358 30.417 1.00 82.56 368 PHE A O 1
ATOM 2898 N N . LYS A 1 369 ? -11.856 8.714 28.967 1.00 85.56 369 LYS A N 1
ATOM 2899 C CA . LYS A 1 369 ? -10.503 8.124 28.936 1.00 85.56 369 LYS A CA 1
ATOM 2900 C C . LYS A 1 369 ? -9.614 8.753 27.873 1.00 85.56 369 LYS A C 1
ATOM 2902 O O . LYS A 1 369 ? -8.550 9.277 28.188 1.00 85.56 369 LYS A O 1
ATOM 2907 N N . ASP A 1 370 ? -10.059 8.741 26.621 1.00 85.88 370 ASP A N 1
ATOM 2908 C CA . ASP A 1 370 ? -9.363 9.409 25.522 1.00 85.88 370 ASP A CA 1
ATOM 2909 C C . ASP A 1 370 ? -10.369 10.052 24.572 1.00 85.88 370 ASP A C 1
ATOM 2911 O O . ASP A 1 370 ? -10.968 9.398 23.722 1.00 85.88 370 ASP A O 1
ATOM 2915 N N . ARG A 1 371 ? -10.525 11.374 24.681 1.00 86.56 371 ARG A N 1
ATOM 2916 C CA . ARG A 1 371 ? -11.489 12.125 23.871 1.00 86.56 371 ARG A CA 1
ATOM 2917 C C . ARG A 1 371 ? -11.207 12.044 22.368 1.00 86.56 371 ARG A C 1
ATOM 2919 O O . ARG A 1 371 ? -12.150 12.076 21.582 1.00 86.56 371 ARG A O 1
ATOM 2926 N N . ILE A 1 372 ? -9.940 11.987 21.952 1.00 87.31 372 ILE A N 1
ATOM 2927 C CA . ILE A 1 372 ? -9.587 11.945 20.525 1.00 87.31 372 ILE A CA 1
ATOM 2928 C C . ILE A 1 372 ? -9.932 10.568 19.966 1.00 87.31 372 ILE A C 1
ATOM 2930 O O . ILE A 1 372 ? -10.569 10.475 18.916 1.00 87.31 372 ILE A O 1
ATOM 2934 N N . ALA A 1 373 ? -9.552 9.512 20.686 1.00 90.56 373 ALA A N 1
ATOM 2935 C CA . ALA A 1 373 ? -9.884 8.150 20.293 1.00 90.56 373 ALA A CA 1
ATOM 2936 C C . ALA A 1 373 ? -11.404 7.924 20.305 1.00 90.56 373 ALA A C 1
ATOM 2938 O O . ALA A 1 373 ? -11.952 7.358 19.364 1.00 90.56 373 ALA A O 1
ATOM 2939 N N . PHE A 1 374 ? -12.097 8.466 21.306 1.00 91.50 374 PHE A N 1
ATOM 2940 C CA . PHE A 1 374 ? -13.549 8.412 21.404 1.00 91.50 374 PHE A CA 1
ATOM 2941 C C . PHE A 1 374 ? -14.250 9.040 20.191 1.00 91.50 374 PHE A C 1
ATOM 2943 O O . PHE A 1 374 ? -15.153 8.429 19.634 1.00 91.50 374 PHE A O 1
ATOM 2950 N N . VAL A 1 375 ? -13.823 10.221 19.724 1.00 90.69 375 VAL A N 1
ATOM 2951 C CA . VAL A 1 375 ? -14.425 10.854 18.530 1.00 90.69 375 VAL A CA 1
ATOM 2952 C C . VAL A 1 375 ? -14.220 9.999 17.274 1.00 90.69 375 VAL A C 1
ATOM 2954 O O . VAL A 1 375 ? -15.117 9.893 16.440 1.00 90.69 375 VAL A O 1
ATOM 2957 N N . ALA A 1 376 ? -13.058 9.358 17.127 1.00 92.25 376 ALA A N 1
ATOM 2958 C CA . ALA A 1 376 ? -12.837 8.431 16.019 1.00 92.25 376 ALA A CA 1
ATOM 2959 C C . ALA A 1 376 ? -13.743 7.189 16.128 1.00 92.25 376 ALA A C 1
ATOM 2961 O O . ALA A 1 376 ? -14.315 6.761 15.127 1.00 92.25 376 ALA A O 1
ATOM 2962 N N . MET A 1 377 ? -13.935 6.660 17.339 1.00 94.31 377 MET A N 1
ATOM 2963 C CA . MET A 1 377 ? -14.837 5.535 17.592 1.00 94.31 377 MET A CA 1
ATOM 2964 C C . MET A 1 377 ? -16.310 5.898 17.349 1.00 94.31 377 MET A C 1
ATOM 2966 O O . MET A 1 377 ? -17.039 5.120 16.743 1.00 94.31 377 MET A O 1
ATOM 2970 N N . GLU A 1 378 ? -16.742 7.097 17.745 1.00 91.88 378 GLU A N 1
ATOM 2971 C CA . GLU A 1 378 ? -18.075 7.648 17.458 1.00 91.88 378 GLU A CA 1
ATOM 2972 C C . GLU A 1 378 ? -18.360 7.641 15.948 1.00 91.88 378 GLU A C 1
ATOM 2974 O O . GLU A 1 378 ? -19.401 7.145 15.505 1.00 91.88 378 GLU A O 1
ATOM 2979 N N . ASN A 1 379 ? -17.405 8.123 15.146 1.00 90.19 379 ASN A N 1
ATOM 2980 C CA . ASN A 1 379 ? -17.503 8.094 13.686 1.00 90.19 379 ASN A CA 1
ATOM 2981 C C . ASN A 1 379 ? -17.541 6.659 13.148 1.00 90.19 379 ASN A C 1
ATOM 2983 O O . ASN A 1 379 ? -18.323 6.368 12.244 1.00 90.19 379 ASN A O 1
ATOM 2987 N N . ALA A 1 380 ? -16.726 5.763 13.715 1.00 93.75 380 ALA A N 1
ATOM 2988 C CA . ALA A 1 380 ? -16.693 4.363 13.309 1.00 93.75 380 ALA A CA 1
ATOM 2989 C C . ALA A 1 380 ? -18.051 3.677 13.507 1.00 93.75 380 ALA A C 1
ATOM 2991 O O . ALA A 1 380 ? -18.586 3.085 12.573 1.00 93.75 380 ALA A O 1
ATOM 2992 N N . ILE A 1 381 ? -18.646 3.824 14.693 1.00 92.94 381 ILE A N 1
ATOM 2993 C CA . ILE A 1 381 ? -19.955 3.242 15.017 1.00 92.94 381 ILE A CA 1
ATOM 2994 C C . ILE A 1 381 ? -21.047 3.833 14.121 1.00 92.94 381 ILE A C 1
ATOM 2996 O O . ILE A 1 381 ? -21.883 3.096 13.606 1.00 92.94 381 ILE A O 1
ATOM 3000 N N . SER A 1 382 ? -21.020 5.148 13.891 1.00 89.44 382 SER A N 1
ATOM 3001 C CA . SER A 1 382 ? -22.011 5.822 13.043 1.00 89.44 382 SER A CA 1
ATOM 3002 C C . SER A 1 382 ? -21.982 5.291 11.606 1.00 89.44 382 SER A C 1
ATOM 3004 O O . SER A 1 382 ? -23.030 4.991 11.039 1.00 89.44 382 SER A O 1
ATOM 3006 N N . ASN A 1 383 ? -20.788 5.104 11.035 1.00 89.31 383 ASN A N 1
ATOM 3007 C CA . ASN A 1 383 ? -20.632 4.503 9.711 1.00 89.31 383 ASN A CA 1
ATOM 3008 C C . ASN A 1 383 ? -21.120 3.048 9.682 1.00 89.31 383 ASN A C 1
ATOM 3010 O O . ASN A 1 383 ? -21.832 2.666 8.761 1.00 89.31 383 ASN A O 1
ATOM 3014 N N . LEU A 1 384 ? -20.801 2.242 10.696 1.00 90.25 384 LEU A N 1
ATOM 3015 C CA . LEU A 1 384 ? -21.264 0.851 10.760 1.00 90.25 384 LEU A CA 1
ATOM 3016 C C . LEU A 1 384 ? -22.793 0.744 10.855 1.00 90.25 384 LEU A C 1
ATOM 3018 O O . LEU A 1 384 ? -23.380 -0.114 10.205 1.00 90.25 384 LEU A O 1
ATOM 3022 N N . ILE A 1 385 ? -23.449 1.646 11.592 1.00 88.25 385 ILE A N 1
ATOM 3023 C CA . ILE A 1 385 ? -24.918 1.723 11.630 1.00 88.25 385 ILE A CA 1
ATOM 3024 C C . ILE A 1 385 ? -25.474 2.075 10.249 1.00 88.25 385 ILE A C 1
ATOM 3026 O O . ILE A 1 385 ? -26.422 1.445 9.793 1.00 88.25 385 ILE A O 1
ATOM 3030 N N . VAL A 1 386 ? -24.879 3.049 9.553 1.00 84.94 386 VAL A N 1
ATOM 3031 C CA . VAL A 1 386 ? -25.294 3.404 8.186 1.00 84.94 386 VAL A CA 1
ATOM 3032 C C . VAL A 1 386 ? -25.125 2.223 7.226 1.00 84.94 386 VAL A C 1
ATOM 3034 O O . VAL A 1 386 ? -25.998 1.997 6.392 1.00 84.94 386 VAL A O 1
ATOM 3037 N N . ASP A 1 387 ? -24.033 1.461 7.327 1.00 85.31 387 ASP A N 1
ATOM 3038 C CA . ASP A 1 387 ? -23.844 0.246 6.525 1.00 85.31 387 ASP A CA 1
ATOM 3039 C C . ASP A 1 387 ? -24.919 -0.806 6.819 1.00 85.31 387 ASP A C 1
ATOM 3041 O O . ASP A 1 387 ? -25.526 -1.334 5.888 1.00 85.31 387 ASP A O 1
ATOM 3045 N N . GLN A 1 388 ? -25.205 -1.047 8.103 1.00 83.38 388 GLN A N 1
ATOM 3046 C CA . GLN A 1 388 ? -26.237 -1.983 8.537 1.00 83.38 388 GLN A CA 1
ATOM 3047 C C . GLN A 1 388 ? -27.623 -1.577 8.016 1.00 83.38 388 GLN A C 1
ATOM 3049 O O . GLN A 1 388 ? -28.335 -2.425 7.483 1.00 83.38 388 GLN A O 1
ATOM 3054 N N . GLU A 1 389 ? -28.002 -0.299 8.096 1.00 79.56 389 GLU A N 1
ATOM 3055 C CA . GLU A 1 389 ? -29.288 0.171 7.560 1.00 79.56 389 GLU A CA 1
ATOM 3056 C C . GLU A 1 389 ? -29.364 0.024 6.034 1.00 79.56 389 GLU A C 1
ATOM 3058 O O . GLU A 1 389 ? -30.336 -0.528 5.531 1.00 79.56 389 GLU A O 1
ATOM 3063 N N . ASN A 1 390 ? -28.317 0.404 5.292 1.00 75.31 390 ASN A N 1
ATOM 3064 C CA . ASN A 1 390 ? -28.292 0.243 3.829 1.00 75.31 390 ASN A CA 1
ATOM 3065 C C . ASN A 1 390 ? -28.371 -1.232 3.389 1.00 75.31 390 ASN A C 1
ATOM 3067 O O . ASN A 1 390 ? -28.828 -1.534 2.285 1.00 75.31 390 ASN A O 1
ATOM 3071 N N . SER A 1 391 ? -27.897 -2.156 4.228 1.00 69.88 391 SER A N 1
ATOM 3072 C CA . SER A 1 391 ? -27.943 -3.591 3.938 1.00 69.88 391 SER A CA 1
ATOM 3073 C C . SER A 1 391 ? -29.341 -4.203 4.096 1.00 69.88 391 SER A C 1
ATOM 3075 O O . SER A 1 391 ? -29.631 -5.205 3.452 1.00 69.88 391 SER A O 1
ATOM 3077 N N . LYS A 1 392 ? -30.241 -3.589 4.882 1.00 67.62 392 LYS A N 1
ATOM 3078 C CA . LYS A 1 392 ? -31.622 -4.079 5.064 1.00 67.62 392 LYS A CA 1
ATOM 3079 C C . LYS A 1 392 ? -32.456 -3.986 3.782 1.00 67.62 392 LYS A C 1
ATOM 3081 O O . LYS A 1 392 ? -33.305 -4.842 3.549 1.00 67.62 392 LYS A O 1
ATOM 3086 N N . ASP A 1 393 ? -32.177 -2.989 2.944 1.00 52.75 393 ASP A N 1
ATOM 3087 C CA . ASP A 1 393 ? -32.912 -2.722 1.700 1.00 52.75 393 ASP A CA 1
ATOM 3088 C C . ASP A 1 393 ? -32.381 -3.518 0.496 1.00 52.75 393 ASP A C 1
ATOM 3090 O O . ASP A 1 393 ? -33.001 -3.556 -0.568 1.00 52.75 393 ASP A O 1
ATOM 3094 N N . THR A 1 394 ? -31.229 -4.176 0.644 1.00 52.53 394 THR A N 1
ATOM 3095 C CA . THR A 1 394 ? -30.619 -4.999 -0.402 1.00 52.53 394 THR A CA 1
ATOM 3096 C C . THR A 1 394 ? -30.739 -6.469 -0.019 1.00 52.53 394 THR A C 1
ATOM 3098 O O . THR A 1 394 ? -29.893 -7.023 0.672 1.00 52.53 394 THR A O 1
ATOM 3101 N N . GLN A 1 395 ? -31.803 -7.130 -0.492 1.00 41.06 395 GLN A N 1
ATOM 3102 C CA . GLN A 1 395 ? -31.917 -8.593 -0.473 1.00 41.06 395 GLN A CA 1
ATOM 3103 C C . GLN A 1 395 ? -30.839 -9.219 -1.382 1.00 41.06 395 GLN A C 1
ATOM 3105 O O . GLN A 1 395 ? -31.132 -9.709 -2.469 1.00 41.06 395 GLN A O 1
ATOM 3110 N N . SER A 1 396 ? -29.571 -9.197 -0.973 1.00 39.53 396 SER A N 1
ATOM 3111 C CA . SER A 1 396 ? -28.558 -10.098 -1.518 1.00 39.53 396 SER A CA 1
ATOM 3112 C C . SER A 1 396 ? -28.412 -11.268 -0.557 1.00 39.53 396 SER A C 1
ATOM 3114 O O . SER A 1 396 ? -27.988 -11.096 0.585 1.00 39.53 396 SER A O 1
ATOM 3116 N N . ALA A 1 397 ? -28.825 -12.439 -1.030 1.00 34.22 397 ALA A N 1
ATOM 3117 C CA . ALA A 1 397 ? -28.740 -13.709 -0.334 1.00 34.22 397 ALA A CA 1
ATOM 3118 C C . ALA A 1 397 ? -27.310 -13.999 0.157 1.00 34.22 397 ALA A C 1
ATOM 3120 O O . ALA A 1 397 ? -26.356 -13.886 -0.610 1.00 34.22 397 ALA A O 1
ATOM 3121 N N . GLY A 1 398 ? -27.208 -14.417 1.421 1.00 35.09 398 GLY A N 1
ATOM 3122 C CA . GLY A 1 398 ? -25.968 -14.804 2.096 1.00 35.09 398 GLY A CA 1
ATOM 3123 C C . GLY A 1 398 ? -25.526 -13.757 3.117 1.00 35.09 398 GLY A C 1
ATOM 3124 O O . GLY A 1 398 ? -25.043 -12.703 2.726 1.00 35.09 398 GLY A O 1
ATOM 3125 N N . ASP A 1 399 ? -25.767 -14.041 4.401 1.00 36.38 399 ASP A N 1
ATOM 3126 C CA . ASP A 1 399 ? -25.040 -13.558 5.596 1.00 36.38 399 ASP A CA 1
ATOM 3127 C C . ASP A 1 399 ? -26.010 -13.251 6.744 1.00 36.38 399 ASP A C 1
ATOM 3129 O O . ASP A 1 399 ? -26.375 -12.105 7.011 1.00 36.38 399 ASP A O 1
ATOM 3133 N N . GLY A 1 400 ? -26.363 -14.292 7.499 1.00 37.97 400 GLY A N 1
ATOM 3134 C CA . GLY A 1 400 ? -26.893 -14.140 8.857 1.00 37.97 400 GLY A CA 1
ATOM 3135 C C . GLY A 1 400 ? -25.881 -13.541 9.850 1.00 37.97 400 GLY A C 1
ATOM 3136 O O . GLY A 1 400 ? -26.235 -13.342 11.002 1.00 37.97 400 GLY A O 1
ATOM 3137 N N . GLU A 1 401 ? -24.652 -13.224 9.419 1.00 46.00 401 GLU A N 1
ATOM 3138 C CA . GLU A 1 401 ? -23.558 -12.696 10.254 1.00 46.00 401 GLU A CA 1
ATOM 3139 C C . GLU A 1 401 ? -23.478 -11.155 10.305 1.00 46.00 401 GLU A C 1
ATOM 3141 O O . GLU A 1 401 ? -22.790 -10.592 11.154 1.00 46.00 401 GLU A O 1
ATOM 3146 N N . LYS A 1 402 ? -24.199 -10.419 9.443 1.00 50.78 402 LYS A N 1
ATOM 3147 C CA . LYS A 1 402 ? -24.092 -8.941 9.375 1.00 50.78 402 LYS A CA 1
ATOM 3148 C C . LYS A 1 402 ? -24.785 -8.189 10.524 1.00 50.78 402 LYS A C 1
ATOM 3150 O O . LYS A 1 402 ? -24.589 -6.983 10.666 1.00 50.78 402 LYS A O 1
ATOM 3155 N N . VAL A 1 403 ? -25.576 -8.870 11.357 1.00 51.75 403 VAL A N 1
ATOM 3156 C CA . VAL A 1 403 ? -26.389 -8.248 12.423 1.00 51.75 403 VAL A CA 1
ATOM 3157 C C . VAL A 1 403 ? -25.637 -8.098 13.761 1.00 51.75 403 VAL A C 1
ATOM 3159 O O . VAL A 1 403 ? -26.076 -7.329 14.616 1.00 51.75 403 VAL A O 1
ATOM 3162 N N . ASP A 1 404 ? -24.454 -8.695 13.934 1.00 73.12 404 ASP A N 1
ATOM 3163 C CA . ASP A 1 404 ? -23.853 -8.815 15.273 1.00 73.12 404 ASP A CA 1
ATOM 3164 C C . ASP A 1 404 ? -22.828 -7.734 15.650 1.00 73.12 404 ASP A C 1
ATOM 3166 O O . ASP A 1 404 ? -22.694 -7.404 16.831 1.00 73.12 404 ASP A O 1
ATOM 3170 N N . LEU A 1 405 ? -22.131 -7.104 14.697 1.00 86.44 405 LEU A N 1
ATOM 3171 C CA . LEU A 1 405 ? -20.987 -6.243 15.034 1.00 86.44 405 LEU A CA 1
ATOM 3172 C C . LEU A 1 405 ? -21.385 -4.971 15.806 1.00 86.44 405 LEU A C 1
ATOM 3174 O O . LEU A 1 405 ? -20.858 -4.722 16.890 1.00 86.44 405 LEU A O 1
ATOM 3178 N N . VAL A 1 406 ? -22.333 -4.174 15.300 1.00 88.75 406 VAL A N 1
ATOM 3179 C CA . VAL A 1 406 ? -22.800 -2.952 15.991 1.00 88.75 406 VAL A CA 1
ATOM 3180 C C . VAL A 1 406 ? -23.387 -3.296 17.359 1.00 88.75 406 VAL A C 1
ATOM 3182 O O . VAL A 1 406 ? -23.095 -2.623 18.351 1.00 88.75 406 VAL A O 1
ATOM 3185 N N . LEU A 1 407 ? -24.184 -4.365 17.430 1.00 89.88 407 LEU A N 1
ATOM 3186 C CA . LEU A 1 407 ? -24.790 -4.817 18.678 1.00 89.88 407 LEU A CA 1
ATOM 3187 C C . LEU A 1 407 ? -23.727 -5.257 19.687 1.00 89.88 407 LEU A C 1
ATOM 3189 O O . LEU A 1 407 ? -23.820 -4.897 20.860 1.00 89.88 407 LEU A O 1
ATOM 3193 N N . SER A 1 408 ? -22.685 -5.960 19.241 1.00 91.38 408 SER A N 1
ATOM 3194 C CA . SER A 1 408 ? -21.568 -6.365 20.093 1.00 91.38 408 SER A CA 1
ATOM 3195 C C . SER A 1 408 ? -20.776 -5.161 20.621 1.00 91.38 408 SER A C 1
ATOM 3197 O O . SER A 1 408 ? -20.414 -5.152 21.798 1.00 91.38 408 SER A O 1
ATOM 3199 N N . ILE A 1 409 ? -20.589 -4.103 19.817 1.00 92.62 409 ILE A N 1
ATOM 3200 C CA . ILE A 1 409 ? -19.967 -2.843 20.256 1.00 92.62 409 ILE A CA 1
ATOM 3201 C C . ILE A 1 409 ? -20.799 -2.166 21.338 1.00 92.62 409 ILE A C 1
ATOM 3203 O O . ILE A 1 409 ? -20.272 -1.798 22.391 1.00 92.62 409 ILE A O 1
ATOM 3207 N N . LEU A 1 410 ? -22.103 -2.023 21.103 1.00 92.44 410 LEU A N 1
ATOM 3208 C CA . LEU A 1 410 ? -23.010 -1.391 22.057 1.00 92.44 410 LEU A CA 1
ATOM 3209 C C . LEU A 1 410 ? -23.132 -2.204 23.349 1.00 92.44 410 LEU A C 1
ATOM 3211 O O . LEU A 1 410 ? -23.163 -1.617 24.431 1.00 92.44 410 LEU A O 1
ATOM 3215 N N . LYS A 1 411 ? -23.159 -3.539 23.255 1.00 92.19 411 LYS A N 1
ATOM 3216 C CA . LYS A 1 411 ? -23.156 -4.423 24.422 1.00 92.19 411 LYS A CA 1
ATOM 3217 C C . LYS A 1 411 ? -21.859 -4.278 25.216 1.00 92.19 411 LYS A C 1
ATOM 3219 O O . LYS A 1 411 ? -21.917 -4.002 26.407 1.00 92.19 411 LYS A O 1
ATOM 3224 N N . PHE A 1 412 ? -20.704 -4.364 24.556 1.00 92.75 412 PHE A N 1
ATOM 3225 C CA . PHE A 1 412 ? -19.404 -4.189 25.207 1.00 92.75 412 PHE A CA 1
ATOM 3226 C C . PHE A 1 412 ? -19.297 -2.834 25.915 1.00 92.75 412 PHE A C 1
ATOM 3228 O O . PHE A 1 412 ? -18.861 -2.762 27.062 1.00 92.75 412 PHE A O 1
ATOM 3235 N N . ALA A 1 413 ? -19.734 -1.755 25.259 1.00 92.19 413 ALA A N 1
ATOM 3236 C CA . ALA A 1 413 ? -19.753 -0.428 25.862 1.00 92.19 413 ALA A CA 1
ATOM 3237 C C . ALA A 1 413 ? -20.672 -0.370 27.089 1.00 92.19 413 ALA A C 1
ATOM 3239 O O . ALA A 1 413 ? -20.297 0.217 28.097 1.00 92.19 413 ALA A O 1
ATOM 3240 N N . LYS A 1 414 ? -21.847 -1.006 27.041 1.00 91.88 414 LYS A N 1
ATOM 3241 C CA . LYS A 1 414 ? -22.750 -1.089 28.194 1.00 91.88 414 LYS A CA 1
ATOM 3242 C C . LYS A 1 414 ? -22.126 -1.860 29.363 1.00 91.88 414 LYS A C 1
ATOM 3244 O O . LYS A 1 414 ? -22.281 -1.441 30.503 1.00 91.88 414 LYS A O 1
ATOM 3249 N N . ASP A 1 415 ? -21.435 -2.958 29.074 1.00 91.50 415 ASP A N 1
ATOM 3250 C CA . ASP A 1 415 ? -20.867 -3.845 30.093 1.00 91.50 415 ASP A CA 1
ATOM 3251 C C . ASP A 1 415 ? -19.592 -3.256 30.732 1.00 91.50 415 ASP A C 1
ATOM 3253 O O . ASP A 1 415 ? -19.291 -3.535 31.891 1.00 91.50 415 ASP A O 1
ATOM 3257 N N . CYS A 1 416 ? -18.839 -2.430 29.995 1.00 89.25 416 CYS A N 1
ATOM 3258 C CA . CYS A 1 416 ? -17.541 -1.901 30.435 1.00 89.25 416 CYS A CA 1
ATOM 3259 C C . CYS A 1 416 ? -17.551 -0.425 30.869 1.00 89.25 416 CYS A C 1
ATOM 3261 O O . CYS A 1 416 ? -16.614 0.015 31.542 1.00 89.25 416 CYS A O 1
ATOM 3263 N N . CYS A 1 417 ? -18.539 0.372 30.458 1.00 88.75 417 CYS A N 1
ATOM 3264 C CA . CYS A 1 417 ? -18.610 1.796 30.785 1.00 88.75 417 CYS A CA 1
ATOM 3265 C C . CYS A 1 417 ? -19.555 2.075 31.958 1.00 88.75 417 CYS A C 1
ATOM 3267 O O . CYS A 1 417 ? -20.509 1.347 32.205 1.00 88.75 417 CYS A O 1
ATOM 3269 N N . SER A 1 418 ? -19.341 3.203 32.644 1.00 89.44 418 SER A N 1
ATOM 3270 C CA . SER A 1 418 ? -20.346 3.730 33.576 1.00 89.44 418 SER A CA 1
ATOM 3271 C C . SER A 1 418 ? -21.649 4.081 32.846 1.00 89.44 418 SER A C 1
ATOM 3273 O O . SER A 1 418 ? -21.611 4.490 31.682 1.00 89.44 418 SER A O 1
ATOM 3275 N N . ASP A 1 419 ? -22.791 4.048 33.540 1.00 90.50 419 ASP A N 1
ATOM 3276 C CA . ASP A 1 419 ? -24.085 4.471 32.974 1.00 90.50 419 ASP A CA 1
ATOM 3277 C C . ASP A 1 419 ? -24.028 5.886 32.379 1.00 90.50 419 ASP A C 1
ATOM 3279 O O . ASP A 1 419 ? -24.606 6.161 31.325 1.00 90.50 419 ASP A O 1
ATOM 3283 N N . LYS A 1 420 ? -23.276 6.789 33.024 1.00 91.19 420 LYS A N 1
ATOM 3284 C CA . LYS A 1 420 ? -23.050 8.158 32.545 1.00 91.19 420 LYS A CA 1
ATOM 3285 C C . LYS A 1 420 ? -22.277 8.176 31.220 1.00 91.19 420 LYS A C 1
ATOM 3287 O O . LYS A 1 420 ? -22.681 8.877 30.292 1.00 91.19 420 LYS A O 1
ATOM 3292 N N . SER A 1 421 ? -21.182 7.418 31.130 1.00 88.19 421 SER A N 1
ATOM 3293 C CA . SER A 1 421 ? -20.372 7.270 29.910 1.00 88.19 421 SER A CA 1
ATOM 3294 C C . SER A 1 421 ? -21.188 6.649 28.777 1.00 88.19 421 SER A C 1
ATOM 3296 O O . SER A 1 421 ? -21.199 7.182 27.670 1.00 88.19 421 SER A O 1
ATOM 3298 N N . PHE A 1 422 ? -21.928 5.576 29.065 1.00 91.12 422 PHE A N 1
ATOM 3299 C CA . PHE A 1 422 ? -22.750 4.882 28.079 1.00 91.12 422 PHE A CA 1
ATOM 3300 C C . PHE A 1 422 ? -23.900 5.759 27.565 1.00 91.12 422 PHE A C 1
ATOM 3302 O O . PHE A 1 422 ? -24.140 5.827 26.360 1.00 91.12 422 PHE A O 1
ATOM 3309 N N . LYS A 1 423 ? -24.572 6.511 28.448 1.00 91.06 423 LYS A N 1
ATOM 3310 C CA . LYS A 1 423 ? -25.574 7.508 28.043 1.00 91.06 423 LYS A CA 1
ATOM 3311 C C . LYS A 1 423 ? -24.972 8.562 27.108 1.00 91.06 423 LYS A C 1
ATOM 3313 O O . LYS A 1 423 ? -25.550 8.840 26.062 1.00 91.06 423 LYS A O 1
ATOM 3318 N N . SER A 1 424 ? -23.795 9.091 27.448 1.00 88.88 424 SER A N 1
ATOM 3319 C CA . SER A 1 424 ? -23.109 10.082 26.613 1.00 88.88 424 SER A CA 1
ATOM 3320 C C . SER A 1 424 ? -22.693 9.520 25.248 1.00 88.88 424 SER A C 1
ATOM 3322 O O . SER A 1 424 ? -22.823 10.218 24.243 1.00 88.88 424 SER A O 1
ATOM 3324 N N . LEU A 1 425 ? -22.243 8.262 25.192 1.00 89.81 425 LEU A N 1
ATOM 3325 C CA . LEU A 1 425 ? -21.935 7.569 23.941 1.00 89.81 425 LEU A CA 1
ATOM 3326 C C . LEU A 1 425 ? -23.170 7.502 23.030 1.00 89.81 425 LEU A C 1
ATOM 3328 O O . LEU A 1 425 ? -23.089 7.919 21.876 1.00 89.81 425 LEU A O 1
ATOM 3332 N N . LYS A 1 426 ? -24.321 7.055 23.555 1.00 91.31 426 LYS A N 1
ATOM 3333 C CA . LYS A 1 426 ? -25.579 6.973 22.790 1.00 91.31 426 LYS A CA 1
ATOM 3334 C C . LYS A 1 426 ? -25.995 8.320 22.198 1.00 91.31 426 LYS A C 1
ATOM 3336 O O . LYS A 1 426 ? -26.278 8.403 21.006 1.00 91.31 426 LYS A O 1
ATOM 3341 N N . GLU A 1 427 ? -26.002 9.370 23.020 1.00 89.69 427 GLU A N 1
ATOM 3342 C CA . GLU A 1 427 ? -26.381 10.726 22.596 1.00 89.69 427 GLU A CA 1
ATOM 3343 C C . GLU A 1 427 ? -25.475 11.246 21.473 1.00 89.69 427 GLU A C 1
ATOM 3345 O O . GLU A 1 427 ? -25.936 11.882 20.527 1.00 89.69 427 GLU A O 1
ATOM 3350 N N . ARG A 1 428 ? -24.173 10.960 21.546 1.00 88.00 428 ARG A N 1
ATOM 3351 C CA . ARG A 1 428 ? -23.217 11.397 20.526 1.00 88.00 428 ARG A CA 1
ATOM 3352 C C . ARG A 1 428 ? -23.341 10.634 19.218 1.00 88.00 428 ARG A C 1
ATOM 3354 O O . ARG A 1 428 ? -23.362 11.273 18.170 1.00 88.00 428 ARG A O 1
ATOM 3361 N N . ILE A 1 429 ? -23.503 9.312 19.269 1.00 88.94 429 ILE A N 1
ATOM 3362 C CA . ILE A 1 429 ? -23.757 8.524 18.058 1.00 88.94 429 ILE A CA 1
ATOM 3363 C C . ILE A 1 429 ? -25.045 9.015 17.384 1.00 88.94 429 ILE A C 1
ATOM 3365 O O . ILE A 1 429 ? -25.038 9.249 16.180 1.00 88.94 429 ILE A O 1
ATOM 3369 N N . ALA A 1 430 ? -26.121 9.255 18.144 1.00 86.25 430 ALA A N 1
ATOM 3370 C CA . ALA A 1 430 ? -27.366 9.794 17.593 1.00 86.25 430 ALA A CA 1
ATOM 3371 C C . ALA A 1 430 ? -27.147 11.146 16.883 1.00 86.25 430 ALA A C 1
ATOM 3373 O O . ALA A 1 430 ? -27.535 11.302 15.727 1.00 86.25 430 ALA A O 1
ATOM 3374 N N . ASN A 1 431 ? -26.427 12.078 17.518 1.00 85.25 431 ASN A N 1
ATOM 3375 C CA . ASN A 1 431 ? -26.082 13.370 16.913 1.00 85.25 431 ASN A CA 1
ATOM 3376 C C . ASN A 1 431 ? -25.215 13.234 15.645 1.00 85.25 431 ASN A C 1
ATOM 3378 O O . ASN A 1 431 ? -25.354 14.019 14.704 1.00 85.25 431 ASN A O 1
ATOM 3382 N N . SER A 1 432 ? -24.282 12.279 15.619 1.00 83.56 432 SER A N 1
ATOM 3383 C CA . SER A 1 432 ? -23.435 12.004 14.453 1.00 83.56 432 SER A CA 1
ATOM 3384 C C . SER A 1 432 ? -24.242 11.396 13.299 1.00 83.56 432 SER A C 1
ATOM 3386 O O . SER A 1 432 ? -24.090 11.795 12.139 1.00 83.56 432 SER A O 1
ATOM 3388 N N . LEU A 1 433 ? -25.177 10.497 13.615 1.00 82.50 433 LEU A N 1
ATOM 3389 C CA . LEU A 1 433 ? -26.117 9.928 12.654 1.00 82.50 433 LEU A CA 1
ATOM 3390 C C . LEU A 1 433 ? -27.040 10.988 12.060 1.00 82.50 433 LEU A C 1
ATOM 3392 O O . LEU A 1 433 ? -27.214 10.985 10.847 1.00 82.50 433 LEU A O 1
ATOM 3396 N N . ASP A 1 434 ? -27.558 11.930 12.851 1.00 78.31 434 ASP A N 1
ATOM 3397 C CA . ASP A 1 434 ? -28.393 13.026 12.336 1.00 78.31 434 ASP A CA 1
ATOM 3398 C C . ASP A 1 434 ? -27.635 13.894 11.320 1.00 78.31 434 ASP A C 1
ATOM 3400 O O . ASP A 1 434 ? -28.161 14.241 10.260 1.00 78.31 434 ASP A O 1
ATOM 3404 N N . LYS A 1 435 ? -26.354 14.186 11.583 1.00 72.44 435 LYS A N 1
ATOM 3405 C CA . LYS A 1 435 ? -25.490 14.899 10.626 1.00 72.44 435 LYS A CA 1
ATOM 3406 C C . LYS A 1 435 ? -25.254 14.095 9.349 1.00 72.44 435 LYS A C 1
ATOM 3408 O O . LYS A 1 435 ? -25.221 14.667 8.263 1.00 72.44 435 LYS A O 1
ATOM 3413 N N . THR A 1 436 ? -25.093 12.782 9.477 1.00 65.31 436 THR A N 1
ATOM 3414 C CA . THR A 1 436 ? -24.771 11.888 8.358 1.00 65.31 436 THR A CA 1
ATOM 3415 C C . THR A 1 436 ? -26.007 11.584 7.498 1.00 65.31 436 THR A C 1
ATOM 3417 O O . THR A 1 436 ? -25.925 11.626 6.270 1.00 65.31 436 THR A O 1
ATOM 3420 N N . ARG A 1 437 ? -27.177 11.366 8.113 1.00 63.34 437 ARG A N 1
ATOM 3421 C CA . ARG A 1 437 ? -28.470 11.091 7.455 1.00 63.34 437 ARG A CA 1
ATOM 3422 C C . ARG A 1 437 ? -28.998 12.269 6.646 1.00 63.34 437 ARG A C 1
ATOM 3424 O O . ARG A 1 437 ? -29.493 12.060 5.545 1.00 63.34 437 ARG A O 1
ATOM 3431 N N . ASN A 1 438 ? -28.779 13.505 7.097 1.00 50.50 438 ASN A N 1
ATOM 3432 C CA . ASN A 1 438 ? -29.130 14.696 6.311 1.00 50.50 438 ASN A CA 1
ATOM 3433 C C . ASN A 1 438 ? -28.397 14.777 4.950 1.00 50.50 438 ASN A C 1
ATOM 3435 O O . ASN A 1 438 ? -28.800 15.552 4.088 1.00 50.50 438 ASN A O 1
ATOM 3439 N N . SER A 1 439 ? -27.344 13.974 4.734 1.00 52.00 439 SER A N 1
ATOM 3440 C CA . SER A 1 439 ? -26.601 13.892 3.465 1.00 52.00 439 SER A CA 1
ATOM 3441 C C . SER A 1 439 ? -26.917 12.654 2.606 1.00 52.00 439 SER A C 1
ATOM 3443 O O . SER A 1 439 ? -26.561 12.622 1.428 1.00 52.00 439 SER A O 1
ATOM 3445 N N . LYS A 1 440 ? -27.574 11.630 3.168 1.00 49.81 440 LYS A N 1
ATOM 3446 C CA . LYS A 1 440 ? -27.875 10.350 2.508 1.00 49.81 440 LYS A CA 1
ATOM 3447 C C . LYS A 1 440 ? -29.312 9.951 2.871 1.00 49.81 440 LYS A C 1
ATOM 3449 O O . LYS A 1 440 ? -29.534 9.442 3.962 1.00 49.81 440 LYS A O 1
ATOM 3454 N N . MET A 1 441 ? -30.268 10.243 1.980 1.00 50.47 441 MET A N 1
ATOM 3455 C CA . MET A 1 441 ? -31.715 10.012 2.160 1.00 50.47 441 MET A CA 1
ATOM 3456 C C . MET A 1 441 ? -32.021 8.581 2.649 1.00 50.47 441 MET A C 1
ATOM 3458 O O . MET A 1 441 ? -31.950 7.645 1.860 1.00 50.47 441 MET A O 1
ATOM 3462 N N . ILE A 1 442 ? -32.373 8.435 3.930 1.00 50.94 442 ILE A N 1
ATOM 3463 C CA . ILE A 1 442 ? -32.966 7.234 4.547 1.00 50.94 442 ILE A CA 1
ATOM 3464 C C . ILE A 1 442 ? -34.206 7.707 5.325 1.00 50.94 442 ILE A C 1
ATOM 3466 O O . ILE A 1 442 ? -34.151 8.762 5.963 1.00 50.94 442 ILE A O 1
ATOM 3470 N N . ASP A 1 443 ? -35.310 6.959 5.245 1.00 52.53 443 ASP A N 1
ATOM 3471 C CA . ASP A 1 443 ? -36.621 7.337 5.790 1.00 52.53 443 ASP A CA 1
ATOM 3472 C C . ASP A 1 443 ? -36.671 7.506 7.325 1.00 52.53 443 ASP A C 1
ATOM 3474 O O . ASP A 1 443 ? -35.844 7.004 8.094 1.00 52.53 443 ASP A O 1
ATOM 3478 N N . ALA A 1 444 ? -37.665 8.288 7.755 1.00 50.44 444 ALA A N 1
ATOM 3479 C CA . ALA A 1 444 ? -37.733 9.015 9.020 1.00 50.44 444 ALA A CA 1
ATOM 3480 C C . ALA A 1 444 ? -38.030 8.163 10.276 1.00 50.44 444 ALA A C 1
ATOM 3482 O O . ALA A 1 444 ? -39.118 8.231 10.846 1.00 50.44 444 ALA A O 1
ATOM 3483 N N . THR A 1 445 ? -37.015 7.473 10.800 1.00 58.69 445 THR A N 1
ATOM 3484 C CA . THR A 1 445 ? -36.948 7.105 12.229 1.00 58.69 445 THR A CA 1
ATOM 3485 C C . THR A 1 445 ? -35.909 7.984 12.920 1.00 58.69 445 THR A C 1
ATOM 3487 O O . THR A 1 445 ? -34.745 7.987 12.514 1.00 58.69 445 THR A O 1
ATOM 3490 N N . SER A 1 446 ? -36.302 8.715 13.975 1.00 72.50 446 SER A N 1
ATOM 3491 C CA . SER A 1 446 ? -35.385 9.531 14.796 1.00 72.50 446 SER A CA 1
ATOM 3492 C C . SER A 1 446 ? -34.122 8.737 15.155 1.00 72.50 446 SER A C 1
ATOM 3494 O O . SER A 1 446 ? -34.230 7.608 15.639 1.00 72.50 446 SER A O 1
ATOM 3496 N N . SER A 1 447 ? -32.927 9.299 14.931 1.00 78.94 447 SER A N 1
ATOM 3497 C CA . SER A 1 447 ? -31.659 8.601 15.211 1.00 78.94 447 SER A CA 1
ATOM 3498 C C . SER A 1 447 ? -31.539 8.196 16.683 1.00 78.94 447 SER A C 1
ATOM 3500 O O . SER A 1 447 ? -30.970 7.150 16.986 1.00 78.94 447 SER A O 1
ATOM 3502 N N . CYS A 1 448 ? -32.159 8.951 17.596 1.00 79.56 448 CYS A N 1
ATOM 3503 C CA . CYS A 1 448 ? -32.290 8.565 19.001 1.00 79.56 448 CYS A CA 1
ATOM 3504 C C . CYS A 1 448 ? -33.103 7.273 19.181 1.00 79.56 448 CYS A C 1
ATOM 3506 O O . CYS A 1 448 ? -32.690 6.399 19.939 1.00 79.56 448 CYS A O 1
ATOM 3508 N N . ASN A 1 449 ? -34.228 7.123 18.472 1.00 83.00 449 ASN A N 1
ATOM 3509 C CA . ASN A 1 449 ? -35.052 5.912 18.546 1.00 83.00 449 ASN A CA 1
ATOM 3510 C C . ASN A 1 449 ? -34.300 4.701 17.987 1.00 83.00 449 ASN A C 1
ATOM 3512 O O . ASN A 1 449 ? -34.293 3.652 18.626 1.00 83.00 449 ASN A O 1
ATOM 3516 N N . LEU A 1 450 ? -33.605 4.874 16.855 1.00 84.25 450 LEU A N 1
ATOM 3517 C CA . LEU A 1 450 ? -32.781 3.819 16.261 1.00 84.25 450 LEU A CA 1
ATOM 3518 C C . LEU A 1 450 ? -31.709 3.323 17.245 1.00 84.25 450 LEU A C 1
ATOM 3520 O O . LEU A 1 450 ? -31.560 2.121 17.453 1.00 84.25 450 LEU A O 1
ATOM 3524 N N . ILE A 1 451 ? -30.981 4.241 17.888 1.00 85.94 451 ILE A N 1
ATOM 3525 C CA . ILE A 1 451 ? -29.947 3.878 18.867 1.00 85.94 451 ILE A CA 1
ATOM 3526 C C . ILE A 1 451 ? -30.543 3.151 20.075 1.00 85.94 451 ILE A C 1
ATOM 3528 O O . ILE A 1 451 ? -29.963 2.168 20.539 1.00 85.94 451 ILE A O 1
ATOM 3532 N N . GLU A 1 452 ? -31.701 3.580 20.579 1.00 87.44 452 GLU A N 1
ATOM 3533 C CA . GLU A 1 452 ? -32.365 2.881 21.684 1.00 87.44 452 GLU A CA 1
ATOM 3534 C C . GLU A 1 452 ? -32.828 1.469 21.290 1.00 87.44 452 GLU A C 1
ATOM 3536 O O . GLU A 1 452 ? -32.688 0.539 22.087 1.00 87.44 452 GLU A O 1
ATOM 3541 N N . GLU A 1 453 ? -33.334 1.267 20.072 1.00 86.25 453 GLU A N 1
ATOM 3542 C CA . GLU A 1 453 ? -33.701 -0.061 19.557 1.00 86.25 453 GLU A CA 1
ATOM 3543 C C . GLU A 1 453 ? -32.488 -0.983 19.402 1.00 86.25 453 GLU A C 1
ATOM 3545 O O . GLU A 1 453 ? -32.526 -2.137 19.845 1.00 86.25 453 GLU A O 1
ATOM 3550 N N . LEU A 1 454 ? -31.381 -0.467 18.864 1.00 87.19 454 LEU A N 1
ATOM 3551 C CA . LEU A 1 454 ? -30.120 -1.203 18.779 1.00 87.19 454 LEU A CA 1
ATOM 3552 C C . LEU A 1 454 ? -29.602 -1.570 20.176 1.00 87.19 454 LEU A C 1
ATOM 3554 O O . LEU A 1 454 ? -29.236 -2.716 20.422 1.00 87.19 454 LEU A O 1
ATOM 3558 N N . CYS A 1 455 ? -29.640 -0.645 21.138 1.00 86.06 455 CYS A N 1
ATOM 3559 C CA . CYS A 1 455 ? -29.246 -0.924 22.520 1.00 86.06 455 CYS A CA 1
ATOM 3560 C C . CYS A 1 455 ? -30.164 -1.931 23.226 1.00 86.06 455 CYS A C 1
ATOM 3562 O O . CYS A 1 455 ? -29.686 -2.677 24.081 1.00 86.06 455 CYS A O 1
ATOM 3564 N N . LYS A 1 456 ? -31.468 -1.964 22.920 1.00 86.81 456 LYS A N 1
ATOM 3565 C CA . LYS A 1 456 ? -32.379 -3.010 23.417 1.00 86.81 456 LYS A CA 1
ATOM 3566 C C . LYS A 1 456 ? -32.013 -4.366 22.822 1.00 86.81 456 LYS A C 1
ATOM 3568 O O . LYS A 1 456 ? -31.880 -5.325 23.573 1.00 86.81 456 LYS A O 1
ATOM 3573 N N . SER A 1 457 ? -31.780 -4.416 21.513 1.00 84.88 457 SER A N 1
ATOM 3574 C CA . SER A 1 457 ? -31.398 -5.636 20.792 1.00 84.88 457 SER A CA 1
ATOM 3575 C C . SER A 1 457 ? -30.063 -6.195 21.293 1.00 84.88 457 SER A C 1
ATOM 3577 O O . SER A 1 457 ? -29.954 -7.385 21.573 1.00 84.88 457 SER A O 1
ATOM 3579 N N . ALA A 1 458 ? -29.085 -5.323 21.546 1.00 82.69 458 ALA A N 1
ATOM 3580 C CA . ALA A 1 458 ? -27.776 -5.687 22.083 1.00 82.69 458 ALA A CA 1
ATOM 3581 C C . ALA A 1 458 ? -27.844 -6.374 23.460 1.00 82.69 458 ALA A C 1
ATOM 3583 O O . ALA A 1 458 ? -26.975 -7.177 23.785 1.00 82.69 458 ALA A O 1
ATOM 3584 N N . ARG A 1 459 ? -28.877 -6.109 24.278 1.00 77.81 459 ARG A N 1
ATOM 3585 C CA . ARG A 1 459 ? -29.049 -6.775 25.588 1.00 77.81 459 ARG A CA 1
ATOM 3586 C C . ARG A 1 459 ? -29.371 -8.258 25.465 1.00 77.81 459 ARG A C 1
ATOM 3588 O O . ARG A 1 459 ? -29.068 -9.003 26.388 1.00 77.81 459 ARG A O 1
ATOM 3595 N N . ASN A 1 460 ? -29.979 -8.655 24.353 1.00 75.88 460 ASN A N 1
ATOM 3596 C CA . ASN A 1 460 ? -30.397 -10.031 24.112 1.00 75.88 460 ASN A CA 1
ATOM 3597 C C . ASN A 1 460 ? -29.290 -10.864 23.448 1.00 75.88 460 ASN A C 1
ATOM 3599 O O . ASN A 1 460 ? -29.462 -12.065 23.265 1.00 75.88 460 ASN A O 1
ATOM 3603 N N . LEU A 1 461 ? -28.158 -10.245 23.089 1.00 72.62 461 LEU A N 1
ATOM 3604 C CA . LEU A 1 461 ? -27.016 -10.943 22.510 1.00 72.62 461 LEU A CA 1
ATOM 3605 C C . LEU A 1 461 ? -26.301 -11.749 23.602 1.00 72.62 461 LEU A C 1
ATOM 3607 O O . LEU A 1 461 ? -25.926 -11.180 24.626 1.00 72.62 461 LEU A O 1
ATOM 3611 N N . ASN A 1 462 ? -26.034 -13.038 23.390 1.00 58.34 462 ASN A N 1
ATOM 3612 C CA . ASN A 1 462 ? -25.140 -13.817 24.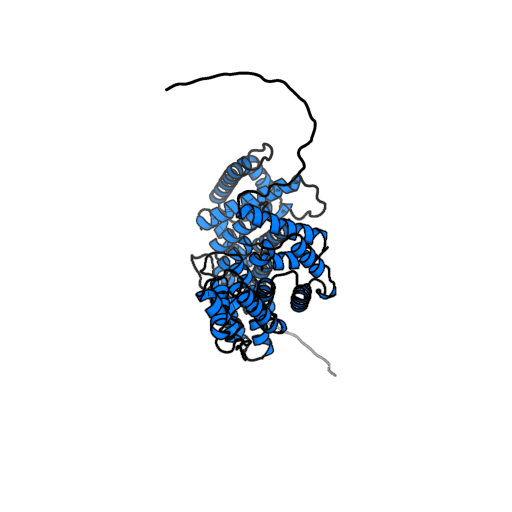251 1.00 58.34 462 ASN A CA 1
ATOM 3613 C C . ASN A 1 462 ? -23.713 -13.692 23.704 1.00 58.34 462 ASN A C 1
ATOM 3615 O O . ASN A 1 462 ? -23.420 -14.191 22.626 1.00 58.34 462 ASN A O 1
ATOM 3619 N N . LEU A 1 463 ? -22.826 -13.007 24.433 1.00 52.31 463 LEU A N 1
ATOM 3620 C CA . LEU A 1 463 ? -21.403 -12.993 24.083 1.00 52.31 463 LEU A CA 1
ATOM 3621 C C . LEU A 1 463 ? -20.797 -14.231 24.736 1.00 52.31 463 LEU A C 1
ATOM 3623 O O . LEU A 1 463 ? -20.859 -14.345 25.960 1.00 52.31 463 LEU A O 1
ATOM 3627 N N . PHE A 1 464 ? -20.248 -15.155 23.949 1.00 37.34 464 PHE A N 1
ATOM 3628 C CA . PHE A 1 464 ? -19.457 -16.248 24.505 1.00 37.34 464 PHE A CA 1
ATOM 3629 C C . PHE A 1 464 ? -18.290 -15.646 25.296 1.00 37.34 464 PHE A C 1
ATOM 3631 O O . PHE A 1 464 ? -17.458 -14.911 24.764 1.00 37.34 464 PHE A O 1
ATOM 3638 N N . SER A 1 465 ? -18.272 -15.907 26.601 1.00 34.69 465 SER A N 1
ATOM 3639 C CA . SER A 1 465 ? -17.219 -15.468 27.505 1.00 34.69 465 SER A CA 1
ATOM 3640 C C . SER A 1 465 ? -15.932 -16.230 27.192 1.00 34.69 465 SER A C 1
ATOM 3642 O O . SER A 1 465 ? -15.837 -17.421 27.488 1.00 34.69 465 SER A O 1
ATOM 3644 N N . ALA A 1 466 ? -14.933 -15.548 26.631 1.00 32.28 466 ALA A N 1
ATOM 3645 C CA . ALA A 1 466 ? -13.555 -16.017 26.699 1.00 32.28 466 ALA A CA 1
ATOM 3646 C C . ALA A 1 466 ? -13.131 -16.016 28.176 1.00 32.28 466 ALA A C 1
ATOM 3648 O O . ALA A 1 466 ? -13.186 -14.990 28.857 1.00 32.28 466 ALA A O 1
ATOM 3649 N N . SER A 1 467 ? -12.796 -17.203 28.664 1.00 28.61 467 SER A N 1
ATOM 3650 C CA . SER A 1 467 ? -12.491 -17.554 30.045 1.00 28.61 467 SER A CA 1
ATOM 3651 C C . SER A 1 467 ? -11.494 -16.610 30.720 1.00 28.61 467 SER A C 1
ATOM 3653 O O . SER A 1 467 ? -10.345 -16.469 30.304 1.00 28.61 467 SER A O 1
ATOM 3655 N N . THR A 1 468 ? -11.911 -16.044 31.848 1.00 32.12 468 THR A N 1
ATOM 3656 C CA . THR A 1 468 ? -11.016 -15.649 32.936 1.00 32.12 468 THR A CA 1
ATOM 3657 C C . THR A 1 468 ? -10.453 -16.906 33.601 1.00 32.12 468 THR A C 1
ATOM 3659 O O . THR A 1 468 ? -11.010 -17.379 34.588 1.00 32.12 468 THR A O 1
ATOM 3662 N N . GLU A 1 469 ? -9.350 -17.449 33.090 1.00 30.64 469 GLU A N 1
ATOM 3663 C CA . GLU A 1 469 ? -8.467 -18.283 33.912 1.00 30.64 469 GLU A CA 1
ATOM 3664 C C . GLU A 1 469 ? -7.405 -17.378 34.542 1.00 30.64 469 GLU A C 1
ATOM 3666 O O . GLU A 1 469 ? -6.389 -17.032 33.943 1.00 30.64 469 GLU A O 1
ATOM 3671 N N . GLY A 1 470 ? -7.693 -16.931 35.765 1.00 25.09 470 GLY A N 1
ATOM 3672 C CA . GLY A 1 470 ? -6.658 -16.497 36.698 1.00 25.09 470 GLY A CA 1
ATOM 3673 C C . GLY A 1 470 ? -6.007 -17.727 37.345 1.00 25.09 470 GLY A C 1
ATOM 3674 O O . GLY A 1 470 ? -6.688 -18.736 37.540 1.00 25.09 470 GLY A O 1
ATOM 3675 N N . PRO A 1 471 ? -4.711 -17.677 37.695 1.00 33.69 471 PRO A N 1
ATOM 3676 C CA . PRO A 1 471 ? -3.996 -18.832 38.216 1.00 33.69 471 PRO A CA 1
ATOM 3677 C C . PRO A 1 471 ? -4.473 -19.135 39.640 1.00 33.69 471 PRO A C 1
ATOM 3679 O O . PRO A 1 471 ? -4.236 -18.352 40.561 1.00 33.69 471 PRO A O 1
ATOM 3682 N N . GLN A 1 472 ? -5.130 -20.277 39.849 1.00 28.44 472 GLN A N 1
ATOM 3683 C CA . GLN A 1 472 ? -5.329 -20.791 41.201 1.00 28.44 472 GLN A CA 1
ATOM 3684 C C . GLN A 1 472 ? -4.047 -21.470 41.685 1.00 28.44 472 GLN A C 1
ATOM 3686 O O . GLN A 1 472 ? -3.731 -22.605 41.343 1.00 28.44 472 GLN A O 1
ATOM 3691 N N . SER A 1 473 ? -3.310 -20.730 42.507 1.00 31.20 473 SER A N 1
ATOM 3692 C CA . SER A 1 473 ? -2.388 -21.278 43.494 1.00 31.20 473 SER A CA 1
ATOM 3693 C C . SER A 1 473 ? -3.197 -21.806 44.679 1.00 31.20 473 SER A C 1
ATOM 3695 O O . SER A 1 473 ? -3.889 -21.033 45.342 1.00 31.20 473 SER A O 1
ATOM 3697 N N . THR A 1 474 ? -3.079 -23.096 44.993 1.00 27.83 474 THR A N 1
ATOM 3698 C CA . THR A 1 474 ? -3.006 -23.550 46.392 1.00 27.83 474 THR A CA 1
ATOM 3699 C C . THR A 1 474 ? -2.372 -24.937 46.473 1.00 27.83 474 THR A C 1
ATOM 3701 O O . THR A 1 474 ? -2.910 -25.933 46.005 1.00 27.83 474 THR A O 1
ATOM 3704 N N . LEU A 1 475 ? -1.191 -24.971 47.086 1.00 32.94 475 LEU A N 1
ATOM 3705 C CA . LEU A 1 475 ? -0.436 -26.149 47.498 1.00 32.94 475 LEU A CA 1
ATOM 3706 C C . LEU A 1 475 ? -0.598 -26.265 49.021 1.00 32.94 475 LEU A C 1
ATOM 3708 O O . LEU A 1 475 ? -0.082 -25.392 49.703 1.00 32.94 475 LEU A O 1
ATOM 3712 N N . VAL A 1 476 ? -1.296 -27.291 49.525 1.00 28.20 476 VAL A N 1
ATOM 3713 C CA . VAL A 1 476 ? -1.158 -27.985 50.838 1.00 28.20 476 VAL A CA 1
ATOM 3714 C C . VAL A 1 476 ? -2.079 -29.218 50.709 1.00 28.20 476 VAL A C 1
ATOM 3716 O O . VAL A 1 476 ? -3.247 -29.045 50.400 1.00 28.20 476 VAL A O 1
ATOM 3719 N N . GLY A 1 477 ? -1.720 -30.495 50.845 1.00 26.05 477 GLY A N 1
ATOM 3720 C CA . GLY A 1 477 ? -0.577 -31.173 51.443 1.00 26.05 477 GLY A CA 1
ATOM 3721 C C . GLY A 1 477 ? -1.105 -32.188 52.464 1.00 26.05 477 GLY A C 1
ATOM 3722 O O . GLY A 1 477 ? -1.535 -31.746 53.519 1.00 26.05 477 GLY A O 1
ATOM 3723 N N . THR A 1 478 ? -1.106 -33.501 52.167 1.00 26.48 478 THR A N 1
ATOM 3724 C CA . THR A 1 478 ? -0.779 -34.628 53.091 1.00 26.48 478 THR A CA 1
ATOM 3725 C C . THR A 1 478 ? -1.012 -36.018 52.454 1.00 26.48 478 THR A C 1
ATOM 3727 O O . THR A 1 478 ? -2.130 -36.497 52.341 1.00 26.48 478 THR A O 1
ATOM 3730 N N . ASN A 1 479 ? 0.086 -36.651 52.022 1.00 25.66 479 ASN A N 1
ATOM 3731 C CA . ASN A 1 479 ? 0.618 -37.934 52.514 1.00 25.66 479 ASN A CA 1
ATOM 3732 C C . ASN A 1 479 ? -0.311 -39.140 52.826 1.00 25.66 479 ASN A C 1
ATOM 3734 O O . ASN A 1 479 ? -1.011 -39.125 53.831 1.00 25.66 479 ASN A O 1
ATOM 3738 N N . VAL A 1 480 ? -0.110 -40.252 52.085 1.00 27.02 480 VAL A N 1
ATOM 3739 C CA . VAL A 1 480 ? 0.466 -41.560 52.536 1.00 27.02 480 VAL A CA 1
ATOM 3740 C C . VAL A 1 480 ? -0.191 -42.800 51.888 1.00 27.02 480 VAL A C 1
ATOM 3742 O O . VAL A 1 480 ? -1.367 -43.056 52.103 1.00 27.02 480 VAL A O 1
ATOM 3745 N N . SER A 1 481 ? 0.678 -43.583 51.216 1.00 26.03 481 SER A N 1
ATOM 3746 C CA . SER A 1 481 ? 0.740 -45.050 50.979 1.00 26.03 481 SER A CA 1
ATOM 3747 C C . SER A 1 481 ? -0.459 -45.772 50.321 1.00 26.03 481 SER A C 1
ATOM 3749 O O . SER A 1 481 ? -1.605 -45.440 50.549 1.00 26.03 481 SER A O 1
ATOM 3751 N N . ILE A 1 482 ? -0.318 -46.808 49.484 1.00 27.50 482 ILE A N 1
ATOM 3752 C CA . ILE A 1 482 ? 0.584 -47.974 49.465 1.00 27.50 482 ILE A CA 1
ATOM 3753 C C . ILE A 1 482 ? 0.662 -48.483 48.003 1.00 27.50 482 ILE A C 1
ATOM 3755 O O . ILE A 1 482 ? -0.375 -48.635 47.361 1.00 27.50 482 ILE A O 1
ATOM 3759 N N . SER A 1 483 ? 1.859 -48.810 47.502 1.00 29.20 483 SER A N 1
ATOM 3760 C CA . SER A 1 483 ? 2.034 -49.753 46.374 1.00 29.20 483 SER A CA 1
ATOM 3761 C C . SER A 1 483 ? 2.011 -51.193 46.894 1.00 29.20 483 SER A C 1
ATOM 3763 O O . SER A 1 483 ? 2.471 -51.440 48.010 1.00 29.20 483 SER A O 1
ATOM 3765 N N . PRO A 1 484 ? 1.640 -52.173 46.057 1.00 35.69 484 PRO A N 1
ATOM 3766 C CA . PRO A 1 484 ? 2.716 -53.001 45.511 1.00 35.69 484 PRO A CA 1
ATOM 3767 C C . PRO A 1 484 ? 2.520 -53.415 44.041 1.00 35.69 484 PRO A C 1
ATOM 3769 O O . PRO A 1 484 ? 1.406 -53.662 43.602 1.00 35.69 484 PRO A O 1
ATOM 3772 N N . ALA A 1 485 ? 3.666 -53.481 43.345 1.00 28.30 485 ALA A N 1
ATOM 3773 C CA . ALA A 1 485 ? 4.164 -54.510 42.409 1.00 28.30 485 ALA A CA 1
ATOM 3774 C C . ALA A 1 485 ? 3.182 -55.156 41.390 1.00 28.30 485 ALA A C 1
ATOM 3776 O O . ALA A 1 485 ? 2.080 -55.549 41.728 1.00 28.30 485 ALA A O 1
ATOM 3777 N N . ALA A 1 486 ? 3.542 -55.420 40.132 1.00 29.00 486 ALA A N 1
ATOM 3778 C CA . ALA A 1 486 ? 4.768 -56.056 39.663 1.00 29.00 486 ALA A CA 1
ATOM 3779 C C . ALA A 1 486 ? 4.750 -56.195 38.113 1.00 29.00 486 ALA A C 1
ATOM 3781 O O . ALA A 1 486 ? 3.685 -56.177 37.505 1.00 29.00 486 ALA A O 1
ATOM 3782 N N . VAL A 1 487 ? 5.939 -56.490 37.560 1.00 29.77 487 VAL A N 1
ATOM 3783 C CA . VAL A 1 487 ? 6.250 -57.200 36.286 1.00 29.77 487 VAL A CA 1
ATOM 3784 C C . VAL A 1 487 ? 6.113 -56.375 34.984 1.00 29.77 487 VAL A C 1
ATOM 3786 O O . VAL A 1 487 ? 5.010 -56.069 34.566 1.00 29.77 487 VAL A O 1
ATOM 3789 N N . VAL A 1 488 ? 7.174 -55.838 34.357 1.00 31.22 488 VAL A N 1
ATOM 3790 C CA . VAL A 1 488 ? 8.376 -56.421 33.693 1.00 31.22 488 VAL A CA 1
ATOM 3791 C C . VAL A 1 488 ? 8.150 -56.842 32.223 1.00 31.22 488 VAL A C 1
ATOM 3793 O O . VAL A 1 488 ? 7.411 -57.781 31.949 1.00 31.22 488 VAL A O 1
ATOM 3796 N N . ASN A 1 489 ? 8.964 -56.208 31.358 1.00 32.66 489 ASN A N 1
ATOM 3797 C CA . ASN A 1 489 ? 9.473 -56.587 30.023 1.00 32.66 489 ASN A CA 1
ATOM 3798 C C . ASN A 1 489 ? 8.514 -56.499 28.816 1.00 32.66 489 ASN A C 1
ATOM 3800 O O . ASN A 1 489 ? 7.399 -56.996 28.866 1.00 32.66 489 ASN A O 1
ATOM 3804 N N . LYS A 1 490 ? 8.899 -55.919 27.670 1.00 39.53 490 LYS A N 1
ATOM 3805 C CA . LYS A 1 490 ? 10.222 -55.732 27.037 1.00 39.53 490 LYS A CA 1
ATOM 3806 C C . LYS A 1 490 ? 10.339 -54.365 26.371 1.00 39.53 490 LYS A C 1
ATOM 3808 O O . LYS A 1 490 ? 9.297 -53.890 25.871 1.00 39.53 490 LYS A O 1
#

Sequence (490 aa):
MPKSKTKRGTEDLKGNAGPSKRSRLSSDPKKNKEIISSKVISKLKDVVKGDRTSAIEEWVKSHPVTVEGLTVEQSDLLCNAFRDESCWSGATLDVAKLVGELAKSGVLNPFAIYKIACIECVESEIKQLFDKALESFRSDLSHKGACEEDRNLACSDKLARVELLSSMGRRDPVFNFWIDQESGNLRENIEAEDGFNKAVDFKWSKGVEHFYNRLCSEEKLVKEEREKLLVSAIAKLSPFQSSYKLASTLNSLLGKVISAKVDHKSLLGLPNKKDRGVIYRPLSYLVEHGFLCTTKYVIQYLSEGCSRSEVEKMLSPRGYAHLLSSLSFVVVSKDYDLDNRNEARSAISSLWESSVFNQNKINVVDPFKDRIAFVAMENAISNLIVDQENSKDTQSAGDGEKVDLVLSILKFAKDCCSDKSFKSLKERIANSLDKTRNSKMIDATSSCNLIEELCKSARNLNLFSASTEGPQSTLVGTNVSISPAAVVNK

Secondary structure (DSSP, 8-state):
--------------------------S-HHHHHHHHHHHHHHHHHTTS-STHHHHHHHHHHH-HHHHHT--HHHHHHHHHHHH-GGGEETTEE-HHHHHHHHHHH--S-HHHHHHHHHHTT-HHHHHHHHHHHHHHHHHHHTSTT--HHHHHHHH-HHHHHHHHHHHHHHH-THHHHSB-TTT-SB-TT--HHHHHHHHHHHT-HHHHHHHHHHHHHT--S-HHHHHHHHHHHHHHHTTSPP-HHHHHHHHHHHHHHHHTT--HHHHTTS---TTS-SSHHHHHHHHHTT-HHHHHHHHHHHHHHS-HHHHHHHS-HHHHHHHHHHHHHHHH-SSS-HHHHHHHHHHHHHHHH-GGGHHHHHHHH-TTT-HHHHHHHHHHHHHHHHHHHHHHT---S--TTTTHHHHHHHHHHHHHS-HHHHHHHHHHHHHHHHHHHTTS------HHHHHHHHHHHHHT------------------------------

Radius of gyration: 30.7 Å; chains: 1; bounding box: 67×117×96 Å

Foldseek 3Di:
DDDDDDDDDDDDDDDDDDDDPPPPDDPDLVSLLVVQLVVLLVLLPVQDDDLQSVVVNVLCLLQSVLRSPDDPVRSVQLSVLVNPCVQDDPNDGVQLSSLVSSVVVVPRQLVSSLVSCLLQVNLVCNLVSLVSNLLVQLVVLCDPPHDPVSPVQSVDSLSSLLVVLVVVCVVAVSSNPQADSRPRGGDPPPQLLNQLVVCLVRLRQNSVLVSLVVCVVVVVDDLVRSLLSLLVSLLVLLPDDQDPSSLSNLLSSLVCCLVSVRQLVSNLPRDDDPQQARQLRSLLSCLVNLVLVSSLSVLLCLLPPDALVSSCRHGPLQSLLQSLLSLLCLLQDPVHDPVSNVSSVSSNCSSQVRPSCLVSLLQQLFCVRDVNSVVSNLNSLLSLVVSLLVVVVDPDDDDPPSLPDSLVSLLSSVVRDDPVRSVVSLVSSQVVNVVVCVVPPDDDDRSSVVSVVSNVVSVPDDDPDPDPPDDDDDDDDDDDDDDDDDDDDD

pLDDT: mean 77.5, std 20.46, range [25.09, 97.12]